Protein AF-0000000084599459 (afdb_homodimer)

Secondary structure (DSSP, 8-state):
-HHHHHHHHHHHHHHHHHHHHHHHHHHHHT-EE---TT---SS-EEB-HHHHHHHHHHHHHHHTGGGGGGGHHHHHHHHHHHHHHHHHHHHHHHH---HHHHHHHHHHHHHHHHTTT--------TTS-----THHHHHHHHHHHHHHHHHHHHHTTSTTHHHHHHHHHHHHHHHHHTT-HHHHHHHHHHHHHHHHHHHHHHHHHSSSPS-B-HHHHHHHHHHHHHHHHHHHHSSS--HHHHHHHHHHTHHHHHHHHHHHHHHHHTT--TTS----SHHHHHHHTT--HHHHHHHHHHHHHHHHHHHHHHHHS-HHHHHHHHHHHHHHHHHHHHHHTSS-TT--HHHHHHHHHHHHH-TT------/-HHHHHHHHHHHHHHHHHHHHHHHHHHHHT-EE---TT---SS-EEB-HHHHHHHHHHHHHHHTGGGGGGGHHHHHHHHHHHHHHHHHHHHHHHH---HHHHHHHHHHHHHHHHTTT--------TTS-----THHHHHHHHHHHHHHHHHHHHHTTSTTHHHHHHHHHHHHHHHHHTT-HHHHHHHHHHHHHHHHHHHHHHHHHSSSPS-B-HHHHHHHHHHHHHHHHHHHHSSS--HHHHHHHHHHTHHHHHHHHHHHHHHHHTT--TTS----SHHHHHHHTT--HHHHHHHHHHHHHHHHHHHHHHHHS-HHHHHHHHHHHHHHHHHHHHHHTSS-TT--HHHHHHHHHHHHH-TT------

Nearest PDB structures (foldseek):
  6bw6-assembly1_A  TM=8.227E-01  e=5.734E-09  Homo sapiens
  6bw5-assembly2_D  TM=8.074E-01  e=9.606E-09  Homo sapiens
  6fm9-assembly1_A-2  TM=7.963E-01  e=2.473E-08  Homo sapiens
  6fwz-assembly1_A-2  TM=8.100E-01  e=3.802E-08  Homo sapiens
  6bw5-assembly1_B  TM=8.144E-01  e=8.243E-08  Homo sapiens

Foldseek 3Di:
DVLLQVLLQQLQVQLLVCVVVQQVVQVVVALWDDDDPVRPDPDTFHQASQVSSVVSLVRSLVSVVVLCPVPVLLVVLLVVLCVLQLVVQSCCSHPNDDVVSNLVSLLSSLVSNVVSVLWQQADPPVVDDSPRVPVVRSVVLSVLLSLLLVLLLVQQPAFLQSLLLLLQLLVLLQVQQVVPPQLNRVSSSNSSSSSSNSNSSSVQRHVVHRHGNTSSRSSSSSNSSSSSLSSRQRPNDDVLSVCLSCLLCVQSNLQLVLLQLLCVVVVHDSRDDDCLGLLNLVVVVPDDRNRSSVVSSVSSNVSSVLSVDLSVDDPVVNVVSVVVNVVVSLQSCQVSQSNHVVDNVVVVVVVVVVCVVPVPPPPPPD/DVLLQVLLQQLQVQLLVCVVVQQVVQVVVALWQDDDPVRPDPDTFHQASQVSSVVSLVRSLVSVVVLCPVPVLLVVLLVVLCVLQLVVQSCCSHPNDDVVSNLVSLLSSLVSNVVSVLWQQADPPVVDDSPRVPVVRSVVLSVLLSLLLVLLVVQQPAFLQSLLLLLQLLVLLQVQQVVPPQLNRVSSSNSSSSSSSSNSSSVQRHVVHRHGNTSSRSSSSSNSSSSSLSSRQRPNDDVLSVCLSCLLCVQSNLQLVLLQLLCVVVVHDSRDDDCLGLLNLVVVVPDDRNRSSVVSSVSSNVSSVLSVDLSVDDPVVNVVSVVVVVVVSLQSCQVSQSNHVVDNVVVVVVCVVVCVVPVPPPPPPD

Sequence (732 aa):
MDSFIIASLISFFFTILVTPFMIRFAHRFGFVDKPNERKVHRTAMPRIGGVAFIIGTLAGMLFLTDLFEADVRTTFFILFGSVPLLIVGLLDDRFILKARYKLVAQLLTALIVVSSGLTIDFISIPFGKELDFGILSTGFTVFWLVAIMNSINLIDGLDGLAAGVSIIALATMLVLATGNPAAYGLVFAFGMPLIGSVSGFLFYNFHPAKLFMGDTGSLFLGYMIAVLSIVGLFKSVTMISLIIPLLILGVPIMDTFFAIIRRKLNKQNIGSPDKGHLHHCLLKKGYGHRQVVLTIYGVSILFACAALLMSMSNLWLSLLLLLIVTVLIQLFAEVIGLIGAQRQPLLNLIKRRFKRKNPKIVLRSKMDSFIIASLISFFFTILVTPFMIRFAHRFGFVDKPNERKVHRTAMPRIGGVAFIIGTLAGMLFLTDLFEADVRTTFFILFGSVPLLIVGLLDDRFILKARYKLVAQLLTALIVVSSGLTIDFISIPFGKELDFGILSTGFTVFWLVAIMNSINLIDGLDGLAAGVSIIALATMLVLATGNPAAYGLVFAFGMPLIGSVSGFLFYNFHPAKLFMGDTGSLFLGYMIAVLSIVGLFKSVTMISLIIPLLILGVPIMDTFFAIIRRKLNKQNIGSPDKGHLHHCLLKKGYGHRQVVLTIYGVSILFACAALLMSMSNLWLSLLLLLIVTVLIQLFAEVIGLIGAQRQPLLNLIKRRFKRKNPKIVLRSK

Organism: NCBI:txid1246626

Structure (mmCIF, N/CA/C/O backbone):
data_AF-0000000084599459-model_v1
#
loop_
_entity.id
_entity.type
_entity.pdbx_description
1 polymer 'Undecaprenyl-phosphate N-acetylglucosaminyl 1-phosphate transferase'
#
loop_
_atom_site.group_PDB
_atom_site.id
_atom_site.type_symbol
_atom_site.label_atom_id
_atom_site.label_alt_id
_atom_site.label_comp_id
_atom_site.label_asym_id
_atom_site.label_entity_id
_atom_site.label_seq_id
_atom_site.pdbx_PDB_ins_code
_atom_site.Cartn_x
_atom_site.Cartn_y
_atom_site.Cartn_z
_atom_site.occupancy
_atom_site.B_iso_or_equiv
_atom_site.auth_seq_id
_atom_site.auth_comp_id
_atom_site.auth_asym_id
_atom_site.auth_atom_id
_atom_site.pdbx_PDB_model_num
ATOM 1 N N . MET A 1 1 ? -19.375 3.133 18.547 1 89.38 1 MET A N 1
ATOM 2 C CA . MET A 1 1 ? -18.281 3.828 19.219 1 89.38 1 MET A CA 1
ATOM 3 C C . MET A 1 1 ? -17.281 2.834 19.812 1 89.38 1 MET A C 1
ATOM 5 O O . MET A 1 1 ? -16.062 3.004 19.672 1 89.38 1 MET A O 1
ATOM 9 N N . ASP A 1 2 ? -17.656 1.671 20.25 1 92.25 2 ASP A N 1
ATOM 10 C CA . ASP A 1 2 ? -16.781 0.689 20.859 1 92.25 2 ASP A CA 1
ATOM 11 C C . ASP A 1 2 ? -15.82 0.091 19.844 1 92.25 2 ASP A C 1
ATOM 13 O O . ASP A 1 2 ? -14.625 -0.074 20.125 1 92.25 2 ASP A O 1
ATOM 17 N N . SER A 1 3 ? -16.359 -0.129 18.703 1 95.69 3 SER A N 1
ATOM 18 C CA . SER A 1 3 ? -15.508 -0.705 17.672 1 95.69 3 SER A CA 1
ATOM 19 C C . SER A 1 3 ? -14.398 0.257 17.266 1 95.69 3 SER A C 1
ATOM 21 O O . SER A 1 3 ? -13.273 -0.166 17 1 95.69 3 SER A O 1
ATOM 23 N N . PHE A 1 4 ? -14.703 1.549 17.25 1 97.06 4 PHE A N 1
ATOM 24 C CA . PHE A 1 4 ? -13.711 2.549 16.875 1 97.06 4 PHE A CA 1
ATOM 25 C C . PHE A 1 4 ? -12.625 2.658 17.938 1 97.06 4 PHE A C 1
ATOM 27 O O . PHE A 1 4 ? -11.445 2.799 17.625 1 97.06 4 PHE A O 1
ATOM 34 N N . ILE A 1 5 ? -13.062 2.58 19.172 1 97.69 5 ILE A N 1
ATOM 35 C CA . ILE A 1 5 ? -12.117 2.652 20.281 1 97.69 5 ILE A CA 1
ATOM 36 C C . ILE A 1 5 ? -11.195 1.437 20.266 1 97.69 5 ILE A C 1
ATOM 38 O O . ILE A 1 5 ? -9.984 1.568 20.438 1 97.69 5 ILE A O 1
ATOM 42 N N . ILE A 1 6 ? -11.742 0.269 20.031 1 98.06 6 ILE A N 1
ATOM 43 C CA . ILE A 1 6 ? -10.953 -0.956 19.953 1 98.06 6 ILE A CA 1
ATOM 44 C C . ILE A 1 6 ? -9.953 -0.859 18.812 1 98.06 6 ILE A C 1
ATOM 46 O O . ILE A 1 6 ? -8.789 -1.222 18.953 1 98.06 6 ILE A O 1
ATOM 50 N N . ALA A 1 7 ? -10.438 -0.38 17.672 1 98.25 7 ALA A N 1
ATOM 51 C CA . ALA A 1 7 ? -9.562 -0.207 16.516 1 98.25 7 ALA A CA 1
ATOM 52 C C . ALA A 1 7 ? -8.406 0.737 16.844 1 98.25 7 ALA A C 1
ATOM 54 O O . ALA A 1 7 ? -7.266 0.503 16.422 1 98.25 7 ALA A O 1
ATOM 55 N N . SER A 1 8 ? -8.695 1.805 17.531 1 98.62 8 SER A N 1
ATOM 56 C CA . SER A 1 8 ? -7.672 2.752 17.953 1 98.62 8 SER A CA 1
ATOM 57 C C . SER A 1 8 ? -6.645 2.086 18.859 1 98.62 8 SER A C 1
ATOM 59 O O . SER A 1 8 ? -5.441 2.316 18.719 1 98.62 8 SER A O 1
ATOM 61 N N . LEU A 1 9 ? -7.086 1.271 19.766 1 98.69 9 LEU A N 1
ATOM 62 C CA . LEU A 1 9 ? -6.199 0.561 20.688 1 98.69 9 LEU A CA 1
ATOM 63 C C . LEU A 1 9 ? -5.344 -0.454 19.938 1 98.69 9 LEU A C 1
ATOM 65 O O . LEU A 1 9 ? -4.152 -0.597 20.219 1 98.69 9 LEU A O 1
ATOM 69 N N . ILE A 1 10 ? -5.93 -1.139 19.016 1 98.38 10 ILE A N 1
ATOM 70 C CA . ILE A 1 10 ? -5.188 -2.08 18.188 1 98.38 10 ILE A CA 1
ATOM 71 C C . ILE A 1 10 ? -4.07 -1.346 17.438 1 98.38 10 ILE A C 1
ATOM 73 O O . ILE A 1 10 ? -2.918 -1.784 17.453 1 98.38 10 ILE A O 1
ATOM 77 N N . SER A 1 11 ? -4.438 -0.251 16.812 1 98.69 11 SER A N 1
ATOM 78 C CA . SER A 1 11 ? -3.449 0.543 16.094 1 98.69 11 SER A CA 1
ATOM 79 C C . SER A 1 11 ? -2.342 1.028 17.016 1 98.69 11 SER A C 1
ATOM 81 O O . SER A 1 11 ? -1.164 1.01 16.656 1 98.69 11 SER A O 1
ATOM 83 N N . PHE A 1 12 ? -2.764 1.458 18.219 1 98.75 12 PHE A N 1
ATOM 84 C CA . PHE A 1 12 ? -1.828 1.954 19.219 1 98.75 12 PHE A CA 1
ATOM 85 C C . PHE A 1 12 ? -0.825 0.873 19.594 1 98.75 12 PHE A C 1
ATOM 87 O O . PHE A 1 12 ? 0.385 1.065 19.469 1 98.75 12 PHE A O 1
ATOM 94 N N . PHE A 1 13 ? -1.265 -0.287 20 1 98.5 13 PHE A N 1
ATOM 95 C CA . PHE A 1 13 ? -0.407 -1.354 20.5 1 98.5 13 PHE A CA 1
ATOM 96 C C . PHE A 1 13 ? 0.393 -1.983 19.375 1 98.5 13 PHE A C 1
ATOM 98 O O . PHE A 1 13 ? 1.56 -2.342 19.547 1 98.5 13 PHE A O 1
ATOM 105 N N . PHE A 1 14 ? -0.23 -2.115 18.25 1 97.75 14 PHE A N 1
ATOM 106 C CA . PHE A 1 14 ? 0.485 -2.68 17.109 1 97.75 14 PHE A CA 1
ATOM 107 C C . PHE A 1 14 ? 1.647 -1.784 16.703 1 97.75 14 PHE A C 1
ATOM 109 O O . PHE A 1 14 ? 2.729 -2.273 16.359 1 97.75 14 PHE A O 1
ATOM 116 N N . THR A 1 15 ? 1.435 -0.481 16.672 1 98.25 15 THR A N 1
ATOM 117 C CA . THR A 1 15 ? 2.5 0.457 16.344 1 98.25 15 THR A CA 1
ATOM 118 C C . THR A 1 15 ? 3.648 0.35 17.344 1 98.25 15 THR A C 1
ATOM 120 O O . THR A 1 15 ? 4.816 0.31 16.953 1 98.25 15 THR A O 1
ATOM 123 N N . ILE A 1 16 ? 3.334 0.244 18.594 1 98.06 16 ILE A N 1
ATOM 124 C CA . ILE A 1 16 ? 4.352 0.115 19.641 1 98.06 16 ILE A CA 1
ATOM 125 C C . ILE A 1 16 ? 5.145 -1.173 19.422 1 98.06 16 ILE A C 1
ATOM 127 O O . ILE A 1 16 ? 6.367 -1.186 19.562 1 98.06 16 ILE A O 1
ATOM 131 N N . LEU A 1 17 ? 4.488 -2.193 19.016 1 96.75 17 LEU A N 1
ATOM 132 C CA . LEU A 1 17 ? 5.102 -3.51 18.859 1 96.75 17 LEU A CA 1
ATOM 133 C C . LEU A 1 17 ? 5.98 -3.564 17.625 1 96.75 17 LEU A C 1
ATOM 135 O O . LEU A 1 17 ? 7.047 -4.184 17.641 1 96.75 17 LEU A O 1
ATOM 139 N N . VAL A 1 18 ? 5.57 -2.965 16.594 1 95.75 18 VAL A N 1
ATOM 140 C CA . VAL A 1 18 ? 6.254 -3.074 15.312 1 95.75 18 VAL A CA 1
ATOM 141 C C . VAL A 1 18 ? 7.441 -2.115 15.273 1 95.75 18 VAL A C 1
ATOM 143 O O . VAL A 1 18 ? 8.406 -2.336 14.539 1 95.75 18 VAL A O 1
ATOM 146 N N . THR A 1 19 ? 7.461 -1.045 16.031 1 97.12 19 THR A N 1
ATOM 147 C CA . THR A 1 19 ? 8.414 0.057 15.961 1 97.12 19 THR A CA 1
ATOM 148 C C . THR A 1 19 ? 9.836 -0.441 16.203 1 97.12 19 THR A C 1
ATOM 150 O O . THR A 1 19 ? 10.758 -0.09 15.469 1 97.12 19 THR A O 1
ATOM 153 N N . PRO A 1 20 ? 10.102 -1.317 17.188 1 96.19 20 PRO A N 1
ATOM 154 C CA . PRO A 1 20 ? 11.477 -1.802 17.375 1 96.19 20 PRO A CA 1
ATOM 155 C C . PRO A 1 20 ? 12 -2.551 16.141 1 96.19 20 PRO A C 1
ATOM 157 O O . PRO A 1 20 ? 13.188 -2.461 15.82 1 96.19 20 PRO A O 1
ATOM 160 N N . PHE A 1 21 ? 11.148 -3.227 15.477 1 93 21 PHE A N 1
ATOM 161 C CA . PHE A 1 21 ? 11.555 -3.926 14.266 1 93 21 PHE A CA 1
ATOM 162 C C . PHE A 1 21 ? 11.867 -2.938 13.148 1 93 21 PHE A C 1
ATOM 164 O O . PHE A 1 21 ? 12.812 -3.135 12.383 1 93 21 PHE A O 1
ATOM 171 N N . MET A 1 22 ? 11.062 -1.927 13.125 1 93.75 22 MET A N 1
ATOM 172 C CA . MET A 1 22 ? 11.281 -0.903 12.102 1 93.75 22 MET A CA 1
ATOM 173 C C . MET A 1 22 ? 12.602 -0.176 12.336 1 93.75 22 MET A C 1
ATOM 175 O O . MET A 1 22 ? 13.289 0.198 11.383 1 93.75 22 MET A O 1
ATOM 179 N N . ILE A 1 23 ? 12.93 0.032 13.562 1 95.44 23 ILE A N 1
ATOM 180 C CA . ILE A 1 23 ? 14.195 0.683 13.906 1 95.44 23 ILE A CA 1
ATOM 181 C C . ILE A 1 23 ? 15.367 -0.17 13.422 1 95.44 23 ILE A C 1
ATOM 183 O O . ILE A 1 23 ? 16.297 0.343 12.797 1 95.44 23 ILE A O 1
ATOM 187 N N . ARG A 1 24 ? 15.344 -1.451 13.68 1 92.69 24 ARG A N 1
ATOM 188 C CA . ARG A 1 24 ? 16.375 -2.363 13.203 1 92.69 24 ARG A CA 1
ATOM 189 C C . ARG A 1 24 ? 16.453 -2.355 11.68 1 92.69 24 ARG A C 1
ATOM 191 O O . ARG A 1 24 ? 17.547 -2.352 11.109 1 92.69 24 ARG A O 1
ATOM 198 N N . PHE A 1 25 ? 15.281 -2.303 11.141 1 90.5 25 PHE A N 1
ATOM 199 C CA . PHE A 1 25 ? 15.18 -2.26 9.688 1 90.5 25 PHE A CA 1
ATOM 200 C C . PHE A 1 25 ? 15.82 -0.994 9.133 1 90.5 25 PHE A C 1
ATOM 202 O O . PHE A 1 25 ? 16.531 -1.042 8.133 1 90.5 25 PHE A O 1
ATOM 209 N N . ALA A 1 26 ? 15.555 0.052 9.75 1 93.12 26 ALA A N 1
ATOM 210 C CA . ALA A 1 26 ? 16.062 1.346 9.305 1 93.12 26 ALA A CA 1
ATOM 211 C C . ALA A 1 26 ? 17.594 1.368 9.336 1 93.12 26 ALA A C 1
ATOM 213 O O . ALA A 1 26 ? 18.234 1.856 8.398 1 93.12 26 ALA A O 1
ATOM 214 N N . HIS A 1 27 ? 18.156 0.833 10.391 1 92.25 27 HIS A N 1
ATOM 215 C CA . HIS A 1 27 ? 19.609 0.795 10.508 1 92.25 27 HIS A CA 1
ATOM 216 C C . HIS A 1 27 ? 20.219 -0.153 9.484 1 92.25 27 HIS A C 1
ATOM 218 O O . HIS A 1 27 ? 21.266 0.144 8.906 1 92.25 27 HIS A O 1
ATOM 224 N N . ARG A 1 28 ? 19.562 -1.121 9.234 1 89.12 28 ARG A N 1
ATOM 225 C CA . ARG A 1 28 ? 20.094 -2.145 8.336 1 89.12 28 ARG A CA 1
ATOM 226 C C . ARG A 1 28 ? 20.062 -1.67 6.887 1 89.12 28 ARG A C 1
ATOM 228 O O . ARG A 1 28 ? 20.969 -1.954 6.113 1 89.12 28 ARG A O 1
ATOM 235 N N . PHE A 1 29 ? 19.047 -0.912 6.582 1 89.44 29 PHE A N 1
ATOM 236 C CA . PHE A 1 29 ? 18.859 -0.625 5.168 1 89.44 29 PHE A CA 1
ATOM 237 C C . PHE A 1 29 ? 19.109 0.85 4.875 1 89.44 29 PHE A C 1
ATOM 239 O O . PHE A 1 29 ? 18.922 1.305 3.744 1 89.44 29 PHE A O 1
ATOM 246 N N . GLY A 1 30 ? 19.438 1.621 5.836 1 89.62 30 GLY A N 1
ATOM 247 C CA . GLY A 1 30 ? 19.938 2.969 5.625 1 89.62 30 GLY A CA 1
ATOM 248 C C . GLY A 1 30 ? 18.859 4.023 5.645 1 89.62 30 GLY A C 1
ATOM 249 O O . GLY A 1 30 ? 18.984 5.062 4.992 1 89.62 30 GLY A O 1
ATOM 250 N N . PHE A 1 31 ? 17.828 3.77 6.246 1 91.69 31 PHE A N 1
ATOM 251 C CA . PHE A 1 31 ? 16.797 4.777 6.469 1 91.69 31 PHE A CA 1
ATOM 252 C C . PHE A 1 31 ? 17.078 5.57 7.738 1 91.69 31 PHE A C 1
ATOM 254 O O . PHE A 1 31 ? 16.281 5.559 8.68 1 91.69 31 PHE A O 1
ATOM 261 N N . VAL A 1 32 ? 18.188 6.184 7.75 1 92.25 32 VAL A N 1
ATOM 262 C CA . VAL A 1 32 ? 18.672 6.891 8.93 1 92.25 32 VAL A CA 1
ATOM 263 C C . VAL A 1 32 ? 19.094 8.305 8.547 1 92.25 32 VAL A C 1
ATOM 265 O O . VAL A 1 32 ? 19.438 8.562 7.395 1 92.25 32 VAL A O 1
ATOM 268 N N . ASP A 1 33 ? 18.906 9.195 9.445 1 86.06 33 ASP A N 1
ATOM 269 C CA . ASP A 1 33 ? 19.453 10.539 9.336 1 86.06 33 ASP A CA 1
ATOM 270 C C . ASP A 1 33 ? 20.891 10.594 9.875 1 86.06 33 ASP A C 1
ATOM 272 O O . ASP A 1 33 ? 21.109 10.43 11.078 1 86.06 33 ASP A O 1
ATOM 276 N N . LYS A 1 34 ? 21.922 10.625 8.922 1 74 34 LYS A N 1
ATOM 277 C CA . LYS A 1 34 ? 23.328 10.609 9.336 1 74 34 LYS A CA 1
ATOM 278 C C . LYS A 1 34 ? 23.703 11.906 10.055 1 74 34 LYS A C 1
ATOM 280 O O . LYS A 1 34 ? 23.25 12.984 9.672 1 74 34 LYS A O 1
ATOM 285 N N . PRO A 1 35 ? 24.422 11.703 11.195 1 62.84 35 PRO A N 1
ATOM 286 C CA . PRO A 1 35 ? 24.859 12.891 11.93 1 62.84 35 PRO A CA 1
ATOM 287 C C . PRO A 1 35 ? 25.703 13.836 11.07 1 62.84 35 PRO A C 1
ATOM 289 O O . PRO A 1 35 ? 26.453 13.391 10.211 1 62.84 35 PRO A O 1
ATOM 292 N N . ASN A 1 36 ? 25.203 14.812 10.547 1 53.12 36 ASN A N 1
ATOM 293 C CA . ASN A 1 36 ? 26.078 15.812 9.938 1 53.12 36 ASN A CA 1
ATOM 294 C C . ASN A 1 36 ? 26.734 16.703 10.992 1 53.12 36 ASN A C 1
ATOM 296 O O . ASN A 1 36 ? 26.266 16.766 12.133 1 53.12 36 ASN A O 1
ATOM 300 N N . GLU A 1 37 ? 28.031 17.141 10.688 1 48.69 37 GLU A N 1
ATOM 301 C CA . GLU A 1 37 ? 28.766 18.062 11.547 1 48.69 37 GLU A CA 1
ATOM 302 C C . GLU A 1 37 ? 27.828 19.031 12.258 1 48.69 37 GLU A C 1
ATOM 304 O O . GLU A 1 37 ? 28.109 19.469 13.375 1 48.69 37 GLU A O 1
ATOM 309 N N . ARG A 1 38 ? 26.781 19.359 11.703 1 41.72 38 ARG A N 1
ATOM 310 C CA . ARG A 1 38 ? 25.938 20.406 12.266 1 41.72 38 ARG A CA 1
ATOM 311 C C . ARG A 1 38 ? 24.875 19.812 13.188 1 41.72 38 ARG A C 1
ATOM 313 O O . ARG A 1 38 ? 24.156 20.547 13.867 1 41.72 38 ARG A O 1
ATOM 320 N N . LYS A 1 39 ? 24.688 18.453 13.031 1 50.19 39 LYS A N 1
ATOM 321 C CA . LYS A 1 39 ? 23.578 17.891 13.797 1 50.19 39 LYS A CA 1
ATOM 322 C C . LYS A 1 39 ? 24.062 17.297 15.117 1 50.19 39 LYS A C 1
ATOM 324 O O . LYS A 1 39 ? 25.094 16.625 15.164 1 50.19 39 LYS A O 1
ATOM 329 N N . VAL A 1 40 ? 23.453 17.672 16.156 1 46.81 40 VAL A N 1
ATOM 330 C CA . VAL A 1 40 ? 23.719 17.422 17.578 1 46.81 40 VAL A CA 1
ATOM 331 C C . VAL A 1 40 ? 23.578 15.93 17.875 1 46.81 40 VAL A C 1
ATOM 333 O O . VAL A 1 40 ? 24 15.461 18.922 1 46.81 40 VAL A O 1
ATOM 336 N N . HIS A 1 41 ? 22.906 15.242 17.094 1 48.28 41 HIS A N 1
ATOM 337 C CA . HIS A 1 41 ? 22.734 13.852 17.5 1 48.28 41 HIS A CA 1
ATOM 338 C C . HIS A 1 41 ? 23.969 13.016 17.188 1 48.28 41 HIS A C 1
ATOM 340 O O . HIS A 1 41 ? 24.5 13.102 16.078 1 48.28 41 HIS A O 1
ATOM 346 N N . ARG A 1 42 ? 24.562 12.469 18.109 1 55.12 42 ARG A N 1
ATOM 347 C CA . ARG A 1 42 ? 25.766 11.641 18.031 1 55.12 42 ARG A CA 1
ATOM 348 C C . ARG A 1 42 ? 25.484 10.336 17.297 1 55.12 42 ARG A C 1
ATOM 350 O O . ARG A 1 42 ? 26.406 9.688 16.797 1 55.12 42 ARG A O 1
ATOM 357 N N . THR A 1 43 ? 24.172 9.852 17.266 1 65.88 43 THR A N 1
ATOM 358 C CA . THR A 1 43 ? 23.859 8.555 16.688 1 65.88 43 THR A CA 1
ATOM 359 C C . THR A 1 43 ? 22.891 8.703 15.516 1 65.88 43 THR A C 1
ATOM 361 O O . THR A 1 43 ? 22.094 9.648 15.484 1 65.88 43 THR A O 1
ATOM 364 N N . ALA A 1 44 ? 23 7.988 14.508 1 85.94 44 ALA A N 1
ATOM 365 C CA . ALA A 1 44 ? 22.125 7.973 13.336 1 85.94 44 ALA A CA 1
ATOM 366 C C . ALA A 1 44 ? 20.688 7.684 13.719 1 85.94 44 ALA A C 1
ATOM 368 O O . ALA A 1 44 ? 20.391 6.66 14.344 1 85.94 44 ALA A O 1
ATOM 369 N N . MET A 1 45 ? 19.781 8.664 13.562 1 92.94 45 MET A N 1
ATOM 370 C CA . MET A 1 45 ? 18.391 8.555 13.961 1 92.94 45 MET A CA 1
ATOM 371 C C . MET A 1 45 ? 17.562 7.875 12.875 1 92.94 45 MET A C 1
ATOM 373 O O . MET A 1 45 ? 17.578 8.305 11.719 1 92.94 45 MET A O 1
ATOM 377 N N . PRO A 1 46 ? 16.891 6.754 13.242 1 95.38 46 PRO A N 1
ATOM 378 C CA . PRO A 1 46 ? 16.031 6.098 12.25 1 95.38 46 PRO A CA 1
ATOM 379 C C . PRO A 1 46 ? 14.914 7.004 11.742 1 95.38 46 PRO A C 1
ATOM 381 O O . PRO A 1 46 ? 14.281 7.703 12.531 1 95.38 46 PRO A O 1
ATOM 384 N N . ARG A 1 47 ? 14.758 7.043 10.438 1 94.06 47 ARG A N 1
ATOM 385 C CA . ARG A 1 47 ? 13.719 7.82 9.766 1 94.06 47 ARG A CA 1
ATOM 386 C C . ARG A 1 47 ? 12.68 6.906 9.133 1 94.06 47 ARG A C 1
ATOM 388 O O . ARG A 1 47 ? 12.539 6.871 7.906 1 94.06 47 ARG A O 1
ATOM 395 N N . ILE A 1 48 ? 11.945 6.172 9.922 1 93.38 48 ILE A N 1
ATOM 396 C CA . ILE A 1 48 ? 11.047 5.168 9.367 1 93.38 48 ILE A CA 1
ATOM 397 C C . ILE A 1 48 ? 9.789 5.07 10.227 1 93.38 48 ILE A C 1
ATOM 399 O O . ILE A 1 48 ? 9.008 4.129 10.086 1 93.38 48 ILE A O 1
ATOM 403 N N . GLY A 1 49 ? 9.578 5.988 11.102 1 96.31 49 GLY A N 1
ATOM 404 C CA . GLY A 1 49 ? 8.438 5.961 12 1 96.31 49 GLY A CA 1
ATOM 405 C C . GLY A 1 49 ? 7.102 6.016 11.281 1 96.31 49 GLY A C 1
ATOM 406 O O . GLY A 1 49 ? 6.117 5.441 11.75 1 96.31 49 GLY A O 1
ATOM 407 N N . GLY A 1 50 ? 7.051 6.715 10.172 1 97.56 50 GLY A N 1
ATOM 408 C CA . GLY A 1 50 ? 5.84 6.785 9.367 1 97.56 50 GLY A CA 1
ATOM 409 C C . GLY A 1 50 ? 5.34 5.422 8.93 1 97.56 50 GLY A C 1
ATOM 410 O O . GLY A 1 50 ? 4.145 5.129 9.039 1 97.56 50 GLY A O 1
ATOM 411 N N . VAL A 1 51 ? 6.234 4.586 8.531 1 95.81 51 VAL A N 1
ATOM 412 C CA . VAL A 1 51 ? 5.871 3.24 8.109 1 95.81 51 VAL A CA 1
ATOM 413 C C . VAL A 1 51 ? 5.281 2.467 9.281 1 95.81 51 VAL A C 1
ATOM 415 O O . VAL A 1 51 ? 4.301 1.735 9.125 1 95.81 51 VAL A O 1
ATOM 418 N N . ALA A 1 52 ? 5.848 2.637 10.438 1 96.88 52 ALA A N 1
ATOM 419 C CA . ALA A 1 52 ? 5.391 1.936 11.633 1 96.88 52 ALA A CA 1
ATOM 420 C C . ALA A 1 52 ? 3.941 2.287 11.953 1 96.88 52 ALA A C 1
ATOM 422 O O . ALA A 1 52 ? 3.109 1.397 12.156 1 96.88 52 ALA A O 1
ATOM 423 N N . PHE A 1 53 ? 3.641 3.559 11.938 1 98.19 53 PHE A N 1
ATOM 424 C CA . PHE A 1 53 ? 2.285 3.883 12.359 1 98.19 53 PHE A CA 1
ATOM 425 C C . PHE A 1 53 ? 1.299 3.699 11.211 1 98.19 53 PHE A C 1
ATOM 427 O O . PHE A 1 53 ? 0.093 3.58 11.438 1 98.19 53 PHE A O 1
ATOM 434 N N . ILE A 1 54 ? 1.734 3.691 9.961 1 97.81 54 ILE A N 1
ATOM 435 C CA . ILE A 1 54 ? 0.854 3.348 8.844 1 97.81 54 ILE A CA 1
ATOM 436 C C . ILE A 1 54 ? 0.445 1.881 8.945 1 97.81 54 ILE A C 1
ATOM 438 O O . ILE A 1 54 ? -0.729 1.544 8.773 1 97.81 54 ILE A O 1
ATOM 442 N N . ILE A 1 55 ? 1.4 1.006 9.266 1 95.94 55 ILE A N 1
ATOM 443 C CA . ILE A 1 55 ? 1.113 -0.409 9.469 1 95.94 55 ILE A CA 1
ATOM 444 C C . ILE A 1 55 ? 0.14 -0.574 10.633 1 95.94 55 ILE A C 1
ATOM 446 O O . ILE A 1 55 ? -0.821 -1.341 10.547 1 95.94 55 ILE A O 1
ATOM 450 N N . GLY A 1 56 ? 0.388 0.161 11.703 1 97.62 56 GLY A N 1
ATOM 451 C CA . GLY A 1 56 ? -0.533 0.138 12.828 1 97.62 56 GLY A CA 1
ATOM 452 C C . GLY A 1 56 ? -1.934 0.591 12.461 1 97.62 56 GLY A C 1
ATOM 453 O O . GLY A 1 56 ? -2.92 0.008 12.922 1 97.62 56 GLY A O 1
ATOM 454 N N . THR A 1 57 ? -2.02 1.635 11.664 1 98.25 57 THR A N 1
ATOM 455 C CA . THR A 1 57 ? -3.312 2.145 11.227 1 98.25 57 THR A CA 1
ATOM 456 C C . THR A 1 57 ? -4.062 1.088 10.414 1 98.25 57 THR A C 1
ATOM 458 O O . THR A 1 57 ? -5.262 0.882 10.617 1 98.25 57 THR A O 1
ATOM 461 N N . LEU A 1 58 ? -3.377 0.429 9.492 1 96.62 58 LEU A N 1
ATOM 462 C CA . LEU A 1 58 ? -3.986 -0.607 8.664 1 96.62 58 LEU A CA 1
ATOM 463 C C . LEU A 1 58 ? -4.512 -1.751 9.523 1 96.62 58 LEU A C 1
ATOM 465 O O . LEU A 1 58 ? -5.57 -2.312 9.234 1 96.62 58 LEU A O 1
ATOM 469 N N . ALA A 1 59 ? -3.775 -2.1 10.57 1 96.31 59 ALA A N 1
ATOM 470 C CA . ALA A 1 59 ? -4.211 -3.158 11.477 1 96.31 59 ALA A CA 1
ATOM 471 C C . ALA A 1 59 ? -5.539 -2.801 12.141 1 96.31 59 ALA A C 1
ATOM 473 O O . ALA A 1 59 ? -6.434 -3.641 12.25 1 96.31 59 ALA A O 1
ATOM 474 N N . GLY A 1 60 ? -5.609 -1.551 12.617 1 97.38 60 GLY A N 1
ATOM 475 C CA . GLY A 1 60 ? -6.867 -1.106 13.195 1 97.38 60 GLY A CA 1
ATOM 476 C C . GLY A 1 60 ? -8 -1.062 12.188 1 97.38 60 GLY A C 1
ATOM 477 O O . GLY A 1 60 ? -9.141 -1.404 12.516 1 97.38 60 GLY A O 1
ATOM 478 N N . MET A 1 61 ? -7.719 -0.645 10.977 1 95.94 61 MET A N 1
ATOM 479 C CA . MET A 1 61 ? -8.719 -0.568 9.922 1 95.94 61 MET A CA 1
ATOM 480 C C . MET A 1 61 ? -9.242 -1.956 9.562 1 95.94 61 MET A C 1
ATOM 482 O O . MET A 1 61 ? -10.406 -2.113 9.203 1 95.94 61 MET A O 1
ATOM 486 N N . LEU A 1 62 ? -8.367 -2.984 9.609 1 94.62 62 LEU A N 1
ATOM 487 C CA . LEU A 1 62 ? -8.773 -4.355 9.328 1 94.62 62 LEU A CA 1
ATOM 488 C C . LEU A 1 62 ? -9.852 -4.812 10.305 1 94.62 62 LEU A C 1
ATOM 490 O O . LEU A 1 62 ? -10.727 -5.602 9.945 1 94.62 62 LEU A O 1
ATOM 494 N N . PHE A 1 63 ? -9.789 -4.281 11.531 1 94.44 63 PHE A N 1
ATOM 495 C CA . PHE A 1 63 ? -10.789 -4.613 12.547 1 94.44 63 PHE A CA 1
ATOM 496 C C . PHE A 1 63 ? -12.125 -3.967 12.219 1 94.44 63 PHE A C 1
ATOM 498 O O . PHE A 1 63 ? -13.18 -4.473 12.617 1 94.44 63 PHE A O 1
ATOM 505 N N . LEU A 1 64 ? -12.086 -2.887 11.422 1 94.12 64 LEU A N 1
ATOM 506 C CA . LEU A 1 64 ? -13.289 -2.117 11.125 1 94.12 64 LEU A CA 1
ATOM 507 C C . LEU A 1 64 ? -13.797 -2.42 9.719 1 94.12 64 LEU A C 1
ATOM 509 O O . LEU A 1 64 ? -14.578 -1.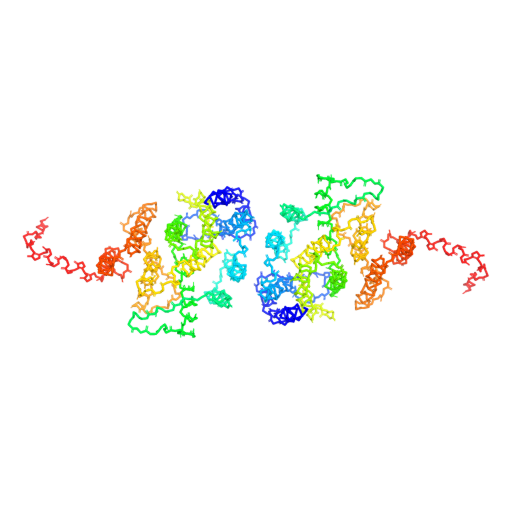65 9.156 1 94.12 64 LEU A O 1
ATOM 513 N N . THR A 1 65 ? -13.398 -3.48 9.094 1 89.06 65 THR A N 1
ATOM 514 C CA . THR A 1 65 ? -13.617 -3.734 7.68 1 89.06 65 THR A CA 1
ATOM 515 C C . THR A 1 65 ? -15.102 -3.662 7.34 1 89.06 65 THR A C 1
ATOM 517 O O . THR A 1 65 ? -15.484 -3.145 6.289 1 89.06 65 THR A O 1
ATOM 520 N N . ASP A 1 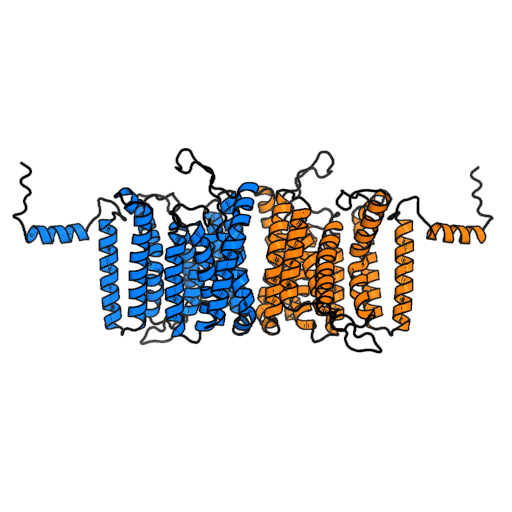66 ? -15.969 -4.086 8.203 1 84.25 66 ASP A N 1
ATOM 521 C CA . ASP A 1 66 ? -17.406 -4.137 7.938 1 84.25 66 ASP A CA 1
ATOM 522 C C . ASP A 1 66 ? -17.984 -2.732 7.812 1 84.25 66 ASP A C 1
ATOM 524 O O . ASP A 1 66 ? -19.016 -2.537 7.148 1 84.25 66 ASP A O 1
ATOM 528 N N . LEU A 1 67 ? -17.312 -1.801 8.422 1 83.81 67 LEU A N 1
ATOM 529 C CA . LEU A 1 67 ? -17.812 -0.437 8.438 1 83.81 67 LEU A CA 1
ATOM 530 C C . LEU A 1 67 ? -17.531 0.274 7.125 1 83.81 67 LEU A C 1
ATOM 532 O O . LEU A 1 67 ? -18.125 1.309 6.824 1 83.81 67 LEU A O 1
ATOM 536 N N . PHE A 1 68 ? -16.594 -0.277 6.312 1 86.06 68 PHE A N 1
ATOM 537 C CA . PHE A 1 68 ? -16.203 0.364 5.062 1 86.06 68 PHE A CA 1
ATOM 538 C C . PHE A 1 68 ? -17.172 -0.013 3.941 1 86.06 68 PHE A C 1
ATOM 540 O O . PHE A 1 68 ? -17.078 0.522 2.836 1 86.06 68 PHE A O 1
ATOM 547 N N . GLU A 1 69 ? -18.156 -0.826 4.254 1 80.81 69 GLU A N 1
ATOM 548 C CA . GLU A 1 69 ? -19.141 -1.257 3.256 1 80.81 69 GLU A CA 1
ATOM 549 C C . GLU A 1 69 ? -20 -0.087 2.783 1 80.81 69 GLU A C 1
ATOM 551 O O . GLU A 1 69 ? -20.453 -0.069 1.639 1 80.81 69 GLU A O 1
ATOM 556 N N . ALA A 1 70 ? -20.188 0.913 3.65 1 78.81 70 ALA A N 1
ATOM 557 C CA . ALA A 1 70 ? -21.094 2.021 3.365 1 78.81 70 ALA A CA 1
ATOM 558 C C . ALA A 1 70 ? -20.531 2.91 2.254 1 78.81 70 ALA A C 1
ATOM 560 O O . ALA A 1 70 ? -21.297 3.527 1.508 1 78.81 70 ALA A O 1
ATOM 561 N N . ASP A 1 71 ? -19.219 2.969 2.084 1 87 71 ASP A N 1
ATOM 562 C CA . ASP A 1 71 ? -18.594 3.789 1.048 1 87 71 ASP A CA 1
ATOM 563 C C . ASP A 1 71 ? -17.266 3.188 0.597 1 87 71 ASP A C 1
ATOM 565 O O . ASP A 1 71 ? -16.203 3.797 0.778 1 87 71 ASP A O 1
ATOM 569 N N . VAL A 1 72 ? -17.375 2.143 -0.117 1 88.94 72 VAL A N 1
ATOM 570 C CA . VAL A 1 72 ? -16.219 1.352 -0.537 1 88.94 72 VAL A CA 1
ATOM 571 C C . VAL A 1 72 ? -15.414 2.125 -1.576 1 88.94 72 VAL A C 1
ATOM 573 O O . VAL A 1 72 ? -14.18 2.127 -1.539 1 88.94 72 VAL A O 1
ATOM 576 N N . ARG A 1 73 ? -16.109 2.816 -2.424 1 90.5 73 ARG A N 1
ATOM 577 C CA . ARG A 1 73 ? -15.445 3.551 -3.494 1 90.5 73 ARG A CA 1
ATOM 578 C C . ARG A 1 73 ? -14.516 4.625 -2.93 1 90.5 73 ARG A C 1
ATOM 580 O O . ARG A 1 73 ? -13.328 4.648 -3.24 1 90.5 73 ARG A O 1
ATOM 587 N N . THR A 1 74 ? -15.062 5.484 -2.098 1 92.31 74 THR A N 1
ATOM 588 C CA . THR A 1 74 ? -14.266 6.559 -1.513 1 92.31 74 THR A CA 1
ATOM 589 C C . THR A 1 74 ? -13.102 5.988 -0.707 1 92.31 74 THR A C 1
ATOM 591 O O . THR A 1 74 ? -11.984 6.508 -0.767 1 92.31 74 THR A O 1
ATOM 594 N N . THR A 1 75 ? -13.406 4.91 0.015 1 93.94 75 THR A N 1
ATOM 595 C CA . THR A 1 75 ? -12.383 4.266 0.826 1 93.94 75 THR A CA 1
ATOM 596 C C . THR A 1 75 ? -11.219 3.795 -0.046 1 93.94 75 THR A C 1
ATOM 598 O O . THR A 1 75 ? -10.055 4.066 0.263 1 93.94 75 THR A O 1
ATOM 601 N N . PHE A 1 76 ? -11.461 3.191 -1.186 1 94 76 PHE A N 1
ATOM 602 C CA . PHE A 1 76 ? -10.43 2.672 -2.072 1 94 76 PHE A CA 1
ATOM 603 C C . PHE A 1 76 ? -9.617 3.811 -2.682 1 94 76 PHE A C 1
ATOM 605 O O . PHE A 1 76 ? -8.391 3.721 -2.783 1 94 76 PHE A O 1
ATOM 612 N N . PHE A 1 77 ? -10.266 4.816 -3.062 1 95.5 77 PHE A N 1
ATOM 613 C CA . PHE A 1 77 ? -9.57 5.941 -3.672 1 95.5 77 PHE A CA 1
ATOM 614 C C . PHE A 1 77 ? -8.656 6.621 -2.66 1 95.5 77 PHE A C 1
ATOM 616 O O . PHE A 1 77 ? -7.574 7.098 -3.014 1 95.5 77 PHE A O 1
ATOM 623 N N . ILE A 1 78 ? -9.125 6.688 -1.411 1 96.31 78 ILE A N 1
ATOM 624 C CA . ILE A 1 78 ? -8.297 7.254 -0.357 1 96.31 78 ILE A CA 1
ATOM 625 C C . ILE A 1 78 ? -7.066 6.371 -0.141 1 96.31 78 ILE A C 1
ATOM 627 O O . ILE A 1 78 ? -5.938 6.867 -0.092 1 96.31 78 ILE A O 1
ATOM 631 N N . LEU A 1 79 ? -7.281 5.066 -0.066 1 95.94 79 LEU A N 1
ATOM 632 C CA . LEU A 1 79 ? -6.191 4.133 0.204 1 95.94 79 LEU A CA 1
ATOM 633 C C . LEU A 1 79 ? -5.227 4.07 -0.973 1 95.94 79 LEU A C 1
ATOM 635 O O . LEU A 1 79 ? -4.012 4.219 -0.794 1 95.94 79 LEU A O 1
ATOM 639 N N . PHE A 1 80 ? -5.715 3.939 -2.17 1 94.69 80 PHE A N 1
ATOM 640 C CA . PHE A 1 80 ? -4.859 3.834 -3.346 1 94.69 80 PHE A CA 1
ATOM 641 C C . PHE A 1 80 ? -4.207 5.172 -3.666 1 94.69 80 PHE A C 1
ATOM 643 O O . PHE A 1 80 ? -3.096 5.219 -4.191 1 94.69 80 PHE A O 1
ATOM 650 N N . GLY A 1 81 ? -4.918 6.246 -3.332 1 95.88 81 GLY A N 1
ATOM 651 C CA . GLY A 1 81 ? -4.355 7.578 -3.514 1 95.88 81 GLY A CA 1
ATOM 652 C C . GLY A 1 81 ? -3.107 7.816 -2.686 1 95.88 81 GLY A C 1
ATOM 653 O O . GLY A 1 81 ? -2.26 8.633 -3.053 1 95.88 81 GLY A O 1
ATOM 654 N N . SER A 1 82 ? -2.967 7.062 -1.623 1 96.75 82 SER A N 1
ATOM 655 C CA . SER A 1 82 ? -1.825 7.273 -0.737 1 96.75 82 SER A CA 1
ATOM 656 C C . SER A 1 82 ? -0.57 6.598 -1.284 1 96.75 82 SER A C 1
ATOM 658 O O . SER A 1 82 ? 0.539 6.871 -0.821 1 96.75 82 SER A O 1
ATOM 660 N N . VAL A 1 83 ? -0.691 5.773 -2.273 1 93.56 83 VAL A N 1
ATOM 661 C CA . VAL A 1 83 ? 0.396 4.914 -2.73 1 93.56 83 VAL A CA 1
ATOM 662 C C . VAL A 1 83 ? 1.516 5.77 -3.322 1 93.56 83 VAL A C 1
ATOM 664 O O . VAL A 1 83 ? 2.68 5.625 -2.943 1 93.56 83 VAL A O 1
ATOM 667 N N . PRO A 1 84 ? 1.238 6.738 -4.234 1 93.81 84 PRO A N 1
ATOM 668 C CA . PRO A 1 84 ? 2.334 7.562 -4.746 1 93.81 84 PRO A CA 1
ATOM 669 C C . PRO A 1 84 ? 3.092 8.289 -3.641 1 93.81 84 PRO A C 1
ATOM 671 O O . PRO A 1 84 ? 4.32 8.391 -3.691 1 93.81 84 PRO A O 1
ATOM 674 N N . LEU A 1 85 ? 2.357 8.688 -2.678 1 95.56 85 LEU A N 1
ATOM 675 C CA . LEU A 1 85 ? 2.951 9.438 -1.574 1 95.56 85 LEU A CA 1
ATOM 676 C C . LEU A 1 85 ? 3.844 8.539 -0.727 1 95.56 85 LEU A C 1
ATOM 678 O O . LEU A 1 85 ? 4.895 8.969 -0.249 1 95.56 85 LEU A O 1
ATOM 682 N N . LEU A 1 86 ? 3.414 7.363 -0.495 1 94 86 LEU A N 1
ATOM 683 C CA . LEU A 1 86 ? 4.188 6.422 0.306 1 94 86 LEU A CA 1
ATOM 684 C C . LEU A 1 86 ? 5.477 6.027 -0.411 1 94 86 LEU A C 1
ATOM 686 O O . LEU A 1 86 ? 6.531 5.91 0.218 1 94 86 LEU A O 1
ATOM 690 N N . ILE A 1 87 ? 5.406 5.918 -1.698 1 89.25 87 ILE A N 1
ATOM 691 C CA . ILE A 1 87 ? 6.578 5.57 -2.494 1 89.25 87 ILE A CA 1
ATOM 692 C C . ILE A 1 87 ? 7.598 6.707 -2.441 1 89.25 87 ILE A C 1
ATOM 694 O O . ILE A 1 87 ? 8.758 6.488 -2.1 1 89.25 87 ILE A O 1
ATOM 698 N N . VAL A 1 88 ? 7.148 7.902 -2.707 1 92.56 88 VAL A N 1
ATOM 699 C CA . VAL A 1 88 ? 8.062 9.039 -2.756 1 92.56 88 VAL A CA 1
ATOM 700 C C . VAL A 1 88 ? 8.602 9.328 -1.357 1 92.56 88 VAL A C 1
ATOM 702 O O . VAL A 1 88 ? 9.766 9.719 -1.198 1 92.56 88 VAL A O 1
ATOM 705 N N . GLY A 1 89 ? 7.73 9.18 -0.348 1 94.31 89 GLY A N 1
ATOM 706 C CA . GLY A 1 89 ? 8.172 9.367 1.023 1 94.31 89 GLY A CA 1
ATOM 707 C C . GLY A 1 89 ? 9.281 8.414 1.43 1 94.31 89 GLY A C 1
ATOM 708 O O . GLY A 1 89 ? 10.297 8.836 1.994 1 94.31 89 GLY A O 1
ATOM 709 N N . LEU A 1 90 ? 9.125 7.188 1.11 1 91.81 90 LEU A N 1
ATOM 710 C CA . LEU A 1 90 ? 10.117 6.176 1.437 1 91.81 90 LEU A CA 1
ATOM 711 C C . LEU A 1 90 ? 11.43 6.449 0.71 1 91.81 90 LEU A C 1
ATOM 713 O O . LEU A 1 90 ? 12.508 6.309 1.293 1 91.81 90 LEU A O 1
ATOM 717 N N . LEU A 1 91 ? 11.336 6.824 -0.507 1 90.25 91 LEU A N 1
ATOM 718 C CA . LEU A 1 91 ? 12.531 7.148 -1.283 1 90.25 91 LEU A CA 1
ATOM 719 C C . LEU A 1 91 ? 13.234 8.375 -0.71 1 90.25 91 LEU A C 1
ATOM 721 O O . LEU A 1 91 ? 14.461 8.406 -0.625 1 90.25 91 LEU A O 1
ATOM 725 N N . ASP A 1 92 ? 12.438 9.305 -0.357 1 93.25 92 ASP A N 1
ATOM 726 C CA . ASP A 1 92 ? 13 10.523 0.21 1 93.25 92 ASP A CA 1
ATOM 727 C C . ASP A 1 92 ? 13.672 10.25 1.551 1 93.25 92 ASP A C 1
ATOM 729 O O . ASP A 1 92 ? 14.688 10.867 1.881 1 93.25 92 ASP A O 1
ATOM 733 N N . ASP A 1 93 ? 13.117 9.383 2.314 1 93.56 93 ASP A N 1
ATOM 734 C CA . ASP A 1 93 ? 13.664 9.031 3.623 1 93.56 93 ASP A CA 1
ATOM 735 C C . ASP A 1 93 ? 15.023 8.344 3.49 1 93.56 93 ASP A C 1
ATOM 737 O O . ASP A 1 93 ? 15.844 8.391 4.41 1 93.56 93 ASP A O 1
ATOM 741 N N . ARG A 1 94 ? 15.281 7.785 2.352 1 90.06 94 ARG A N 1
ATOM 742 C CA . ARG A 1 94 ? 16.531 7.055 2.158 1 90.06 94 ARG A CA 1
ATOM 743 C C . ARG A 1 94 ? 17.516 7.863 1.318 1 90.06 94 ARG A C 1
ATOM 745 O O . ARG A 1 94 ? 18.719 7.848 1.577 1 90.06 94 ARG A O 1
ATOM 752 N N . PHE A 1 95 ? 17.062 8.578 0.264 1 89.12 95 PHE A N 1
ATOM 753 C CA . PHE A 1 95 ? 17.969 9.125 -0.735 1 89.12 95 PHE A CA 1
ATOM 754 C C . PHE A 1 95 ? 17.875 10.648 -0.769 1 89.12 95 PHE A C 1
ATOM 756 O O . PHE A 1 95 ? 18.625 11.305 -1.483 1 89.12 95 PHE A O 1
ATOM 763 N N . ILE A 1 96 ? 17.094 11.227 -0.021 1 87.56 96 ILE A N 1
ATOM 764 C CA . ILE A 1 96 ? 16.859 12.664 -0.061 1 87.56 96 ILE A CA 1
ATOM 765 C C . ILE A 1 96 ? 16.516 13.094 -1.489 1 87.56 96 ILE A C 1
ATOM 767 O O . ILE A 1 96 ? 17.406 13.195 -2.336 1 87.56 96 ILE A O 1
ATOM 771 N N . LEU A 1 97 ? 15.391 13.352 -1.807 1 90.69 97 LEU A N 1
ATOM 772 C CA . LEU A 1 97 ? 14.922 13.688 -3.145 1 90.69 97 LEU A CA 1
ATOM 773 C C . LEU A 1 97 ? 14.734 15.195 -3.293 1 90.69 97 LEU A C 1
ATOM 775 O O . LEU A 1 97 ? 14.578 15.906 -2.299 1 90.69 97 LEU A O 1
ATOM 779 N N . LYS A 1 98 ? 14.781 15.617 -4.547 1 90.5 98 LYS A N 1
ATOM 780 C CA . LYS A 1 98 ? 14.43 17 -4.84 1 90.5 98 LYS A CA 1
ATOM 781 C C . LYS A 1 98 ? 12.945 17.25 -4.586 1 90.5 98 LYS A C 1
ATOM 783 O O . LYS A 1 98 ? 12.125 16.344 -4.719 1 90.5 98 LYS A O 1
ATOM 788 N N . ALA A 1 99 ? 12.578 18.469 -4.305 1 90 99 ALA A N 1
ATOM 789 C CA . ALA A 1 99 ? 11.219 18.875 -3.941 1 90 99 ALA A CA 1
ATOM 790 C C . ALA A 1 99 ? 10.242 18.594 -5.082 1 90 99 ALA A C 1
ATOM 792 O O . ALA A 1 99 ? 9.078 18.281 -4.844 1 90 99 ALA A O 1
ATOM 793 N N . ARG A 1 100 ? 10.734 18.625 -6.254 1 92.19 100 ARG A N 1
ATOM 794 C CA . ARG A 1 100 ? 9.867 18.469 -7.414 1 92.19 100 ARG A CA 1
ATOM 795 C C . ARG A 1 100 ? 9.266 17.062 -7.461 1 92.19 100 ARG A C 1
ATOM 797 O O . ARG A 1 100 ? 8.117 16.875 -7.883 1 92.19 100 ARG A O 1
ATOM 804 N N . TYR A 1 101 ? 9.977 16.062 -7.066 1 91.19 101 TYR A N 1
ATOM 805 C CA . TYR A 1 101 ? 9.477 14.695 -7.066 1 91.19 101 TYR A CA 1
ATOM 806 C C . TYR A 1 101 ? 8.367 14.523 -6.035 1 91.19 101 TYR A C 1
ATOM 808 O O . TYR A 1 101 ? 7.383 13.82 -6.285 1 91.19 101 TYR A O 1
ATOM 816 N N . LYS A 1 102 ? 8.523 15.18 -4.918 1 95.06 102 LYS A N 1
ATOM 817 C CA . LYS A 1 102 ? 7.496 15.133 -3.883 1 95.06 102 LYS A CA 1
ATOM 818 C C . LYS A 1 102 ? 6.223 15.844 -4.34 1 95.06 102 LYS A C 1
ATOM 820 O O . LYS A 1 102 ? 5.117 15.344 -4.125 1 95.06 102 LYS A O 1
ATOM 825 N N . LEU A 1 103 ? 6.43 16.922 -4.992 1 96 103 LEU A N 1
ATOM 826 C CA . LEU A 1 103 ? 5.285 17.672 -5.492 1 96 103 LEU A CA 1
ATOM 827 C 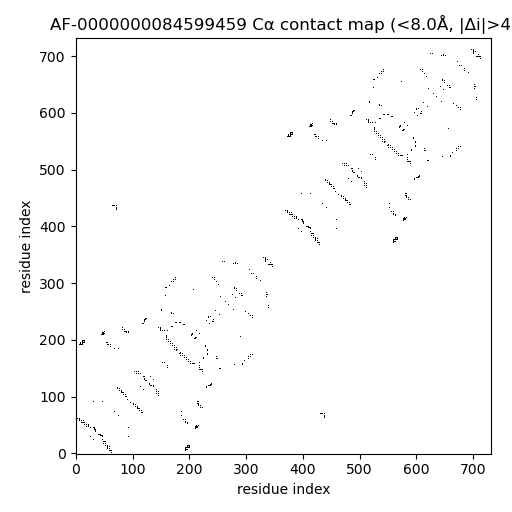C . LEU A 1 103 ? 4.508 16.875 -6.523 1 96 103 LEU A C 1
ATOM 829 O O . LEU A 1 103 ? 3.275 16.844 -6.504 1 96 103 LEU A O 1
ATOM 833 N N . VAL A 1 104 ? 5.168 16.203 -7.422 1 95.56 104 VAL A N 1
ATOM 834 C CA . VAL A 1 104 ? 4.523 15.383 -8.445 1 95.56 104 VAL A CA 1
ATOM 835 C C . VAL A 1 104 ? 3.711 14.266 -7.789 1 95.56 104 VAL A C 1
ATOM 837 O O . VAL A 1 104 ? 2.568 14.016 -8.18 1 95.56 104 VAL A O 1
ATOM 840 N N . ALA A 1 105 ? 4.297 13.641 -6.824 1 96 105 ALA A N 1
ATOM 841 C CA . ALA A 1 105 ? 3.6 12.57 -6.117 1 96 105 ALA A CA 1
ATOM 842 C C . ALA A 1 105 ? 2.367 13.109 -5.391 1 96 105 ALA A C 1
ATOM 844 O O . ALA A 1 105 ? 1.318 12.461 -5.379 1 96 105 ALA A O 1
ATOM 845 N N . GLN A 1 106 ? 2.479 14.273 -4.812 1 98.06 106 GLN A N 1
ATOM 846 C CA . GLN A 1 106 ? 1.357 14.898 -4.125 1 98.06 106 GLN A CA 1
ATOM 847 C C . GLN A 1 106 ? 0.229 15.227 -5.098 1 98.06 106 GLN A C 1
ATOM 849 O O . GLN A 1 106 ? -0.945 15.008 -4.793 1 98.06 106 GLN A O 1
ATOM 854 N N . LEU A 1 107 ? 0.62 15.695 -6.215 1 97.69 107 LEU A N 1
ATOM 855 C CA . LEU A 1 107 ? -0.373 16.031 -7.23 1 97.69 107 LEU A CA 1
ATOM 856 C C . LEU A 1 107 ? -1.08 14.766 -7.73 1 97.69 107 LEU A C 1
ATOM 858 O O . LEU A 1 107 ? -2.305 14.758 -7.879 1 97.69 107 LEU A O 1
ATOM 862 N N . LEU A 1 108 ? -0.336 13.766 -7.977 1 96.31 108 LEU A N 1
ATOM 863 C CA . LEU A 1 108 ? -0.924 12.5 -8.406 1 96.31 108 LEU A CA 1
ATOM 864 C C . LEU A 1 108 ? -1.883 11.961 -7.348 1 96.31 108 LEU A C 1
ATOM 866 O O . LEU A 1 108 ? -2.982 11.508 -7.676 1 96.31 108 LEU A O 1
ATOM 870 N N . THR A 1 109 ? -1.42 12.008 -6.145 1 97.94 109 THR A N 1
ATOM 871 C CA . THR A 1 109 ? -2.244 11.586 -5.016 1 97.94 109 THR A CA 1
ATOM 872 C C . THR A 1 109 ? -3.553 12.375 -4.98 1 97.94 109 THR A C 1
ATOM 874 O O . THR A 1 109 ? -4.633 11.789 -4.863 1 97.94 109 THR A O 1
ATOM 877 N N . ALA A 1 110 ? -3.438 13.633 -5.125 1 98 110 ALA A N 1
ATOM 878 C CA . ALA A 1 110 ? -4.605 14.508 -5.086 1 98 110 ALA A CA 1
ATOM 879 C C . ALA A 1 110 ? -5.559 14.195 -6.238 1 98 110 ALA A C 1
ATOM 881 O O . ALA A 1 110 ? -6.777 14.148 -6.047 1 98 110 ALA A O 1
ATOM 882 N N . LEU A 1 111 ? -5.035 13.945 -7.359 1 96.38 111 LEU A N 1
ATOM 883 C CA . LEU A 1 111 ? -5.852 13.672 -8.539 1 96.38 111 LEU A CA 1
ATOM 884 C C . LEU A 1 111 ? -6.586 12.344 -8.398 1 96.38 111 LEU A C 1
ATOM 886 O O . LEU A 1 111 ? -7.738 12.227 -8.828 1 96.38 111 LEU A O 1
ATOM 890 N N . ILE A 1 112 ? -5.949 11.391 -7.836 1 96.06 112 ILE A N 1
ATOM 891 C CA . ILE A 1 112 ? -6.598 10.102 -7.613 1 96.06 112 ILE A CA 1
ATOM 892 C C . ILE A 1 112 ? -7.785 10.273 -6.672 1 96.06 112 ILE A C 1
ATOM 894 O O . ILE A 1 112 ? -8.891 9.805 -6.957 1 96.06 112 ILE A O 1
ATOM 898 N N . VAL A 1 113 ? -7.621 10.969 -5.641 1 96.25 113 VAL A N 1
ATOM 899 C CA . VAL A 1 113 ? -8.664 11.125 -4.625 1 96.25 113 VAL A CA 1
ATOM 900 C C . VAL A 1 113 ? -9.828 11.922 -5.203 1 96.25 113 VAL A C 1
ATOM 902 O O . VAL A 1 113 ? -10.992 11.555 -5.008 1 96.25 113 VAL A O 1
ATOM 905 N N . VAL A 1 114 ? -9.555 12.961 -5.945 1 94.25 114 VAL A N 1
ATOM 906 C CA . VAL A 1 114 ? -10.617 13.812 -6.473 1 94.25 114 VAL A CA 1
ATOM 907 C C . VAL A 1 114 ? -11.414 13.055 -7.527 1 94.25 114 VAL A C 1
ATOM 909 O O . VAL A 1 114 ? -12.602 13.336 -7.742 1 94.25 114 VAL A O 1
ATOM 912 N N . SER A 1 115 ? -10.828 12.07 -8.164 1 92.38 115 SER A N 1
ATOM 913 C CA . SER A 1 115 ? -11.508 11.266 -9.18 1 92.38 115 SER A CA 1
ATOM 914 C C . SER A 1 115 ? -12.602 10.406 -8.562 1 92.38 115 SER A C 1
ATOM 916 O O . SER A 1 115 ? -13.461 9.875 -9.273 1 92.38 115 SER A O 1
ATOM 918 N N . SER A 1 116 ? -12.586 10.242 -7.254 1 91.31 116 SER A N 1
ATOM 919 C CA . SER A 1 116 ? -13.656 9.531 -6.566 1 91.31 116 SER A CA 1
ATOM 920 C C . SER A 1 116 ? -14.914 10.391 -6.461 1 91.31 116 SER A C 1
ATOM 922 O O . SER A 1 116 ? -16 9.875 -6.176 1 91.31 116 SER A O 1
ATOM 924 N N . GLY A 1 117 ? -14.758 11.672 -6.656 1 88.31 117 GLY A N 1
ATOM 925 C CA . GLY A 1 117 ? -15.852 12.617 -6.438 1 88.31 117 GLY A CA 1
ATOM 926 C C . GLY A 1 117 ? -15.727 13.383 -5.133 1 88.31 117 GLY A C 1
ATOM 927 O O . GLY A 1 117 ? -16.547 14.258 -4.84 1 88.31 117 GLY A O 1
ATOM 928 N N . LEU A 1 118 ? -14.695 13.031 -4.402 1 89.56 118 LEU A N 1
ATOM 929 C CA . LEU A 1 118 ? -14.445 13.742 -3.152 1 89.56 118 LEU A CA 1
ATOM 930 C C . LEU A 1 118 ? -13.867 15.125 -3.424 1 89.56 118 LEU A C 1
ATOM 932 O O . LEU A 1 118 ? -12.672 15.266 -3.684 1 89.56 118 LEU A O 1
ATOM 936 N N . THR A 1 119 ? -14.727 16.125 -3.436 1 88.19 119 THR A N 1
ATOM 937 C CA . THR A 1 119 ? -14.328 17.5 -3.693 1 88.19 119 THR A CA 1
ATOM 938 C C . THR A 1 119 ? -14.953 18.453 -2.676 1 88.19 119 THR A C 1
ATOM 940 O O . THR A 1 119 ? -15.938 18.094 -2.016 1 88.19 119 THR A O 1
ATOM 943 N N . ILE A 1 120 ? -14.266 19.547 -2.434 1 82.38 120 ILE A N 1
ATOM 944 C CA . ILE A 1 120 ? -14.805 20.625 -1.61 1 82.38 120 ILE A CA 1
ATOM 945 C C . ILE A 1 120 ? -15.945 21.312 -2.35 1 82.38 120 ILE A C 1
ATOM 947 O O . ILE A 1 120 ? -15.773 21.797 -3.471 1 82.38 120 ILE A O 1
ATOM 951 N N . ASP A 1 121 ? -17.172 20.984 -1.866 1 69.06 121 ASP A N 1
ATOM 952 C CA . ASP A 1 121 ? -18.344 21.594 -2.504 1 69.06 121 ASP A CA 1
ATOM 953 C C . ASP A 1 121 ? -18.438 23.078 -2.172 1 69.06 121 ASP A C 1
ATOM 955 O O . ASP A 1 121 ? -18.203 23.484 -1.032 1 69.06 121 ASP A O 1
ATOM 959 N N . PHE A 1 122 ? -18.125 23.938 -3.092 1 55.22 122 PHE A N 1
ATOM 960 C CA . PHE A 1 122 ? -18.219 25.375 -2.85 1 55.22 122 PHE A CA 1
ATOM 961 C C . PHE A 1 122 ? -19.656 25.766 -2.512 1 55.22 122 PHE A C 1
ATOM 963 O O . PHE A 1 122 ? -20.609 25.125 -2.969 1 55.22 122 PHE A O 1
ATOM 970 N N . ILE A 1 123 ? -19.766 26.438 -1.374 1 49.56 123 ILE A N 1
ATOM 971 C CA . ILE A 1 123 ? -20.828 27.062 -0.593 1 49.56 123 ILE A CA 1
ATOM 972 C C . ILE A 1 123 ? -21.875 27.672 -1.53 1 49.56 123 ILE A C 1
ATOM 974 O O . ILE A 1 123 ? -21.516 28.281 -2.545 1 49.56 123 ILE A O 1
ATOM 978 N N . SER A 1 124 ? -23.031 27.078 -1.372 1 46.38 124 SER A N 1
ATOM 979 C CA . SER A 1 124 ? -24.219 27.875 -1.635 1 46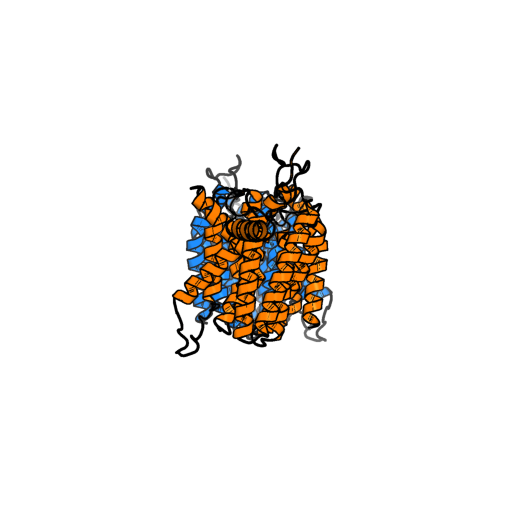.38 124 SER A CA 1
ATOM 980 C C . SER A 1 124 ? -24.047 29.312 -1.124 1 46.38 124 SER A C 1
ATOM 982 O O . SER A 1 124 ? -23.688 29.516 0.037 1 46.38 124 SER A O 1
ATOM 984 N N . ILE A 1 125 ? -23.594 30.203 -1.896 1 44.72 125 ILE A N 1
ATOM 985 C CA . ILE A 1 125 ? -23.766 31.578 -1.443 1 44.72 125 ILE A CA 1
ATOM 986 C C . ILE A 1 125 ? -25.125 31.734 -0.786 1 44.72 125 ILE A C 1
ATOM 988 O O . ILE A 1 125 ? -26.141 31.266 -1.309 1 44.72 125 ILE A O 1
ATOM 992 N N . PRO A 1 126 ? -25.188 32.062 0.527 1 44.66 126 PRO A N 1
ATOM 993 C CA . PRO A 1 126 ? -26.5 32.188 1.163 1 44.66 126 PRO A CA 1
ATOM 994 C C . PRO A 1 126 ? -27.609 32.5 0.159 1 44.66 126 PRO A C 1
ATOM 996 O O . PRO A 1 126 ? -28.719 31.953 0.282 1 44.66 126 PRO A O 1
ATOM 999 N N . PHE A 1 127 ? -27.641 33.688 -0.363 1 45.91 127 PHE A N 1
ATOM 1000 C CA . PHE A 1 127 ? -28.781 34.312 -1.056 1 45.91 127 PHE A CA 1
ATOM 1001 C C . PHE A 1 127 ? -28.891 33.75 -2.471 1 45.91 127 PHE A C 1
ATOM 1003 O O . PHE A 1 127 ? -29.781 34.156 -3.227 1 45.91 127 PHE A O 1
ATOM 1010 N N . GLY A 1 128 ? -27.969 32.938 -2.99 1 43.16 128 GLY A N 1
ATOM 1011 C CA . GLY A 1 128 ? -28.203 32.469 -4.348 1 43.16 128 GLY A CA 1
ATOM 1012 C C . GLY A 1 128 ? -27.953 30.984 -4.52 1 43.16 128 GLY A C 1
ATOM 1013 O O . GLY A 1 128 ? -27.75 30.266 -3.539 1 43.16 128 GLY A O 1
ATOM 1014 N N . LYS A 1 129 ? -27.906 30.375 -5.781 1 47.59 129 LYS A N 1
ATOM 1015 C CA . LYS A 1 129 ? -27.891 29.031 -6.355 1 47.59 129 LYS A CA 1
ATOM 1016 C C . LYS A 1 129 ? -26.578 28.328 -6.031 1 47.59 129 LYS A C 1
ATOM 1018 O O . LYS A 1 129 ? -25.531 28.969 -5.898 1 47.59 129 LYS A O 1
ATOM 1023 N N . GLU A 1 130 ? -26.641 27.203 -5.414 1 51.78 130 GLU A N 1
ATOM 1024 C CA . GLU A 1 130 ? -25.531 26.281 -5.234 1 51.78 130 GLU A CA 1
ATOM 1025 C C . GLU A 1 130 ? -24.531 26.391 -6.383 1 51.78 130 GLU A C 1
ATOM 1027 O O . GLU A 1 130 ? -24.891 26.234 -7.551 1 51.78 130 GLU A O 1
ATOM 1032 N N . LEU A 1 131 ? -23.625 27.359 -6.418 1 50.03 131 LEU A N 1
ATOM 1033 C CA . LEU A 1 131 ? -22.688 27.438 -7.531 1 50.03 131 LEU A CA 1
ATOM 1034 C C . LEU A 1 131 ? -21.797 26.188 -7.57 1 50.03 131 LEU A C 1
ATOM 1036 O O . LEU A 1 131 ? -21.094 25.906 -6.602 1 50.03 131 LEU A O 1
ATOM 1040 N N . ASP A 1 132 ? -22.266 25.094 -8.188 1 56.25 132 ASP A N 1
ATOM 1041 C CA . ASP A 1 132 ? -21.375 23.984 -8.516 1 56.25 132 ASP A CA 1
ATOM 1042 C C . ASP A 1 132 ? -20.156 24.469 -9.297 1 56.25 132 ASP A C 1
ATOM 1044 O O . ASP A 1 132 ? -20.281 24.891 -10.445 1 56.25 132 ASP A O 1
ATOM 1048 N N . PHE A 1 133 ? -19.109 24.875 -8.672 1 62.06 133 PHE A N 1
ATOM 1049 C CA . PHE A 1 133 ? -17.969 25.484 -9.328 1 62.06 133 PHE A CA 1
ATOM 1050 C C . PHE A 1 133 ? -17.219 24.469 -10.164 1 62.06 133 PHE A C 1
ATOM 1052 O O . PHE A 1 133 ? -16.172 24.781 -10.758 1 62.06 133 PHE A O 1
ATOM 1059 N N . GLY A 1 134 ? -17.906 23.281 -10.453 1 69.5 134 GLY A N 1
ATOM 1060 C CA . GLY A 1 134 ? -17.359 22.328 -11.391 1 69.5 134 GLY A CA 1
ATOM 1061 C C . GLY A 1 134 ? -15.852 22.156 -11.258 1 69.5 134 GLY A C 1
ATOM 1062 O O . GLY A 1 134 ? -15.367 21.641 -10.25 1 69.5 134 GLY A O 1
ATOM 1063 N N . ILE A 1 135 ? -15.078 22.734 -12.141 1 76.94 135 ILE A N 1
ATOM 1064 C CA . ILE A 1 135 ? -13.633 22.609 -12.297 1 76.94 135 ILE A CA 1
ATOM 1065 C C . ILE A 1 135 ? -12.922 23.406 -11.203 1 76.94 135 ILE A C 1
ATOM 1067 O O . ILE A 1 135 ? -11.852 23 -10.734 1 76.94 135 ILE A O 1
ATOM 1071 N N . LEU A 1 136 ? -13.508 24.422 -10.688 1 81.25 136 LEU A N 1
ATOM 1072 C CA . LEU A 1 136 ? -12.914 25.219 -9.625 1 81.25 136 LEU A CA 1
ATOM 1073 C C . LEU A 1 136 ? -12.891 24.453 -8.312 1 81.25 136 LEU A C 1
ATOM 1075 O O . LEU A 1 136 ? -11.938 24.562 -7.539 1 81.25 136 LEU A O 1
ATOM 1079 N N . SER A 1 137 ? -13.922 23.609 -8.109 1 85.31 137 SER A N 1
ATOM 1080 C CA . SER A 1 137 ? -13.969 22.766 -6.914 1 85.31 137 SER A CA 1
ATOM 1081 C C . SER A 1 137 ? -12.828 21.75 -6.906 1 85.31 137 SER A C 1
ATOM 1083 O O . SER A 1 137 ? -12.18 21.547 -5.879 1 85.31 137 SER A O 1
ATOM 1085 N N . THR A 1 138 ? -12.625 21.234 -8.07 1 89.5 138 THR A N 1
ATOM 1086 C CA . THR A 1 138 ? -11.547 20.266 -8.211 1 89.5 138 THR A CA 1
ATOM 1087 C C . THR A 1 138 ? -10.188 20.922 -7.977 1 89.5 138 THR A C 1
ATOM 1089 O O . THR A 1 138 ? -9.352 20.391 -7.25 1 89.5 138 THR A O 1
ATOM 1092 N N . GLY A 1 139 ? -9.977 22.078 -8.57 1 91.81 139 GLY A N 1
ATOM 1093 C CA . GLY A 1 139 ? -8.727 22.797 -8.406 1 91.81 139 GLY A CA 1
ATOM 1094 C C . GLY A 1 139 ? -8.445 23.172 -6.961 1 91.81 139 GLY A C 1
ATOM 1095 O O . GLY A 1 139 ? -7.332 22.984 -6.469 1 91.81 139 GLY A O 1
ATOM 1096 N N . PHE A 1 140 ? -9.461 23.641 -6.324 1 90.25 140 PHE A N 1
ATOM 1097 C CA . PHE A 1 140 ? -9.32 24.031 -4.93 1 90.25 140 PHE A CA 1
ATOM 1098 C C . PHE A 1 140 ? -9.039 22.828 -4.043 1 90.25 140 PHE A C 1
ATOM 1100 O O . PHE A 1 140 ? -8.273 22.922 -3.086 1 90.25 140 PHE A O 1
ATOM 1107 N N . THR A 1 141 ? -9.734 21.75 -4.355 1 93.88 141 THR A N 1
ATOM 1108 C CA . THR A 1 141 ? -9.523 20.531 -3.578 1 93.88 141 THR A CA 1
ATOM 1109 C C . THR A 1 141 ? -8.094 20.031 -3.725 1 93.88 141 THR A C 1
ATOM 1111 O O . THR A 1 141 ? -7.449 19.672 -2.732 1 93.88 141 THR A O 1
ATOM 1114 N N . VAL A 1 142 ? -7.625 20.031 -4.934 1 96.38 142 VAL A N 1
ATOM 1115 C CA . VAL A 1 142 ? -6.254 19.609 -5.195 1 96.38 142 VAL A CA 1
ATOM 1116 C C . VAL A 1 142 ? -5.281 20.516 -4.457 1 96.38 142 VAL A C 1
ATOM 1118 O O . VAL A 1 142 ? -4.344 20.047 -3.812 1 96.38 142 VAL A O 1
ATOM 1121 N N . PHE A 1 143 ? -5.512 21.766 -4.531 1 95.19 143 PHE A N 1
ATOM 1122 C CA . PHE A 1 143 ? -4.668 22.734 -3.844 1 95.19 143 PHE A CA 1
ATOM 1123 C C . PHE A 1 143 ? -4.672 22.484 -2.34 1 95.19 143 PHE A C 1
ATOM 1125 O O . PHE A 1 143 ? -3.615 22.5 -1.703 1 95.19 143 PHE A O 1
ATOM 1132 N N . TRP A 1 144 ? -5.812 22.281 -1.785 1 94.19 144 TRP A N 1
ATOM 1133 C CA . TRP A 1 144 ? -5.965 22.031 -0.355 1 94.19 144 TRP A CA 1
ATOM 1134 C C . TRP A 1 144 ? -5.168 20.797 0.071 1 94.19 144 TRP A C 1
ATOM 1136 O O . TRP A 1 144 ? -4.418 20.844 1.048 1 94.19 144 TRP A O 1
ATOM 1146 N N . LEU A 1 145 ? -5.328 19.734 -0.716 1 97.69 145 LEU A N 1
ATOM 1147 C CA . LEU A 1 145 ? -4.621 18.484 -0.411 1 97.69 145 LEU A CA 1
ATOM 1148 C C . LEU A 1 145 ? -3.111 18.719 -0.423 1 97.69 145 LEU A C 1
ATOM 1150 O O . LEU A 1 145 ? -2.42 18.359 0.533 1 97.69 145 LEU A O 1
ATOM 1154 N N . VAL A 1 146 ? -2.645 19.359 -1.409 1 97.56 146 VAL A N 1
ATOM 1155 C CA . VAL A 1 146 ? -1.212 19.594 -1.568 1 97.56 146 VAL A CA 1
ATOM 1156 C C . VAL A 1 146 ? -0.713 20.531 -0.481 1 97.56 146 VAL A C 1
ATOM 1158 O O . VAL A 1 146 ? 0.34 20.312 0.117 1 97.56 146 VAL A O 1
ATOM 1161 N N . ALA A 1 147 ? -1.456 21.562 -0.216 1 96.06 147 ALA A N 1
ATOM 1162 C CA . ALA A 1 147 ? -1.067 22.562 0.772 1 96.06 147 ALA A CA 1
ATOM 1163 C C . ALA A 1 147 ? -0.931 21.953 2.158 1 96.06 147 ALA A C 1
ATOM 1165 O O . ALA A 1 147 ? 0.054 22.188 2.861 1 96.06 147 ALA A O 1
ATOM 1166 N N . ILE A 1 148 ? -1.882 21.109 2.535 1 96.81 148 ILE A N 1
ATOM 1167 C CA . ILE A 1 148 ? -1.877 20.547 3.879 1 96.81 148 ILE A CA 1
ATOM 1168 C C . ILE A 1 148 ? -0.77 19.5 3.994 1 96.81 148 ILE A C 1
ATOM 1170 O O . ILE A 1 148 ? -0.092 19.422 5.02 1 96.81 148 ILE A O 1
ATOM 1174 N N . MET A 1 149 ? -0.584 18.688 2.955 1 97.81 149 MET A N 1
ATOM 1175 C CA . MET A 1 149 ? 0.523 17.734 2.963 1 97.81 149 MET A CA 1
ATOM 1176 C C . MET A 1 149 ? 1.85 18.453 3.209 1 97.81 149 MET A C 1
ATOM 1178 O O . MET A 1 149 ? 2.641 18.016 4.051 1 97.81 149 MET A O 1
ATOM 1182 N N . ASN A 1 150 ? 2.035 19.531 2.559 1 95.12 150 ASN A N 1
ATOM 1183 C CA . ASN A 1 150 ? 3.281 20.281 2.701 1 95.12 150 ASN A CA 1
ATOM 1184 C C . ASN A 1 150 ? 3.367 20.984 4.059 1 95.12 150 ASN A C 1
ATOM 1186 O O . ASN A 1 150 ? 4.445 21.078 4.645 1 95.12 150 ASN A O 1
ATOM 1190 N N . SER A 1 151 ? 2.295 21.469 4.523 1 95.44 151 SER A N 1
ATOM 1191 C CA . SER A 1 151 ? 2.275 22.172 5.801 1 95.44 151 SER A CA 1
ATOM 1192 C C . SER A 1 151 ? 2.682 21.25 6.949 1 95.44 151 SER A C 1
ATOM 1194 O O . SER A 1 151 ? 3.479 21.641 7.805 1 95.44 151 SER A O 1
ATOM 1196 N N . ILE A 1 152 ? 2.141 20.062 6.949 1 96.81 152 ILE A N 1
ATOM 1197 C CA . ILE A 1 152 ? 2.475 19.125 8.008 1 96.81 152 ILE A CA 1
ATOM 1198 C C . ILE A 1 152 ? 3.928 18.672 7.863 1 96.81 152 ILE A C 1
ATOM 1200 O O . ILE A 1 152 ? 4.641 18.531 8.859 1 96.81 152 ILE A O 1
ATOM 1204 N N . ASN A 1 153 ? 4.34 18.5 6.648 1 95.19 153 ASN A N 1
ATOM 1205 C CA . ASN A 1 153 ? 5.723 18.109 6.395 1 95.19 153 ASN A CA 1
ATOM 1206 C C . ASN A 1 153 ? 6.703 19.172 6.898 1 95.19 153 ASN A C 1
ATOM 1208 O O . ASN A 1 153 ? 7.75 18.844 7.453 1 95.19 153 ASN A O 1
ATOM 1212 N N . LEU A 1 154 ? 6.348 20.422 6.77 1 91.06 154 LEU A N 1
ATOM 1213 C CA . LEU A 1 154 ? 7.227 21.531 7.145 1 91.06 154 LEU A CA 1
ATOM 1214 C C . LEU A 1 154 ? 7.301 21.672 8.656 1 91.06 154 LEU A C 1
ATOM 1216 O O . LEU A 1 154 ? 8.32 22.109 9.195 1 91.06 154 LEU A O 1
ATOM 1220 N N . ILE A 1 155 ? 6.285 21.297 9.359 1 92.69 155 ILE A N 1
ATOM 1221 C CA . ILE A 1 155 ? 6.301 21.516 10.797 1 92.69 155 ILE A CA 1
ATOM 1222 C C . ILE A 1 155 ? 6.992 20.359 11.492 1 92.69 155 ILE A C 1
ATOM 1224 O O . ILE A 1 155 ? 7.301 20.422 12.688 1 92.69 155 ILE A O 1
ATOM 1228 N N . ASP A 1 156 ? 7.262 19.266 10.766 1 93.88 156 ASP A N 1
ATOM 1229 C CA . ASP A 1 156 ? 7.949 18.109 11.328 1 93.88 156 ASP A CA 1
ATOM 1230 C C . ASP A 1 156 ? 9.43 18.406 11.555 1 93.88 156 ASP A C 1
ATOM 1232 O O . ASP A 1 156 ? 10.297 17.766 10.945 1 93.88 156 ASP A O 1
ATOM 1236 N N . GLY A 1 157 ? 9.766 19.25 12.547 1 91.06 157 GLY A N 1
ATOM 1237 C CA . GLY A 1 157 ? 11.141 19.688 12.789 1 91.06 157 GLY A CA 1
ATOM 1238 C C . GLY A 1 157 ? 11.617 19.375 14.195 1 91.06 157 GLY A C 1
ATOM 1239 O O . GLY A 1 157 ? 12.82 19.391 14.461 1 91.06 157 GLY A O 1
ATOM 1240 N N . LEU A 1 158 ? 10.719 19.156 15.07 1 93.62 158 LEU A N 1
ATOM 1241 C CA . LEU A 1 158 ? 11.062 18.828 16.453 1 93.62 158 LEU A CA 1
ATOM 1242 C C . LEU A 1 158 ? 10.414 17.5 16.859 1 93.62 158 LEU A C 1
ATOM 1244 O O . LEU A 1 158 ? 9.383 17.109 16.312 1 93.62 158 LEU A O 1
ATOM 1248 N N . ASP A 1 159 ? 10.977 16.922 17.875 1 96.31 159 ASP A N 1
ATOM 1249 C CA . ASP A 1 159 ? 10.453 15.664 18.422 1 96.31 159 ASP A CA 1
ATOM 1250 C C . ASP A 1 159 ? 9.031 15.844 18.953 1 96.31 159 ASP A C 1
ATOM 1252 O O . ASP A 1 159 ? 8.789 16.688 19.812 1 96.31 159 ASP A O 1
ATOM 1256 N N . GLY A 1 160 ? 8.133 15.094 18.359 1 97.38 160 GLY A N 1
ATOM 1257 C CA . GLY A 1 160 ? 6.781 15.047 18.906 1 97.38 160 GLY A CA 1
ATOM 1258 C C . GLY A 1 160 ? 5.898 16.172 18.391 1 97.38 160 GLY A C 1
ATOM 1259 O O . GLY A 1 160 ? 4.703 16.203 18.688 1 97.38 160 GLY A O 1
ATOM 1260 N N . LEU A 1 161 ? 6.418 17.078 17.625 1 96.81 161 LEU A N 1
ATOM 1261 C CA . LEU A 1 161 ? 5.672 18.266 17.234 1 96.81 161 LEU A CA 1
ATOM 1262 C C . LEU A 1 161 ? 4.594 17.938 16.219 1 96.81 161 LEU A C 1
ATOM 1264 O O . LEU A 1 161 ? 3.404 18.141 16.469 1 96.81 161 LEU A O 1
ATOM 1268 N N . ALA A 1 162 ? 5 17.375 15.086 1 97.5 162 ALA A N 1
ATOM 1269 C CA . ALA A 1 162 ? 4.055 17.078 14.016 1 97.5 162 ALA A CA 1
ATOM 1270 C C . ALA A 1 162 ? 3.02 16.047 14.461 1 97.5 162 ALA A C 1
ATOM 1272 O O . ALA A 1 162 ? 1.831 16.188 14.156 1 97.5 162 ALA A O 1
ATOM 1273 N N . ALA A 1 163 ? 3.447 15.047 15.211 1 98.38 163 ALA A N 1
ATOM 1274 C CA . ALA A 1 163 ? 2.553 14 15.703 1 98.38 163 ALA A CA 1
ATOM 1275 C C . ALA A 1 163 ? 1.499 14.578 16.641 1 98.38 163 ALA A C 1
ATOM 1277 O O . ALA A 1 163 ? 0.304 14.32 16.484 1 98.38 163 ALA A O 1
ATOM 1278 N N . GLY A 1 164 ? 1.955 15.359 17.578 1 98.19 164 GLY A N 1
ATOM 1279 C CA . GLY A 1 164 ? 1.04 15.938 18.562 1 98.19 164 GLY A CA 1
ATOM 1280 C C . GLY A 1 164 ? 0.032 16.891 17.938 1 98.19 164 GLY A C 1
ATOM 1281 O O . GLY A 1 164 ? -1.164 16.797 18.219 1 98.19 164 GLY A O 1
ATOM 1282 N N . VAL A 1 165 ? 0.5 17.766 17.125 1 97.38 165 VAL A N 1
ATOM 1283 C CA . VAL A 1 165 ? -0.374 18.719 16.453 1 97.38 165 VAL A CA 1
ATOM 1284 C C . VAL A 1 165 ? -1.392 17.969 15.594 1 97.38 165 VAL A C 1
ATOM 1286 O O . VAL A 1 165 ? -2.566 18.344 15.547 1 97.38 165 VAL A O 1
ATOM 1289 N N . SER A 1 166 ? -0.967 16.906 14.93 1 98.5 166 SER A N 1
ATOM 1290 C CA . SER A 1 166 ? -1.847 16.109 14.086 1 98.5 166 SER A CA 1
ATOM 1291 C C . SER A 1 166 ? -2.914 15.391 14.914 1 98.5 166 SER A C 1
ATOM 1293 O O . SER A 1 166 ? -4.07 15.305 14.5 1 98.5 166 SER A O 1
ATOM 1295 N N . ILE A 1 167 ? -2.529 14.875 16.078 1 98.62 167 ILE A N 1
ATOM 1296 C CA . ILE A 1 167 ? -3.484 14.203 16.953 1 98.62 167 ILE A CA 1
ATOM 1297 C C . ILE A 1 167 ? -4.559 15.195 17.391 1 98.62 167 ILE A C 1
ATOM 1299 O O . ILE A 1 167 ? -5.746 14.867 17.406 1 98.62 167 ILE A O 1
ATOM 1303 N N . ILE A 1 168 ? -4.164 16.406 17.719 1 98.25 168 ILE A N 1
ATOM 1304 C CA . ILE A 1 168 ? -5.102 17.438 18.141 1 98.25 168 ILE A CA 1
ATOM 1305 C C . ILE A 1 168 ? -6.066 17.766 17 1 98.25 168 ILE A C 1
ATOM 1307 O O . ILE A 1 168 ? -7.277 17.828 17.203 1 98.25 168 ILE A O 1
ATOM 1311 N N . ALA A 1 169 ? -5.504 17.922 15.82 1 97.88 169 ALA A N 1
ATOM 1312 C CA . ALA A 1 169 ? -6.324 18.219 14.648 1 97.88 169 ALA A CA 1
ATOM 1313 C C . ALA A 1 169 ? -7.312 17.094 14.367 1 97.88 169 ALA A C 1
ATOM 1315 O O . ALA A 1 169 ? -8.508 17.344 14.172 1 97.88 169 ALA A O 1
ATOM 1316 N N . LEU A 1 170 ? -6.855 15.891 14.367 1 98.44 170 LEU A N 1
ATOM 1317 C CA . LEU A 1 170 ? -7.688 14.727 14.078 1 98.44 170 LEU A CA 1
ATOM 1318 C C . LEU A 1 170 ? -8.773 14.562 15.141 1 98.44 170 LEU A C 1
ATOM 1320 O O . LEU A 1 170 ? -9.922 14.266 14.812 1 98.44 170 LEU A O 1
ATOM 1324 N N . ALA A 1 171 ? -8.398 14.703 16.406 1 98.06 171 ALA A N 1
ATOM 1325 C CA . ALA A 1 171 ? -9.375 14.586 17.5 1 98.06 171 ALA A CA 1
ATOM 1326 C C . ALA A 1 171 ? -10.484 15.625 17.344 1 98.06 171 ALA A C 1
ATOM 1328 O O . ALA A 1 171 ? -11.656 15.32 17.578 1 98.06 171 ALA A O 1
ATOM 1329 N N . THR A 1 172 ? -10.078 16.797 17.016 1 96.88 172 THR A N 1
ATOM 1330 C CA . THR A 1 172 ? -11.062 17.859 16.812 1 96.88 172 THR A CA 1
ATOM 1331 C C . THR A 1 172 ? -12.023 17.5 15.68 1 96.88 172 THR A C 1
ATOM 1333 O O . THR A 1 172 ? -13.227 17.719 15.789 1 96.88 172 THR A O 1
ATOM 1336 N N . MET A 1 173 ? -11.508 16.938 14.617 1 95.38 173 MET A N 1
ATOM 1337 C CA . MET A 1 173 ? -12.336 16.531 13.484 1 95.38 173 MET A CA 1
ATOM 1338 C C . MET A 1 173 ? -13.305 15.422 13.883 1 95.38 173 MET A C 1
ATOM 1340 O O . MET A 1 173 ? -14.438 15.383 13.398 1 95.38 173 MET A O 1
ATOM 1344 N N . LEU A 1 174 ? -12.844 14.508 14.734 1 96.5 174 LEU A N 1
ATOM 1345 C CA . LEU A 1 174 ? -13.727 13.453 15.219 1 96.5 174 LEU A CA 1
ATOM 1346 C C . LEU A 1 174 ? -14.906 14.039 15.992 1 96.5 174 LEU A C 1
ATOM 1348 O O . LEU A 1 174 ? -16.047 13.633 15.797 1 96.5 174 LEU A O 1
ATOM 1352 N N . VAL A 1 175 ? -14.625 15 16.859 1 95 175 VAL A N 1
ATOM 1353 C CA . VAL A 1 175 ? -15.672 15.633 17.641 1 95 175 VAL A CA 1
ATOM 1354 C C . VAL A 1 175 ? -16.688 16.297 16.719 1 95 175 VAL A C 1
ATOM 1356 O O . VAL A 1 175 ? -17.891 16.141 16.891 1 95 175 VAL A O 1
ATOM 1359 N N . LEU A 1 176 ? -16.25 17.016 15.758 1 91.88 176 LEU A N 1
ATOM 1360 C CA . LEU A 1 176 ? -17.125 17.719 14.836 1 91.88 176 LEU A CA 1
ATOM 1361 C C . LEU A 1 176 ? -17.922 16.734 13.984 1 91.88 176 LEU A C 1
ATOM 1363 O O . LEU A 1 176 ? -19.078 17.016 13.641 1 91.88 176 LEU A O 1
ATOM 1367 N N . ALA A 1 177 ? -17.344 15.602 13.664 1 91.81 177 ALA A N 1
ATOM 1368 C CA . ALA A 1 177 ? -17.984 14.609 12.82 1 91.81 177 ALA A CA 1
ATOM 1369 C C . ALA A 1 177 ? -19.156 13.953 13.539 1 91.81 177 ALA A C 1
ATOM 1371 O O . ALA A 1 177 ? -20.062 13.391 12.906 1 91.81 177 ALA A O 1
ATOM 1372 N N . THR A 1 178 ? -19.156 13.922 14.883 1 91.19 178 THR A N 1
ATOM 1373 C CA . THR A 1 178 ? -20.266 13.344 15.641 1 91.19 178 THR A CA 1
ATOM 1374 C C . THR A 1 178 ? -21.562 14.07 15.32 1 91.19 178 THR A C 1
ATOM 1376 O O . THR A 1 178 ? -22.656 13.492 15.43 1 91.19 178 THR A O 1
ATOM 1379 N N . GLY A 1 179 ? -21.484 15.312 14.922 1 86.25 179 GLY A N 1
ATOM 1380 C CA . GLY A 1 179 ? -22.672 16.094 14.594 1 86.25 179 GLY A CA 1
ATOM 1381 C C . GLY A 1 179 ? -23.094 15.953 13.141 1 86.25 179 GLY A C 1
ATOM 1382 O O . GLY A 1 179 ? -24.078 16.547 12.719 1 86.25 179 GLY A O 1
ATOM 1383 N N . ASN A 1 180 ? -22.344 15.219 12.391 1 85.25 180 ASN A N 1
ATOM 1384 C CA . ASN A 1 180 ? -22.594 15.008 10.969 1 85.25 180 ASN A CA 1
ATOM 1385 C C . ASN A 1 180 ? -22.703 13.523 10.633 1 85.25 180 ASN A C 1
ATOM 1387 O O . ASN A 1 180 ? -21.703 12.883 10.305 1 85.25 180 ASN A O 1
ATOM 1391 N N . PRO A 1 181 ? -23.891 13.023 10.547 1 83.31 181 PRO A N 1
ATOM 1392 C CA . PRO A 1 181 ? -24.094 11.586 10.352 1 83.31 181 PRO A CA 1
ATOM 1393 C C . PRO A 1 181 ? -23.5 11.07 9.047 1 83.31 181 PRO A C 1
ATOM 1395 O O . PRO A 1 181 ? -23.031 9.93 8.977 1 83.31 181 PRO A O 1
ATOM 1398 N N . ALA A 1 182 ? -23.562 11.938 8.023 1 80.94 182 ALA A N 1
ATOM 1399 C CA . ALA A 1 182 ? -23.078 11.508 6.715 1 80.94 182 ALA A CA 1
ATOM 1400 C C . ALA A 1 182 ? -21.562 11.297 6.734 1 80.94 182 ALA A C 1
ATOM 1402 O O . ALA A 1 182 ? -21.031 10.445 6.008 1 80.94 182 ALA A O 1
ATOM 1403 N N . ALA A 1 183 ? -20.875 12.031 7.59 1 85 183 ALA A N 1
ATOM 1404 C CA . ALA A 1 183 ? -19.406 11.992 7.594 1 85 183 ALA A CA 1
ATOM 1405 C C . ALA A 1 183 ? -18.891 11.133 8.742 1 85 183 ALA A C 1
ATOM 1407 O O . ALA A 1 183 ? -17.719 10.719 8.734 1 85 183 ALA A O 1
ATOM 1408 N N . TYR A 1 184 ? -19.688 10.828 9.688 1 88.38 184 TYR A N 1
ATOM 1409 C CA . TYR A 1 184 ? -19.312 10.156 10.93 1 88.38 184 TYR A CA 1
ATOM 1410 C C . TYR A 1 184 ? -18.578 8.852 10.656 1 88.38 184 TYR A C 1
ATOM 1412 O O . TYR A 1 184 ? -17.469 8.648 11.133 1 88.38 184 TYR A O 1
ATOM 1420 N N . GLY A 1 185 ? -19.141 8.031 9.766 1 90.31 185 GLY A N 1
ATOM 1421 C CA . GLY A 1 185 ? -18.609 6.695 9.531 1 90.31 185 GLY A CA 1
ATOM 1422 C C . GLY A 1 185 ? -17.188 6.699 9.016 1 90.31 185 GLY A C 1
ATOM 1423 O O . GLY A 1 185 ? -16.281 6.145 9.656 1 90.31 185 GLY A O 1
ATOM 1424 N N . LEU A 1 186 ? -16.922 7.41 7.984 1 92.62 186 LEU A N 1
ATOM 1425 C CA . LEU A 1 186 ? -15.625 7.395 7.316 1 92.62 186 LEU A CA 1
ATOM 1426 C C . LEU A 1 186 ? -14.578 8.141 8.141 1 92.62 186 LEU A C 1
ATOM 1428 O O . LEU A 1 186 ? -13.438 7.691 8.258 1 92.62 186 LEU A O 1
ATOM 1432 N N . VAL A 1 187 ? -14.945 9.312 8.727 1 95.06 187 VAL A N 1
ATOM 1433 C CA . VAL A 1 187 ? -14.016 10.117 9.516 1 95.06 187 VAL A CA 1
ATOM 1434 C C . VAL A 1 187 ? -13.539 9.312 10.719 1 95.06 187 VAL A C 1
ATOM 1436 O O . VAL A 1 187 ? -12.344 9.297 11.031 1 95.06 187 VAL A O 1
ATOM 1439 N N . PHE A 1 188 ? -14.477 8.578 11.344 1 96.69 188 PHE A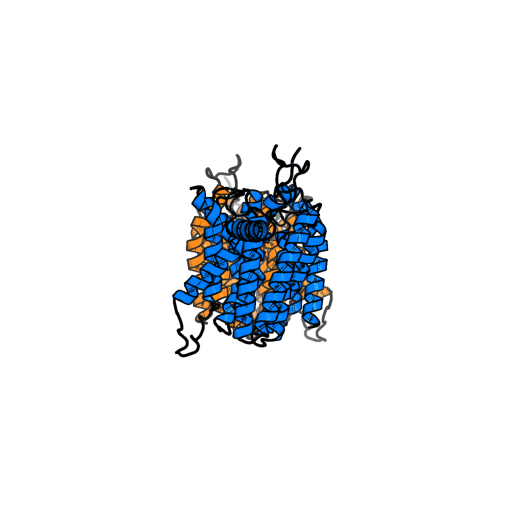 N 1
ATOM 1440 C CA . PHE A 1 188 ? -14.109 7.777 12.5 1 96.69 188 PHE A CA 1
ATOM 1441 C C . PHE A 1 188 ? -13.328 6.543 12.078 1 96.69 188 PHE A C 1
ATOM 1443 O O . PHE A 1 188 ? -12.375 6.145 12.758 1 96.69 188 PHE A O 1
ATOM 1450 N N . ALA A 1 189 ? -13.719 5.949 10.969 1 95.81 189 ALA A N 1
ATOM 1451 C CA . ALA A 1 189 ? -13.094 4.707 10.516 1 95.81 189 ALA A CA 1
ATOM 1452 C C . ALA A 1 189 ? -11.625 4.93 10.18 1 95.81 189 ALA A C 1
ATOM 1454 O O . ALA A 1 189 ? -10.789 4.039 10.383 1 95.81 189 ALA A O 1
ATOM 1455 N N . PHE A 1 190 ? -11.258 6.078 9.68 1 97.38 190 PHE A N 1
ATOM 1456 C CA . PHE A 1 190 ? -9.875 6.398 9.375 1 97.38 190 PHE A CA 1
ATOM 1457 C C . PHE A 1 190 ? -9.203 7.109 10.547 1 97.38 190 PHE A C 1
ATOM 1459 O O . PHE A 1 190 ? -8.055 6.812 10.883 1 97.38 190 PHE A O 1
ATOM 1466 N N . GLY A 1 191 ? -9.953 8.039 11.195 1 98.12 191 GLY A N 1
ATOM 1467 C CA . GLY A 1 191 ? -9.391 8.922 12.203 1 98.12 191 GLY A CA 1
ATOM 1468 C C . GLY A 1 191 ? -9 8.195 13.477 1 98.12 191 GLY A C 1
ATOM 1469 O O . GLY A 1 191 ? -7.93 8.445 14.031 1 98.12 191 GLY A O 1
ATOM 1470 N N . MET A 1 192 ? -9.844 7.309 13.961 1 98.5 192 MET A N 1
ATOM 1471 C CA . MET A 1 192 ? -9.609 6.637 15.234 1 98.5 192 MET A CA 1
ATOM 1472 C C . MET A 1 192 ? -8.383 5.73 15.164 1 98.5 192 MET A C 1
ATOM 1474 O O . MET A 1 192 ? -7.492 5.812 16 1 98.5 192 MET A O 1
ATOM 1478 N N . PRO A 1 193 ? -8.281 4.848 14.109 1 98.69 193 PRO A N 1
ATOM 1479 C CA . PRO A 1 193 ? -7.047 4.062 14.008 1 98.69 193 PRO A CA 1
ATOM 1480 C C . PRO A 1 193 ? -5.805 4.93 13.844 1 98.69 193 PRO A C 1
ATOM 1482 O O . PRO A 1 193 ? -4.75 4.617 14.406 1 98.69 193 PRO A O 1
ATOM 1485 N N . LEU A 1 194 ? -5.922 6.012 13.102 1 98.81 194 LEU A N 1
ATOM 1486 C CA . LEU A 1 194 ? -4.785 6.895 12.859 1 98.81 194 LEU A CA 1
ATOM 1487 C C . LEU A 1 194 ? -4.336 7.566 14.156 1 98.81 194 LEU A C 1
ATOM 1489 O O . LEU A 1 194 ? -3.141 7.625 14.445 1 98.81 194 LEU A O 1
ATOM 1493 N N . ILE A 1 195 ? -5.301 8.055 14.922 1 98.81 195 ILE A N 1
ATOM 1494 C CA . ILE A 1 195 ? -4.977 8.648 16.219 1 98.81 195 ILE A CA 1
ATOM 1495 C C . ILE A 1 195 ? -4.281 7.613 17.094 1 98.81 195 ILE A C 1
ATOM 1497 O O . ILE A 1 195 ? -3.277 7.914 17.75 1 98.81 195 ILE A O 1
ATOM 1501 N N . GLY A 1 196 ? -4.809 6.387 17.094 1 98.88 196 GLY A N 1
ATOM 1502 C CA . GLY A 1 196 ? -4.188 5.32 17.859 1 98.88 196 GLY A CA 1
ATOM 1503 C C . GLY A 1 196 ? -2.756 5.043 17.453 1 98.88 196 GLY A C 1
ATOM 1504 O O . GLY A 1 196 ? -1.863 4.98 18.297 1 98.88 196 GLY A O 1
ATOM 1505 N N . SER A 1 197 ? -2.545 4.914 16.188 1 98.88 197 SER A N 1
ATOM 1506 C CA . SER A 1 197 ? -1.223 4.539 15.703 1 98.88 197 SER A CA 1
ATOM 1507 C C . SER A 1 197 ? -0.22 5.672 15.898 1 98.88 197 SER A C 1
ATOM 1509 O O . SER A 1 197 ? 0.93 5.434 16.266 1 98.88 197 SER A O 1
ATOM 1511 N N . VAL A 1 198 ? -0.6 6.922 15.633 1 98.81 198 VAL A N 1
ATOM 1512 C CA . VAL A 1 198 ? 0.287 8.062 15.812 1 98.81 198 VAL A CA 1
ATOM 1513 C C . VAL A 1 198 ? 0.612 8.242 17.297 1 98.81 198 VAL A C 1
ATOM 1515 O O . VAL A 1 198 ? 1.727 8.633 17.656 1 98.81 198 VAL A O 1
ATOM 1518 N N . SER A 1 199 ? -0.354 7.961 18.188 1 98.75 199 SER A N 1
ATOM 1519 C CA . SER A 1 199 ? -0.091 7.988 19.625 1 98.75 199 SER A CA 1
ATOM 1520 C C . SER A 1 199 ? 0.94 6.934 20.016 1 98.75 199 SER A C 1
ATOM 1522 O O . SER A 1 199 ? 1.809 7.191 20.859 1 98.75 199 SER A O 1
ATOM 1524 N N . GLY A 1 200 ? 0.82 5.77 19.453 1 98.75 200 GLY A N 1
ATOM 1525 C CA . GLY A 1 200 ? 1.837 4.754 19.672 1 98.75 200 GLY A CA 1
ATOM 1526 C C . GLY A 1 200 ? 3.217 5.176 19.203 1 98.75 200 GLY A C 1
ATOM 1527 O O . GLY A 1 200 ? 4.211 4.93 19.891 1 98.75 200 GLY A O 1
ATOM 1528 N N . PHE A 1 201 ? 3.254 5.777 18.094 1 98.56 201 PHE A N 1
ATOM 1529 C CA . PHE A 1 201 ? 4.492 6.316 17.531 1 98.56 201 PHE A CA 1
ATOM 1530 C C . PHE A 1 201 ? 5.062 7.398 18.438 1 98.56 201 PHE A C 1
ATOM 1532 O O . PHE A 1 201 ? 6.277 7.477 18.641 1 98.56 201 PHE A O 1
ATOM 1539 N N . LEU A 1 202 ? 4.184 8.219 19 1 97.94 202 LEU A N 1
ATOM 1540 C CA . LEU A 1 202 ? 4.582 9.336 19.859 1 97.94 202 LEU A CA 1
ATOM 1541 C C . LEU A 1 202 ? 5.324 8.836 21.094 1 97.94 202 LEU A C 1
ATOM 1543 O O . LEU A 1 202 ? 6.195 9.531 21.625 1 97.94 202 LEU A O 1
ATOM 1547 N N . PHE A 1 203 ? 5.059 7.668 21.469 1 95.94 203 PHE A N 1
ATOM 1548 C CA . PHE A 1 203 ? 5.758 7.059 22.594 1 95.94 203 PHE A CA 1
ATOM 1549 C C . PHE A 1 203 ? 7.254 6.984 22.328 1 95.94 203 PHE A C 1
ATOM 1551 O O . PHE A 1 203 ? 8.062 7.094 23.25 1 95.94 203 PHE A O 1
ATOM 1558 N N . TYR A 1 204 ? 7.641 6.832 21.141 1 97.31 204 TYR A N 1
ATOM 1559 C CA . TYR A 1 204 ? 9.039 6.707 20.734 1 97.31 204 TYR A CA 1
ATOM 1560 C C . TYR A 1 204 ? 9.57 8.031 20.219 1 97.31 204 TYR A C 1
ATOM 1562 O O . TYR A 1 204 ? 10.789 8.234 20.141 1 97.31 204 TYR A O 1
ATOM 1570 N N . ASN A 1 205 ? 8.656 8.883 19.859 1 97.69 205 ASN A N 1
ATOM 1571 C CA . ASN A 1 205 ? 9.07 10.086 19.141 1 97.69 205 ASN A CA 1
ATOM 1572 C C . ASN A 1 205 ? 9.062 11.312 20.047 1 97.69 205 ASN A C 1
ATOM 1574 O O . ASN A 1 205 ? 9.648 12.344 19.703 1 97.69 205 ASN A O 1
ATOM 1578 N N . PHE A 1 206 ? 8.453 11.188 21.188 1 95.62 206 PHE A N 1
ATOM 1579 C CA . PHE A 1 206 ? 8.484 12.32 22.094 1 95.62 206 PHE A CA 1
ATOM 1580 C C . PHE A 1 206 ? 9.891 12.555 22.625 1 95.62 206 PHE A C 1
ATOM 1582 O O . PHE A 1 206 ? 10.648 11.602 22.828 1 95.62 206 PHE A O 1
ATOM 1589 N N . HIS A 1 207 ? 10.273 13.805 22.891 1 93.75 207 HIS A N 1
ATOM 1590 C CA . HIS A 1 207 ? 11.633 14.188 23.266 1 93.75 207 HIS A CA 1
ATOM 1591 C C . HIS A 1 207 ? 12.07 13.508 24.547 1 93.75 207 HIS A C 1
ATOM 1593 O O . HIS A 1 207 ? 11.398 13.633 25.578 1 93.75 207 HIS A O 1
ATOM 1599 N N . PRO A 1 208 ? 13.258 12.812 24.5 1 95.06 208 PRO A N 1
ATOM 1600 C CA . PRO A 1 208 ? 14.148 12.641 23.344 1 95.06 208 PRO A CA 1
ATOM 1601 C C . PRO A 1 208 ? 13.719 11.5 22.438 1 95.06 208 PRO A C 1
ATOM 1603 O O . PRO A 1 208 ? 13.5 10.375 22.891 1 95.06 208 PRO A O 1
ATOM 1606 N N . ALA A 1 209 ? 13.656 11.82 21.219 1 95.56 209 ALA A N 1
ATOM 1607 C CA . ALA A 1 209 ? 13.102 10.891 20.25 1 95.56 209 ALA A CA 1
ATOM 1608 C C . ALA A 1 209 ? 14.055 9.711 20.016 1 95.56 209 ALA A C 1
ATOM 1610 O O . ALA A 1 209 ? 15.273 9.883 20.016 1 95.56 209 ALA A O 1
ATOM 1611 N N . LYS A 1 210 ? 13.523 8.602 19.766 1 95.56 210 LYS A N 1
ATOM 1612 C CA . LYS A 1 210 ? 14.266 7.402 19.375 1 95.56 210 LYS A CA 1
ATOM 1613 C C . LYS A 1 210 ? 14.086 7.098 17.891 1 95.56 210 LYS A C 1
ATOM 1615 O O . LYS A 1 210 ? 14.82 6.289 17.328 1 95.56 210 LYS A O 1
ATOM 1620 N N . LEU A 1 211 ? 13.109 7.805 17.422 1 94.88 211 LEU A N 1
ATOM 1621 C CA . LEU A 1 211 ? 12.719 7.562 16.031 1 94.88 211 LEU A CA 1
ATOM 1622 C C . LEU A 1 211 ? 12.023 8.781 15.445 1 94.88 211 LEU A C 1
ATOM 1624 O O . LEU A 1 211 ? 11.281 9.477 16.141 1 94.88 211 LEU A O 1
ATOM 1628 N N . PHE A 1 212 ? 12.289 9.062 14.148 1 96.88 212 PHE A N 1
ATOM 1629 C CA . PHE A 1 212 ? 11.586 10.125 13.438 1 96.88 212 PHE A CA 1
ATOM 1630 C C . PHE A 1 212 ? 10.547 9.547 12.492 1 96.88 212 PHE A C 1
ATOM 1632 O O . PHE A 1 212 ? 10.656 8.398 12.062 1 96.88 212 PHE A O 1
ATOM 1639 N N . MET A 1 213 ? 9.531 10.273 12.188 1 96.44 213 MET A N 1
ATOM 1640 C CA . MET A 1 213 ? 8.469 9.734 11.344 1 96.44 213 MET A CA 1
ATOM 1641 C C . MET A 1 213 ? 8.883 9.742 9.875 1 96.44 213 MET A C 1
ATOM 1643 O O . MET A 1 213 ? 8.398 8.938 9.086 1 96.44 213 MET A O 1
ATOM 1647 N N . GLY A 1 214 ? 9.859 10.578 9.531 1 95.88 214 GLY A N 1
ATOM 1648 C CA . GLY A 1 214 ? 10.289 10.672 8.141 1 95.88 214 GLY A CA 1
ATOM 1649 C C . GLY A 1 214 ? 9.289 11.398 7.258 1 95.88 214 GLY A C 1
ATOM 1650 O O . GLY A 1 214 ? 8.203 11.766 7.707 1 95.88 214 GLY A O 1
ATOM 1651 N N . ASP A 1 215 ? 9.688 11.578 5.988 1 96.5 215 ASP A N 1
ATOM 1652 C CA . ASP A 1 215 ? 8.797 12.195 5.008 1 96.5 215 ASP A CA 1
ATOM 1653 C C . ASP A 1 215 ? 7.605 11.289 4.707 1 96.5 215 ASP A C 1
ATOM 1655 O O . ASP A 1 215 ? 6.512 11.773 4.414 1 96.5 215 ASP A O 1
ATOM 1659 N N . THR A 1 216 ? 7.805 10.023 4.836 1 96.88 216 THR A N 1
ATOM 1660 C CA . THR A 1 216 ? 6.703 9.086 4.668 1 96.88 216 THR A CA 1
ATOM 1661 C C . THR A 1 216 ? 5.57 9.398 5.645 1 96.88 216 THR A C 1
ATOM 1663 O O . THR A 1 216 ? 4.41 9.508 5.238 1 96.88 216 THR A O 1
ATOM 1666 N N . GLY A 1 217 ? 5.949 9.586 6.836 1 98 217 GLY A N 1
ATOM 1667 C CA . GLY A 1 217 ? 4.965 9.82 7.879 1 98 217 GLY A CA 1
ATOM 1668 C C . GLY A 1 217 ? 4.312 11.188 7.785 1 98 217 GLY A C 1
ATOM 1669 O O . GLY A 1 217 ? 3.086 11.305 7.844 1 98 217 GLY A O 1
ATOM 1670 N N . SER A 1 218 ? 5.125 12.203 7.645 1 98.06 218 SER A N 1
ATOM 1671 C CA . SER A 1 218 ? 4.598 13.562 7.664 1 98.06 218 SER A CA 1
ATOM 1672 C C . SER A 1 218 ? 3.705 13.828 6.457 1 98.06 218 SER A C 1
ATOM 1674 O O . SER A 1 218 ? 2.645 14.438 6.586 1 98.06 218 SER A O 1
ATOM 1676 N N . LEU A 1 219 ? 4.094 13.305 5.305 1 98 219 LEU A N 1
ATOM 1677 C CA . LEU A 1 219 ? 3.27 13.469 4.113 1 98 219 LEU A CA 1
ATOM 1678 C C . LEU A 1 219 ? 1.966 12.688 4.242 1 98 219 LEU A C 1
ATOM 1680 O O . LEU A 1 219 ? 0.9 13.18 3.865 1 98 219 LEU A O 1
ATOM 1684 N N . PHE A 1 220 ? 2.07 11.516 4.777 1 98.56 220 PHE A N 1
ATOM 1685 C CA . PHE A 1 220 ? 0.879 10.688 4.945 1 98.56 220 PHE A CA 1
ATOM 1686 C C . PHE A 1 220 ? -0.081 11.328 5.945 1 98.56 220 PHE A C 1
ATOM 1688 O O . PHE A 1 220 ? -1.294 11.336 5.727 1 98.56 220 PHE A O 1
ATOM 1695 N N . LEU A 1 221 ? 0.446 11.805 7.047 1 98.5 221 LEU A N 1
ATOM 1696 C CA . LEU A 1 221 ? -0.386 12.484 8.031 1 98.5 221 LEU A CA 1
ATOM 1697 C C . LEU A 1 221 ? -1.097 13.688 7.414 1 98.5 221 LEU A C 1
ATOM 1699 O O . LEU A 1 221 ? -2.305 13.859 7.598 1 98.5 221 LEU A O 1
ATOM 1703 N N . GLY A 1 222 ? -0.304 14.461 6.711 1 98.38 222 GLY A N 1
ATOM 1704 C CA . GLY A 1 222 ? -0.91 15.594 6.027 1 98.38 222 GLY A CA 1
ATOM 1705 C C . GLY A 1 222 ? -2.006 15.188 5.062 1 98.38 222 GLY A C 1
ATOM 1706 O O . GLY A 1 222 ? -3.059 15.828 5.008 1 98.38 222 GLY A O 1
ATOM 1707 N N . TYR A 1 223 ? -1.762 14.164 4.305 1 98.62 223 TYR A N 1
ATOM 1708 C CA . TYR A 1 223 ? -2.719 13.641 3.336 1 98.62 223 TYR A CA 1
ATOM 1709 C C . TYR A 1 223 ? -4.012 13.219 4.02 1 98.62 223 TYR A C 1
ATOM 1711 O O . TYR A 1 223 ? -5.102 13.617 3.605 1 98.62 223 TYR A O 1
ATOM 1719 N N . MET A 1 224 ? -3.908 12.453 5.082 1 98.56 224 MET A N 1
ATOM 1720 C CA . MET A 1 224 ? -5.078 11.93 5.785 1 98.56 224 MET A CA 1
ATOM 1721 C C . MET A 1 224 ? -5.871 13.062 6.43 1 98.56 224 MET A C 1
ATOM 1723 O O . MET A 1 224 ? -7.102 13.07 6.383 1 98.56 224 MET A O 1
ATOM 1727 N N . ILE A 1 225 ? -5.152 13.984 7.039 1 98.12 225 ILE A N 1
ATOM 1728 C CA . ILE A 1 225 ? -5.809 15.125 7.668 1 98.12 225 ILE A CA 1
ATOM 1729 C C . ILE A 1 225 ? -6.578 15.922 6.617 1 98.12 225 ILE A C 1
ATOM 1731 O O . ILE A 1 225 ? -7.73 16.297 6.84 1 98.12 225 ILE A O 1
ATOM 1735 N N . ALA A 1 226 ? -5.93 16.141 5.492 1 97.56 226 ALA A N 1
ATOM 1736 C CA . ALA A 1 226 ? -6.582 16.875 4.41 1 97.56 226 ALA A CA 1
ATOM 1737 C C . ALA A 1 226 ? -7.828 16.141 3.92 1 97.56 226 ALA A C 1
ATOM 1739 O O . ALA A 1 226 ? -8.898 16.734 3.785 1 97.56 226 ALA A O 1
ATOM 1740 N N . VAL A 1 227 ? -7.719 14.898 3.701 1 97.06 227 VAL A N 1
ATOM 1741 C CA . VAL A 1 227 ? -8.812 14.086 3.174 1 97.06 227 VAL A CA 1
ATOM 1742 C C . VAL A 1 227 ? -9.969 14.062 4.176 1 97.06 227 VAL A C 1
ATOM 1744 O O . VAL A 1 227 ? -11.125 14.266 3.805 1 97.06 227 VAL A O 1
ATOM 1747 N N . LEU A 1 228 ? -9.672 13.844 5.445 1 95.75 228 LEU A N 1
ATOM 1748 C CA . LEU A 1 228 ? -10.711 13.734 6.465 1 95.75 228 LEU A CA 1
ATOM 1749 C C . LEU A 1 228 ? -11.383 15.078 6.703 1 95.75 228 LEU A C 1
ATOM 1751 O O . LEU A 1 228 ? -12.57 15.133 7.031 1 95.75 228 LEU A O 1
ATOM 1755 N N . SER A 1 229 ? -10.602 16.125 6.512 1 93.81 229 SER A N 1
ATOM 1756 C CA . SER A 1 229 ? -11.219 17.438 6.609 1 93.81 229 SER A CA 1
ATOM 1757 C C . SER A 1 229 ? -12.242 17.672 5.496 1 93.81 229 SER A C 1
ATOM 1759 O O . SER A 1 229 ? -13.273 18.297 5.711 1 93.81 229 SER A O 1
ATOM 1761 N N . ILE A 1 230 ? -11.977 17.172 4.297 1 91.88 230 ILE A N 1
ATOM 1762 C CA . ILE A 1 230 ? -12.898 17.297 3.172 1 91.88 230 ILE A CA 1
ATOM 1763 C C . ILE A 1 230 ? -14.141 16.438 3.412 1 91.88 230 ILE A C 1
ATOM 1765 O O . ILE A 1 230 ? -15.266 16.891 3.191 1 91.88 230 ILE A O 1
ATOM 1769 N N . VAL A 1 231 ? -13.953 15.281 3.906 1 90.25 231 VAL A N 1
ATOM 1770 C CA . VAL A 1 231 ? -15.039 14.336 4.148 1 90.25 231 VAL A CA 1
ATOM 1771 C C . VAL A 1 231 ? -15.93 14.859 5.273 1 90.25 231 VAL A C 1
ATOM 1773 O O . VAL A 1 231 ? -17.156 14.766 5.195 1 90.25 231 VAL A O 1
ATOM 1776 N N . GLY A 1 232 ? -15.375 15.43 6.262 1 85.81 232 GLY A N 1
ATOM 1777 C CA . GLY A 1 232 ? -16.094 15.703 7.496 1 85.81 232 GLY A CA 1
ATOM 1778 C C . GLY A 1 232 ? -16.594 17.125 7.59 1 85.81 232 GLY A C 1
ATOM 1779 O O . GLY A 1 232 ? -17.562 17.406 8.289 1 85.81 232 GLY A O 1
ATOM 1780 N N . LEU A 1 233 ? -15.945 18.016 6.926 1 78.44 233 LEU A N 1
ATOM 1781 C CA . LEU A 1 233 ? -16.188 19.406 7.293 1 78.44 233 LEU A CA 1
ATOM 1782 C C . LEU A 1 233 ? -16.656 20.219 6.086 1 78.44 233 LEU A C 1
ATOM 1784 O O . LEU A 1 233 ? -17.328 21.234 6.242 1 78.44 233 LEU A O 1
ATOM 1788 N N . PHE A 1 234 ? -16.359 19.875 4.887 1 66.19 234 PHE A N 1
ATOM 1789 C CA . PHE A 1 234 ? -16.609 20.734 3.734 1 66.19 234 PHE A CA 1
ATOM 1790 C C . PHE A 1 234 ? -17.906 20.359 3.041 1 66.19 234 PHE A C 1
ATOM 1792 O O . PHE A 1 234 ? -18.281 20.984 2.041 1 66.19 234 PHE A O 1
ATOM 1799 N N . LYS A 1 235 ? -18.578 19.469 3.414 1 61.38 235 LYS A N 1
ATOM 1800 C CA . LYS A 1 235 ? -19.766 19.078 2.65 1 61.38 235 LYS A CA 1
ATOM 1801 C C . LYS A 1 235 ? -20.938 20.016 2.928 1 61.38 235 LYS A C 1
ATOM 1803 O O . LYS A 1 235 ? -21.844 20.125 2.109 1 61.38 235 LYS A O 1
ATOM 1808 N N . SER A 1 236 ? -21.047 20.641 4.156 1 55.59 236 SER A N 1
ATOM 1809 C CA . SER A 1 236 ? -22.156 21.578 4.348 1 55.59 236 SER A CA 1
ATOM 1810 C C . SER A 1 236 ? -21.672 23.016 4.293 1 55.59 236 SER A C 1
ATOM 1812 O O . SER A 1 236 ? -20.797 23.422 5.059 1 55.59 236 SER A O 1
ATOM 1814 N N . VAL A 1 237 ? -21.438 23.422 3.029 1 52.84 237 VAL A N 1
ATOM 1815 C CA . VAL A 1 237 ? -20.578 24.578 2.729 1 52.84 237 VAL A CA 1
ATOM 1816 C C . VAL A 1 237 ? -21.297 25.859 3.148 1 52.84 237 VAL A C 1
ATOM 1818 O O . VAL A 1 237 ? -22.328 26.219 2.576 1 52.84 237 VAL A O 1
ATOM 1821 N N . THR A 1 238 ? -21.547 26.156 4.457 1 60.19 238 THR A N 1
ATOM 1822 C CA . THR A 1 238 ? -21.609 27.594 4.715 1 60.19 238 THR A CA 1
ATOM 1823 C C . THR A 1 238 ? -20.219 28.203 4.73 1 60.19 238 THR A C 1
ATOM 1825 O O . THR A 1 238 ? -19.219 27.484 4.82 1 60.19 238 THR A O 1
ATOM 1828 N N . MET A 1 239 ? -20.078 29.375 4.18 1 60.94 239 MET A N 1
ATOM 1829 C CA . MET A 1 239 ? -18.797 30.094 4.211 1 60.94 239 MET A CA 1
ATOM 1830 C C . MET A 1 239 ? -18.078 29.859 5.531 1 60.94 239 MET A C 1
ATOM 1832 O O . MET A 1 239 ? -16.859 29.734 5.555 1 60.94 239 MET A O 1
ATOM 1836 N N . ILE A 1 240 ? -18.844 29.703 6.559 1 64.31 240 ILE A N 1
ATOM 1837 C CA . ILE A 1 240 ? -18.281 29.547 7.895 1 64.31 240 ILE A CA 1
ATOM 1838 C C . ILE A 1 240 ? -17.641 28.156 8.016 1 64.31 240 ILE A C 1
ATOM 1840 O O . ILE A 1 240 ? -16.609 28 8.672 1 64.31 240 ILE A O 1
ATOM 1844 N N . SER A 1 241 ? -18.141 27.234 7.277 1 73.38 241 SER A N 1
ATOM 1845 C CA . SER A 1 241 ? -17.641 25.875 7.383 1 73.38 241 SER A CA 1
ATOM 1846 C C . SER A 1 241 ? -16.25 25.75 6.754 1 73.38 241 SER A C 1
ATOM 1848 O O . SER A 1 241 ? -15.477 24.875 7.133 1 73.38 241 SER A O 1
ATOM 1850 N N . LEU A 1 242 ? -15.938 26.719 5.926 1 76.19 242 LEU A N 1
ATOM 1851 C CA . LEU A 1 242 ? -14.648 26.688 5.254 1 76.19 242 LEU A CA 1
ATOM 1852 C C . LEU A 1 242 ? -13.539 27.141 6.199 1 76.19 242 LEU A C 1
ATOM 1854 O O . LEU A 1 242 ? -12.375 26.797 6.012 1 76.19 242 LEU A O 1
ATOM 1858 N N . ILE A 1 243 ? -13.898 27.875 7.211 1 85.19 243 ILE A N 1
ATOM 1859 C CA . ILE A 1 243 ? -12.93 28.453 8.133 1 85.19 243 ILE A CA 1
ATOM 1860 C C . ILE A 1 243 ? -12.539 27.422 9.188 1 85.19 243 ILE A C 1
ATOM 1862 O O . ILE A 1 243 ? -11.422 27.453 9.719 1 85.19 243 ILE A O 1
ATOM 1866 N N . ILE A 1 244 ? -13.406 26.469 9.406 1 87.69 244 ILE A N 1
ATOM 1867 C CA . ILE A 1 244 ? -13.234 25.516 10.492 1 87.69 244 ILE A CA 1
ATOM 1868 C C . ILE A 1 244 ? -11.977 24.672 10.25 1 87.69 244 ILE A C 1
ATOM 1870 O O . ILE A 1 244 ? -11.117 24.562 11.125 1 87.69 244 ILE A O 1
ATOM 1874 N N . PRO A 1 245 ? -11.773 24.188 9.078 1 89.62 245 PRO A N 1
ATOM 1875 C CA . PRO A 1 245 ? -10.547 23.438 8.852 1 89.62 245 PRO A CA 1
ATOM 1876 C C . PRO A 1 245 ? -9.289 24.312 8.922 1 89.62 245 PRO A C 1
ATOM 1878 O O . PRO A 1 245 ? -8.234 23.828 9.336 1 89.62 245 PRO A O 1
ATOM 1881 N N . LEU A 1 246 ? -9.453 25.516 8.555 1 89.75 246 LEU A N 1
ATOM 1882 C CA . LEU A 1 246 ? -8.328 26.438 8.625 1 89.75 246 LEU A CA 1
ATOM 1883 C C . LEU A 1 246 ? -7.922 26.688 10.078 1 89.75 246 LEU A C 1
ATOM 1885 O O . LEU A 1 246 ? -6.734 26.781 10.383 1 89.75 246 LEU A O 1
ATOM 1889 N N . LEU A 1 247 ? -8.938 26.75 10.906 1 91.44 247 LEU A N 1
ATOM 1890 C CA . LEU A 1 247 ? -8.672 26.953 12.328 1 91.44 247 LEU A CA 1
ATOM 1891 C C . LEU A 1 247 ? -8.062 25.719 12.953 1 91.44 247 LEU A C 1
ATOM 1893 O O . LEU A 1 247 ? -7.074 25.797 13.688 1 91.44 247 LEU A O 1
ATOM 1897 N N . ILE A 1 248 ? -8.594 24.578 12.594 1 93.44 248 ILE A N 1
ATOM 1898 C CA . ILE A 1 248 ? -8.117 23.312 13.141 1 93.44 248 ILE A CA 1
ATOM 1899 C C . ILE A 1 248 ? -6.637 23.125 12.812 1 93.44 248 ILE A C 1
ATOM 1901 O O . ILE A 1 248 ? -5.852 22.688 13.648 1 93.44 248 ILE A O 1
ATOM 1905 N N . LEU A 1 249 ? -6.32 23.547 11.625 1 94.38 249 LEU A N 1
ATOM 1906 C CA . LEU A 1 249 ? -4.949 23.391 11.141 1 94.38 249 LEU A CA 1
ATOM 1907 C C . LEU A 1 249 ? -4.211 24.734 11.203 1 94.38 249 LEU A C 1
ATOM 1909 O O . LEU A 1 249 ? -3.281 24.969 10.43 1 94.38 249 LEU A O 1
ATOM 1913 N N . GLY A 1 250 ? -4.578 25.547 12.133 1 92 250 GLY A N 1
ATOM 1914 C CA . GLY A 1 250 ? -4.086 26.922 12.227 1 92 250 GLY A CA 1
ATOM 1915 C C . GLY A 1 250 ? -2.574 27 12.336 1 92 250 GLY A C 1
ATOM 1916 O O . GLY A 1 250 ? -1.936 27.766 11.609 1 92 250 GLY A O 1
ATOM 1917 N N . VAL A 1 251 ? -1.984 26.172 13.133 1 90.56 251 VAL A N 1
ATOM 1918 C CA . VAL A 1 251 ? -0.553 26.25 13.406 1 90.56 251 VAL A CA 1
ATOM 1919 C C . VAL A 1 251 ? 0.232 25.859 12.156 1 90.56 251 VAL A C 1
ATOM 1921 O O . VAL A 1 251 ? 1.068 26.625 11.672 1 90.56 251 VAL A O 1
ATOM 1924 N N . PRO A 1 252 ? -0.028 24.703 11.594 1 92.56 252 PRO A N 1
ATOM 1925 C CA . PRO A 1 252 ? 0.741 24.328 10.398 1 92.56 252 PRO A CA 1
ATOM 1926 C C . PRO A 1 252 ? 0.508 25.281 9.234 1 92.56 252 PRO A C 1
ATOM 1928 O O . PRO A 1 252 ? 1.445 25.609 8.5 1 92.56 252 PRO A O 1
ATOM 1931 N N . ILE A 1 253 ? -0.674 25.688 9.031 1 91.31 253 ILE A N 1
ATOM 1932 C CA . ILE A 1 253 ? -1.005 26.547 7.906 1 91.31 253 ILE A CA 1
ATOM 1933 C C . ILE A 1 253 ? -0.345 27.922 8.094 1 91.31 253 ILE A C 1
ATOM 1935 O O . ILE A 1 253 ? 0.265 28.453 7.16 1 91.31 253 ILE A O 1
ATOM 1939 N N . MET A 1 254 ? -0.403 28.469 9.25 1 87.44 254 MET A N 1
ATOM 1940 C CA . MET A 1 254 ? 0.196 29.766 9.523 1 87.44 254 MET A CA 1
ATOM 1941 C C . MET A 1 254 ? 1.713 29.719 9.383 1 87.44 254 MET A C 1
ATOM 1943 O O . MET A 1 254 ? 2.328 30.641 8.859 1 87.44 254 MET A O 1
ATOM 1947 N N . ASP A 1 255 ? 2.252 28.672 9.906 1 88.69 255 ASP A N 1
ATOM 1948 C CA . ASP A 1 255 ? 3.697 28.5 9.789 1 88.69 255 ASP A CA 1
ATOM 1949 C C . ASP A 1 255 ? 4.133 28.5 8.328 1 88.69 255 ASP A C 1
ATOM 1951 O O . ASP A 1 255 ? 5.125 29.125 7.965 1 88.69 255 ASP A O 1
ATOM 1955 N N . THR A 1 256 ? 3.439 27.766 7.504 1 86.75 256 THR A N 1
ATOM 1956 C CA . THR A 1 256 ? 3.738 27.688 6.078 1 86.75 256 THR A CA 1
ATOM 1957 C C . THR A 1 256 ? 3.521 29.031 5.402 1 86.75 256 THR A C 1
ATOM 1959 O O . THR A 1 256 ? 4.332 29.469 4.574 1 86.75 256 THR A O 1
ATOM 1962 N N . PHE A 1 257 ? 2.465 29.672 5.762 1 85.81 257 PHE A N 1
ATOM 1963 C CA . PHE A 1 257 ? 2.121 30.953 5.18 1 85.81 257 PHE A CA 1
ATOM 1964 C C . PHE A 1 257 ? 3.188 32 5.5 1 85.81 257 PHE A C 1
ATOM 1966 O O . PHE A 1 257 ? 3.654 32.719 4.609 1 85.81 257 PHE A O 1
ATOM 1973 N N . PHE A 1 258 ? 3.619 32.125 6.699 1 82.62 258 PHE A N 1
ATOM 1974 C CA . PHE A 1 258 ? 4.633 33.094 7.109 1 82.62 258 PHE A CA 1
ATOM 1975 C C . PHE A 1 258 ? 5.988 32.75 6.5 1 82.62 258 PHE A C 1
ATOM 1977 O O . PHE A 1 258 ? 6.777 33.625 6.18 1 82.62 258 PHE A O 1
ATOM 1984 N N . ALA A 1 259 ? 6.23 31.438 6.352 1 81.62 259 ALA A N 1
ATOM 1985 C CA . ALA A 1 259 ? 7.457 31.016 5.684 1 81.62 259 ALA A CA 1
ATOM 1986 C C . ALA A 1 259 ? 7.488 31.5 4.234 1 81.62 259 ALA A C 1
ATOM 1988 O O . ALA A 1 259 ? 8.531 31.938 3.748 1 81.62 259 ALA A O 1
ATOM 1989 N N . ILE A 1 260 ? 6.438 31.422 3.615 1 82.62 260 ILE A N 1
ATOM 1990 C CA . ILE A 1 260 ? 6.34 31.859 2.229 1 82.62 260 ILE A CA 1
ATOM 1991 C C . ILE A 1 260 ? 6.535 33.375 2.15 1 82.62 260 ILE A C 1
ATOM 1993 O O . ILE A 1 260 ? 7.289 33.875 1.309 1 82.62 260 ILE A O 1
ATOM 1997 N N . ILE A 1 261 ? 5.91 34.094 3.025 1 82.88 261 ILE A N 1
ATOM 1998 C CA . ILE A 1 261 ? 6.004 35.562 3.051 1 82.88 261 ILE A CA 1
ATOM 1999 C C . ILE A 1 261 ? 7.445 35.969 3.328 1 82.88 261 ILE A C 1
ATOM 2001 O O . ILE A 1 261 ? 7.973 36.875 2.67 1 82.88 261 ILE A O 1
ATOM 2005 N N . ARG A 1 262 ? 8.055 35.375 4.23 1 81.06 262 ARG A N 1
ATOM 2006 C CA . ARG A 1 262 ? 9.438 35.656 4.586 1 81.06 262 ARG A CA 1
ATOM 2007 C C . ARG A 1 262 ? 10.367 35.438 3.404 1 81.06 262 ARG A C 1
ATOM 2009 O O . ARG A 1 262 ? 11.258 36.25 3.135 1 81.06 262 ARG A O 1
ATOM 2016 N N . ARG A 1 263 ? 10.18 34.406 2.748 1 80.94 263 ARG A N 1
ATOM 2017 C CA . ARG A 1 263 ? 11.023 34.062 1.602 1 80.94 263 ARG A CA 1
ATOM 2018 C C . ARG A 1 263 ? 10.812 35.062 0.467 1 80.94 263 ARG A C 1
ATOM 2020 O O . ARG A 1 263 ? 11.766 35.438 -0.225 1 80.94 263 ARG A O 1
ATOM 2027 N N . LYS A 1 264 ? 9.617 35.438 0.302 1 81.94 264 LYS A N 1
ATOM 2028 C CA . LYS A 1 264 ? 9.32 36.438 -0.726 1 81.94 264 LYS A CA 1
ATOM 2029 C C . LYS A 1 264 ? 9.938 37.781 -0.377 1 81.94 264 LYS A C 1
ATOM 2031 O O . LYS A 1 264 ? 10.492 38.469 -1.245 1 81.94 264 LYS A O 1
ATOM 2036 N N . LEU A 1 265 ? 9.82 38.125 0.838 1 81.38 265 LEU A N 1
ATOM 2037 C CA . LEU A 1 265 ? 10.352 39.406 1.301 1 81.38 265 LEU A CA 1
ATOM 2038 C C . LEU A 1 265 ? 11.875 39.406 1.23 1 81.38 265 LEU A C 1
ATOM 2040 O O . LEU A 1 265 ? 12.484 40.438 0.98 1 81.38 265 LEU A O 1
ATOM 2044 N N . ASN A 1 266 ? 12.461 38.281 1.434 1 80.31 266 ASN A N 1
ATOM 2045 C CA . ASN A 1 266 ? 13.914 38.156 1.395 1 80.31 266 ASN A CA 1
ATOM 2046 C C . ASN A 1 266 ? 14.406 37.781 0 1 80.31 266 ASN A C 1
ATOM 2048 O O . ASN A 1 266 ? 15.594 37.531 -0.192 1 80.31 266 ASN A O 1
ATOM 2052 N N . LYS A 1 267 ? 13.508 37.719 -1.056 1 82.44 267 LYS A N 1
ATOM 2053 C CA . LYS A 1 267 ? 13.812 37.406 -2.453 1 82.44 267 LYS A CA 1
ATOM 2054 C C . LYS A 1 267 ? 14.453 36.031 -2.604 1 82.44 267 LYS A C 1
ATOM 2056 O O . LYS A 1 267 ? 15.43 35.875 -3.342 1 82.44 267 LYS A O 1
ATOM 2061 N N . GLN A 1 268 ? 14.062 35.219 -1.765 1 76.5 268 GLN A N 1
ATOM 2062 C CA . GLN A 1 268 ? 14.555 33.844 -1.826 1 76.5 268 GLN A CA 1
ATOM 2063 C C . GLN A 1 268 ? 13.57 32.938 -2.559 1 76.5 268 GLN A C 1
ATOM 2065 O O . GLN A 1 268 ? 12.383 33.281 -2.662 1 76.5 268 GLN A O 1
ATOM 2070 N N . ASN A 1 269 ? 14.172 31.891 -3.08 1 73.62 269 ASN A N 1
ATOM 2071 C CA . ASN A 1 269 ? 13.312 30.906 -3.721 1 73.62 269 ASN A CA 1
ATOM 2072 C C . ASN A 1 269 ? 12.422 30.203 -2.705 1 73.62 269 ASN A C 1
ATOM 2074 O O . ASN A 1 269 ? 12.852 29.906 -1.592 1 73.62 269 ASN A O 1
ATOM 2078 N N . ILE A 1 270 ? 11.242 30 -3.062 1 68.56 270 ILE A N 1
ATOM 2079 C CA . ILE A 1 270 ? 10.219 29.422 -2.193 1 68.56 270 ILE A CA 1
ATOM 2080 C C . ILE A 1 270 ? 10.664 28.031 -1.728 1 68.56 270 ILE A C 1
ATOM 2082 O O . ILE A 1 270 ? 10.336 27.609 -0.614 1 68.56 270 ILE A O 1
ATOM 2086 N N . GLY A 1 271 ? 11.484 27.375 -2.416 1 66 271 GLY A N 1
ATOM 2087 C CA . GLY A 1 271 ? 11.906 26.031 -2.084 1 66 271 GLY A CA 1
ATOM 2088 C C . GLY A 1 271 ? 13.188 25.984 -1.269 1 66 271 GLY A C 1
ATOM 2089 O O . GLY A 1 271 ? 13.633 24.906 -0.864 1 66 271 GLY A O 1
ATOM 2090 N N . SER A 1 272 ? 13.711 27.109 -0.878 1 68 272 SER A N 1
ATOM 2091 C CA . SER A 1 272 ? 14.977 27.172 -0.156 1 68 272 SER A CA 1
ATOM 2092 C C . SER A 1 272 ? 14.789 26.844 1.322 1 68 272 SER A C 1
ATOM 2094 O O . SER A 1 272 ? 13.703 27.047 1.875 1 68 272 SER A O 1
ATOM 2096 N N . PRO A 1 273 ? 15.742 26.172 1.953 1 67.75 273 PRO A N 1
ATOM 2097 C CA . PRO A 1 273 ? 15.648 25.891 3.387 1 67.75 273 PRO A CA 1
ATOM 2098 C C . PRO A 1 273 ? 15.406 27.141 4.227 1 67.75 273 PRO A C 1
ATOM 2100 O O . PRO A 1 273 ? 15.906 28.219 3.9 1 67.75 273 PRO A O 1
ATOM 2103 N N . ASP A 1 274 ? 14.375 27.062 5.094 1 68.5 274 ASP A N 1
ATOM 2104 C CA . ASP A 1 274 ? 13.961 28.188 5.934 1 68.5 274 ASP A CA 1
ATOM 2105 C C . ASP A 1 274 ? 14.141 27.859 7.414 1 68.5 274 ASP A C 1
ATOM 2107 O O . ASP A 1 274 ? 13.68 26.812 7.887 1 68.5 274 ASP A O 1
ATOM 2111 N N . LYS A 1 275 ? 14.938 28.656 8.102 1 69.38 275 LYS A N 1
ATOM 2112 C CA . LYS A 1 275 ? 15.109 28.484 9.539 1 69.38 275 LYS A CA 1
ATOM 2113 C C . LYS A 1 275 ? 14.18 29.406 10.32 1 69.38 275 LYS A C 1
ATOM 2115 O O . LYS A 1 275 ? 14.414 29.688 11.492 1 69.38 275 LYS A O 1
ATOM 2120 N N . GLY A 1 276 ? 13.211 29.797 9.695 1 78.69 276 GLY A N 1
ATOM 2121 C CA . GLY A 1 276 ? 12.352 30.781 10.312 1 78.69 276 GLY A CA 1
ATOM 2122 C C . GLY A 1 276 ? 11.008 30.219 10.742 1 78.69 276 GLY A C 1
ATOM 2123 O O . GLY A 1 276 ? 10.055 30.969 10.953 1 78.69 276 GLY A O 1
ATOM 2124 N N . HIS A 1 277 ? 10.961 28.953 10.914 1 84.81 277 HIS A N 1
ATOM 2125 C CA . HIS A 1 277 ? 9.711 28.344 11.344 1 84.81 277 HIS A CA 1
ATOM 2126 C C . HIS A 1 277 ? 9.438 28.625 12.82 1 84.81 277 HIS A C 1
ATOM 2128 O O . HIS A 1 277 ? 10.359 28.969 13.57 1 84.81 277 HIS A O 1
ATOM 2134 N N . LEU A 1 278 ? 8.219 28.562 13.211 1 83.56 278 LEU A N 1
ATOM 2135 C CA . LEU A 1 278 ? 7.734 28.891 14.547 1 83.56 278 LEU A CA 1
ATOM 2136 C C . LEU A 1 278 ? 8.586 28.203 15.609 1 83.56 278 LEU A C 1
ATOM 2138 O O . LEU A 1 278 ? 9 28.828 16.578 1 83.56 278 LEU A O 1
ATOM 2142 N N . HIS A 1 279 ? 8.844 26.891 15.43 1 88.12 279 HIS A N 1
ATOM 2143 C CA . HIS A 1 279 ? 9.586 26.172 16.453 1 88.12 279 HIS A CA 1
ATOM 2144 C C . HIS A 1 279 ? 11.023 26.656 16.547 1 88.12 279 HIS A C 1
ATOM 2146 O O . HIS A 1 279 ? 11.594 26.719 17.625 1 88.12 279 HIS A O 1
ATOM 2152 N N . HIS A 1 280 ? 11.586 27.078 15.469 1 85.94 280 HIS A N 1
ATOM 2153 C CA . HIS A 1 280 ? 12.938 27.609 15.477 1 85.94 280 HIS A CA 1
ATOM 2154 C C . HIS A 1 280 ? 12.977 28.969 16.172 1 85.94 280 HIS A C 1
ATOM 2156 O O . HIS A 1 280 ? 13.922 29.266 16.906 1 85.94 280 HIS A O 1
ATOM 2162 N N . CYS A 1 281 ? 12.023 29.734 15.914 1 85.31 281 CYS A N 1
ATOM 2163 C CA . CYS A 1 281 ? 11.953 31.062 16.531 1 85.31 281 CYS A CA 1
ATOM 2164 C C . CYS A 1 281 ? 11.828 30.938 18.047 1 85.31 281 CYS A C 1
ATOM 2166 O O . CYS A 1 281 ? 12.469 31.703 18.781 1 85.31 281 CYS A O 1
ATOM 2168 N N . LEU A 1 282 ? 11.055 30.062 18.5 1 87.81 282 LEU A N 1
ATOM 2169 C CA . LEU A 1 282 ? 10.867 29.859 19.938 1 87.81 282 LEU A CA 1
ATOM 2170 C C . LEU A 1 282 ? 12.141 29.312 20.578 1 87.81 282 LEU A C 1
ATOM 2172 O O . LEU A 1 282 ? 12.492 29.703 21.688 1 87.81 282 LEU A O 1
ATOM 2176 N N . LEU A 1 283 ? 12.82 28.469 19.859 1 88.75 283 LEU A N 1
ATOM 2177 C CA . LEU A 1 283 ? 14.102 27.953 20.344 1 88.75 283 LEU A CA 1
ATOM 2178 C C . LEU A 1 283 ? 15.125 29.078 20.453 1 88.75 283 LEU A C 1
ATOM 2180 O O . LEU A 1 283 ? 15.867 29.156 21.438 1 88.75 283 LEU A O 1
ATOM 2184 N N . LYS A 1 284 ? 15.133 29.922 19.484 1 87.62 284 LYS A N 1
ATOM 2185 C CA . LYS A 1 284 ? 16.062 31.047 19.453 1 87.62 284 LYS A CA 1
ATOM 2186 C C . LYS A 1 284 ? 15.797 32.031 20.609 1 87.62 284 LYS A C 1
ATOM 2188 O O . LYS A 1 284 ? 16.703 32.688 21.094 1 87.62 284 LYS A O 1
ATOM 2193 N N . LYS A 1 285 ? 14.617 32.094 21.047 1 88.75 285 LYS A N 1
ATOM 2194 C CA . LYS A 1 285 ? 14.234 32.938 22.156 1 88.75 285 LYS A CA 1
ATOM 2195 C C . LYS A 1 285 ? 14.641 32.344 23.5 1 88.75 285 LYS A C 1
ATOM 2197 O O . LYS A 1 285 ? 14.492 32.969 24.547 1 88.75 285 LYS A O 1
ATOM 2202 N N . GLY A 1 286 ? 15.039 31.047 23.484 1 90.25 286 GLY A N 1
ATOM 2203 C CA . GLY A 1 286 ? 15.617 30.453 24.688 1 90.25 286 GLY A CA 1
ATOM 2204 C C . GLY A 1 286 ? 14.766 29.359 25.281 1 90.25 286 GLY A C 1
ATOM 2205 O O . GLY A 1 286 ? 15.125 28.781 26.312 1 90.25 286 GLY A O 1
ATOM 2206 N N . TYR A 1 287 ? 13.672 29.062 24.703 1 92.44 287 TYR A N 1
ATOM 2207 C CA . TYR A 1 287 ? 12.836 27.984 25.219 1 92.44 287 TYR A CA 1
ATOM 2208 C C . TYR A 1 287 ? 13.469 26.625 24.969 1 92.44 287 TYR A C 1
ATOM 2210 O O . TYR A 1 287 ? 14.156 26.438 23.953 1 92.44 287 TYR A O 1
ATOM 2218 N N . GLY A 1 288 ? 13.234 25.734 25.891 1 93.81 288 GLY A N 1
ATOM 2219 C CA . GLY A 1 288 ? 13.711 24.375 25.703 1 93.81 288 GLY A CA 1
ATOM 2220 C C . GLY A 1 288 ? 12.891 23.578 24.703 1 93.81 288 GLY A C 1
ATOM 2221 O O . GLY A 1 288 ? 11.781 23.984 24.344 1 93.81 288 GLY A O 1
ATOM 2222 N N . HIS A 1 289 ? 13.453 22.516 24.25 1 94.19 289 HIS A N 1
ATOM 2223 C CA . HIS A 1 289 ? 12.828 21.672 23.234 1 94.19 289 HIS A CA 1
ATOM 2224 C C . HIS A 1 289 ? 11.414 21.266 23.641 1 94.19 289 HIS A C 1
ATOM 2226 O O . HIS A 1 289 ? 10.453 21.516 22.906 1 94.19 289 HIS A O 1
ATOM 2232 N N . ARG A 1 290 ? 11.211 20.719 24.766 1 95.62 290 ARG A N 1
ATOM 2233 C CA . ARG A 1 290 ? 9.914 20.266 25.266 1 95.62 290 ARG A CA 1
ATOM 2234 C C . ARG A 1 290 ? 8.961 21.453 25.469 1 95.62 290 ARG A C 1
ATOM 2236 O O . ARG A 1 290 ? 7.766 21.344 25.188 1 95.62 290 ARG A O 1
ATOM 2243 N N . GLN A 1 291 ? 9.492 22.484 25.922 1 95.31 291 GLN A N 1
ATOM 2244 C CA . GLN A 1 291 ? 8.68 23.672 26.156 1 95.31 291 GLN A CA 1
ATOM 2245 C C . GLN A 1 291 ? 8.094 24.203 24.859 1 95.31 291 GLN A C 1
ATOM 2247 O O . GLN A 1 291 ? 6.922 24.594 24.812 1 95.31 291 GLN A O 1
ATOM 2252 N N . VAL A 1 292 ? 8.891 24.203 23.875 1 94.69 292 VAL A N 1
ATOM 2253 C CA . VAL A 1 292 ? 8.453 24.688 22.578 1 94.69 292 VAL A CA 1
ATOM 2254 C C . VAL A 1 292 ? 7.312 23.812 22.047 1 94.69 292 VAL A C 1
ATOM 2256 O O . VAL A 1 292 ? 6.27 24.328 21.641 1 94.69 292 VAL A O 1
ATOM 2259 N N . VAL A 1 293 ? 7.473 22.547 22.141 1 96.38 293 VAL A N 1
ATOM 2260 C CA . VAL A 1 293 ? 6.5 21.594 21.625 1 96.38 293 VAL A CA 1
ATOM 2261 C C . VAL A 1 293 ? 5.191 21.719 22.391 1 96.38 293 VAL A C 1
ATOM 2263 O O . VAL A 1 293 ? 4.113 21.781 21.797 1 96.38 293 VAL A O 1
ATOM 2266 N N . LEU A 1 294 ? 5.273 21.844 23.688 1 96 294 LEU A N 1
ATOM 2267 C CA . LEU A 1 294 ? 4.086 21.953 24.516 1 96 294 LEU A CA 1
ATOM 2268 C C . LEU A 1 294 ? 3.375 23.281 24.281 1 96 294 LEU A C 1
ATOM 2270 O O . LEU A 1 294 ? 2.145 23.359 24.344 1 96 294 LEU A O 1
ATOM 2274 N N . THR A 1 295 ? 4.184 24.312 24.078 1 93.19 295 THR A N 1
ATOM 2275 C CA . THR A 1 295 ? 3.6 25.609 23.766 1 93.19 295 THR A CA 1
ATOM 2276 C C . THR A 1 295 ? 2.807 25.547 22.469 1 93.19 295 THR A C 1
ATOM 2278 O O . THR A 1 295 ? 1.68 26.047 22.391 1 93.19 295 THR A O 1
ATOM 2281 N N . ILE A 1 296 ? 3.33 24.891 21.484 1 94.06 296 ILE A N 1
ATOM 2282 C CA . ILE A 1 296 ? 2.672 24.781 20.188 1 94.06 296 ILE A CA 1
ATOM 2283 C C . ILE A 1 296 ? 1.438 23.891 20.297 1 94.06 296 ILE A C 1
ATOM 2285 O O . ILE A 1 296 ? 0.411 24.156 19.672 1 94.06 296 ILE A O 1
ATOM 2289 N N . TYR A 1 297 ? 1.533 22.828 21.141 1 96.56 297 TYR A N 1
ATOM 2290 C CA . TYR A 1 297 ? 0.348 22.031 21.453 1 96.56 297 TYR A CA 1
ATOM 2291 C C . TYR A 1 297 ? -0.763 22.906 22.016 1 96.56 297 TYR A C 1
ATOM 2293 O O . TYR A 1 297 ? -1.923 22.781 21.625 1 96.56 297 TYR A O 1
ATOM 2301 N N . GLY A 1 298 ? -0.316 23.75 22.953 1 94.88 298 GLY A N 1
ATOM 2302 C CA . GLY A 1 298 ? -1.276 24.656 23.578 1 94.88 298 GLY A CA 1
ATOM 2303 C C . GLY A 1 298 ? -1.959 25.578 22.578 1 94.88 298 GLY A C 1
ATOM 2304 O O . GLY A 1 298 ? -3.182 25.734 22.609 1 94.88 298 GLY A O 1
ATOM 2305 N N . VAL A 1 299 ? -1.195 26.172 21.719 1 92.06 299 VAL A N 1
ATOM 2306 C CA . VAL A 1 299 ? -1.74 27.047 20.688 1 92.06 299 VAL A CA 1
ATOM 2307 C C . VAL A 1 299 ? -2.67 26.266 19.766 1 92.06 299 VAL A C 1
ATOM 2309 O O . VAL A 1 299 ? -3.734 26.75 19.375 1 92.06 299 VAL A O 1
ATOM 2312 N N . SER A 1 300 ? -2.295 25.031 19.375 1 95.5 300 SER A N 1
ATOM 2313 C CA . SER A 1 300 ? -3.125 24.172 18.531 1 95.5 300 SER A CA 1
ATOM 2314 C C . SER A 1 300 ? -4.457 23.859 19.203 1 95.5 300 SER A C 1
ATOM 2316 O O . SER A 1 300 ? -5.5 23.844 18.547 1 95.5 300 SER A O 1
ATOM 2318 N N . ILE A 1 301 ? -4.406 23.625 20.516 1 96.19 301 ILE A N 1
ATOM 2319 C CA . ILE A 1 301 ? -5.617 23.344 21.266 1 96.19 301 ILE A CA 1
ATOM 2320 C C . ILE A 1 301 ? -6.523 24.562 21.281 1 96.19 301 ILE A C 1
ATOM 2322 O O . ILE A 1 301 ? -7.746 24.453 21.188 1 96.19 301 ILE A O 1
ATOM 2326 N N . LEU A 1 302 ? -5.926 25.719 21.422 1 92.5 302 LEU A N 1
ATOM 2327 C CA . LEU A 1 302 ? -6.699 26.953 21.391 1 92.5 302 LEU A CA 1
ATOM 2328 C C . LEU A 1 302 ? -7.41 27.109 20.047 1 92.5 302 LEU A C 1
ATOM 2330 O O . LEU A 1 302 ? -8.586 27.484 20 1 92.5 302 LEU A O 1
ATOM 2334 N N . PHE A 1 303 ? -6.723 26.875 19 1 94 303 PHE A N 1
ATOM 2335 C CA . PHE A 1 303 ? -7.324 26.922 17.672 1 94 303 PHE A CA 1
ATOM 2336 C C . PHE A 1 303 ? -8.438 25.891 17.547 1 94 303 PHE A C 1
ATOM 2338 O O . PHE A 1 303 ? -9.492 26.172 16.969 1 94 303 PHE A O 1
ATOM 2345 N N . ALA A 1 304 ? -8.172 24.719 18.062 1 95.56 304 ALA A N 1
ATOM 2346 C CA . ALA A 1 304 ? -9.164 23.656 18.031 1 95.56 304 ALA A CA 1
ATOM 2347 C C . ALA A 1 304 ? -10.43 24.062 18.781 1 95.56 304 ALA A C 1
ATOM 2349 O O . ALA A 1 304 ? -11.539 23.828 18.312 1 95.56 304 ALA A O 1
ATOM 2350 N N . CYS A 1 305 ? -10.273 24.688 19.922 1 94.25 305 CYS A N 1
ATOM 2351 C CA . CYS A 1 305 ? -11.398 25.172 20.719 1 94.25 305 CYS A CA 1
ATOM 2352 C C . CYS A 1 305 ? -12.172 26.234 19.953 1 94.25 305 CYS A C 1
ATOM 2354 O O . CYS A 1 305 ? -13.406 26.25 19.969 1 94.25 305 CYS A O 1
ATOM 2356 N N . ALA A 1 306 ? -11.43 27.125 19.359 1 92.06 306 ALA A N 1
ATOM 2357 C CA . ALA A 1 306 ? -12.078 28.156 18.547 1 92.06 306 ALA A CA 1
ATOM 2358 C C . ALA A 1 306 ? -12.898 27.547 17.422 1 92.06 306 ALA A C 1
ATOM 2360 O O . ALA A 1 306 ? -14.008 28 17.141 1 92.06 306 ALA A O 1
ATOM 2361 N N . ALA A 1 307 ? -12.336 26.516 16.781 1 92.69 307 ALA A N 1
ATOM 2362 C CA . ALA A 1 307 ? -13.047 25.828 15.703 1 92.69 307 ALA A CA 1
ATOM 2363 C C . ALA A 1 307 ? -14.328 25.172 16.219 1 92.69 307 ALA A C 1
ATOM 2365 O O . ALA A 1 307 ? -15.375 25.266 15.57 1 92.69 307 ALA A O 1
ATOM 2366 N N . LEU A 1 308 ? -14.266 24.547 17.344 1 92.19 308 LEU A N 1
ATOM 2367 C CA . LEU A 1 308 ? -15.43 23.891 17.953 1 92.19 308 LEU A CA 1
ATOM 2368 C C . LEU A 1 308 ? -16.5 24.922 18.328 1 92.19 308 LEU A C 1
ATOM 2370 O O . LEU A 1 308 ? -17.688 24.703 18.062 1 92.19 308 LEU A O 1
ATOM 2374 N N . LEU A 1 309 ? -16.047 26.031 18.875 1 90.44 309 LEU A N 1
ATOM 2375 C CA . LEU A 1 309 ? -16.969 27.094 19.25 1 90.44 309 LEU A CA 1
ATOM 2376 C C . LEU A 1 309 ? -17.641 27.688 18.016 1 90.44 309 LEU A C 1
ATOM 2378 O O . LEU A 1 309 ? -18.844 27.984 18.031 1 90.44 309 LEU A O 1
ATOM 2382 N N . MET A 1 310 ? -16.906 27.844 17.062 1 87.81 310 MET A N 1
ATOM 2383 C CA . MET A 1 310 ? -17.422 28.406 15.828 1 87.81 310 MET A CA 1
ATOM 2384 C C . MET A 1 310 ? -18.469 27.484 15.219 1 87.81 310 MET A C 1
ATOM 2386 O O . MET A 1 310 ? -19.453 27.953 14.625 1 87.81 310 MET A O 1
ATOM 2390 N N . SER A 1 311 ? -18.281 26.172 15.305 1 84.81 311 SER A N 1
ATOM 2391 C CA . SER A 1 311 ? -19.188 25.188 14.719 1 84.81 311 SER A CA 1
ATOM 2392 C C . SER A 1 311 ? -20.547 25.219 15.422 1 84.81 311 SER A C 1
ATOM 2394 O O . SER A 1 311 ? -21.562 24.797 14.844 1 84.81 311 SER A O 1
ATOM 2396 N N . MET A 1 312 ? -20.609 25.75 16.656 1 84.5 312 MET A N 1
ATOM 2397 C CA . MET A 1 312 ? -21.844 25.766 17.453 1 84.5 312 MET A CA 1
ATOM 2398 C C . MET A 1 312 ? -22.438 27.172 17.5 1 84.5 312 MET A C 1
ATOM 2400 O O . MET A 1 312 ? -23.484 27.391 18.109 1 84.5 312 MET A O 1
ATOM 2404 N N . SER A 1 313 ? -21.781 28.078 16.922 1 80.19 313 SER A N 1
ATOM 2405 C CA . SER A 1 313 ? -22.156 29.469 17.109 1 80.19 313 SER A CA 1
ATOM 2406 C C . SER A 1 313 ? -22.922 30 15.898 1 80.19 313 SER A C 1
ATOM 2408 O O . SER A 1 313 ? -22.906 29.375 14.836 1 80.19 313 SER A O 1
ATOM 2410 N N . ASN A 1 314 ? -23.656 31.094 16.219 1 80.5 314 ASN A N 1
ATOM 2411 C CA . ASN A 1 314 ? -24.312 31.797 15.117 1 80.5 314 ASN A CA 1
ATOM 2412 C C . ASN A 1 314 ? -23.312 32.625 14.312 1 80.5 314 ASN A C 1
ATOM 2414 O O . ASN A 1 314 ? -22.125 32.688 14.648 1 80.5 314 ASN A O 1
ATOM 2418 N N . LEU A 1 315 ? -23.75 33.188 13.281 1 77.94 315 LEU A N 1
ATOM 2419 C CA . LEU A 1 315 ? -22.891 33.906 12.336 1 77.94 315 LEU A CA 1
ATOM 2420 C C . LEU A 1 315 ? -22.141 35.031 13.023 1 77.94 315 LEU A C 1
ATOM 2422 O O . LEU A 1 315 ? -20.938 35.188 12.836 1 77.94 315 LEU A O 1
ATOM 2426 N N . TRP A 1 316 ? -22.812 35.812 13.836 1 78.31 316 TRP A N 1
ATOM 2427 C CA . TRP A 1 316 ? -22.203 36.969 14.461 1 78.31 316 TRP A CA 1
ATOM 2428 C C . TRP A 1 316 ? -21.125 36.562 15.453 1 78.31 316 TRP A C 1
ATOM 2430 O O . TRP A 1 316 ? -20.047 37.156 15.484 1 78.31 316 TRP A O 1
ATOM 2440 N N . LEU A 1 317 ? -21.422 35.625 16.188 1 81.38 317 LEU A N 1
ATOM 2441 C CA . LEU A 1 317 ? -20.438 35.125 17.141 1 81.38 317 LEU A CA 1
ATOM 2442 C C . LEU A 1 317 ? -19.25 34.5 16.422 1 81.38 317 LEU A C 1
ATOM 2444 O O . LEU A 1 317 ? -18.109 34.625 16.891 1 81.38 317 LEU A O 1
ATOM 2448 N N . SER A 1 318 ? -19.5 33.906 15.336 1 83.69 318 SER A N 1
ATOM 2449 C CA . SER A 1 318 ? -18.438 33.344 14.547 1 83.69 318 SER A CA 1
ATOM 2450 C C . SER A 1 318 ? -17.5 34.406 13.977 1 83.69 318 SER A C 1
ATOM 2452 O O . SER A 1 318 ? -16.281 34.219 13.969 1 83.69 318 SER A O 1
ATOM 2454 N N . LEU A 1 319 ? -18.078 35.438 13.562 1 83.5 319 LEU A N 1
ATOM 2455 C CA . LEU A 1 319 ? -17.281 36.531 13.023 1 83.5 319 LEU A CA 1
ATOM 2456 C C . LEU A 1 319 ? -16.438 37.188 14.117 1 83.5 319 LEU A C 1
ATOM 2458 O O . LEU A 1 319 ? -15.273 37.531 13.875 1 83.5 319 LEU A O 1
ATOM 2462 N N . LEU A 1 320 ? -17.031 37.312 15.234 1 86 320 LEU A N 1
ATOM 2463 C CA . LEU A 1 320 ? -16.297 37.875 16.359 1 86 320 LEU A CA 1
ATOM 2464 C C . LEU A 1 320 ? -15.117 36.969 16.719 1 86 320 LEU A C 1
ATOM 2466 O O . LEU A 1 320 ? -14.008 37.438 16.969 1 86 320 LEU A O 1
ATOM 2470 N N . LEU A 1 321 ? -15.406 35.688 16.734 1 86.31 321 LEU A N 1
ATOM 2471 C CA . LEU A 1 321 ? -14.359 34.719 17.047 1 86.31 321 LEU A CA 1
ATOM 2472 C C . LEU A 1 321 ? -13.242 34.781 16.016 1 86.31 321 LEU A C 1
ATOM 2474 O O . LEU A 1 321 ? -12.062 34.688 16.359 1 86.31 321 LEU A O 1
ATOM 2478 N N . LEU A 1 322 ? -13.625 34.906 14.867 1 85.88 322 LEU A N 1
ATOM 2479 C CA . LEU A 1 322 ? -12.641 35 13.789 1 85.88 322 LEU A CA 1
ATOM 2480 C C . LEU A 1 322 ? -11.75 36.219 13.977 1 85.88 322 LEU A C 1
ATOM 2482 O O . LEU A 1 322 ? -10.539 36.156 13.758 1 85.88 322 LEU A O 1
ATOM 2486 N N . LEU A 1 323 ? -12.336 37.281 14.336 1 86.5 323 LEU A N 1
ATOM 2487 C CA . LEU A 1 323 ? -11.586 38.5 14.57 1 86.5 323 LEU A CA 1
ATOM 2488 C C . LEU A 1 323 ? -10.602 38.344 15.719 1 86.5 323 LEU A C 1
ATOM 2490 O O . LEU A 1 323 ? -9.438 38.719 15.609 1 86.5 323 LEU A O 1
ATOM 2494 N N . ILE A 1 324 ? -11.039 37.781 16.734 1 86.25 324 ILE A N 1
ATOM 2495 C CA . ILE A 1 324 ? -10.203 37.562 17.922 1 86.25 324 ILE A CA 1
ATOM 2496 C C . ILE A 1 324 ? -9.016 36.656 17.547 1 86.25 324 ILE A C 1
ATOM 2498 O O . ILE A 1 324 ? -7.875 36.969 17.891 1 86.25 324 ILE A O 1
ATOM 2502 N N . VAL A 1 325 ? -9.305 35.594 16.844 1 86.81 325 VAL A N 1
ATOM 2503 C CA . VAL A 1 325 ? -8.266 34.625 16.469 1 86.81 325 VAL A CA 1
ATOM 2504 C C . VAL A 1 325 ? -7.25 35.312 15.555 1 86.81 325 VAL A C 1
ATOM 2506 O O . VAL A 1 325 ? -6.043 35.125 15.695 1 86.81 325 VAL A O 1
ATOM 2509 N N . THR A 1 326 ? -7.727 36.125 14.664 1 84.75 326 THR A N 1
ATOM 2510 C CA . THR A 1 326 ? -6.84 36.812 13.75 1 84.75 326 THR A CA 1
ATOM 2511 C C . THR A 1 326 ? -5.918 37.781 14.508 1 84.75 326 THR A C 1
ATOM 2513 O O . THR A 1 326 ? -4.723 37.844 14.219 1 84.75 326 THR A O 1
ATOM 2516 N N . VAL A 1 327 ? -6.418 38.438 15.445 1 81.75 327 VAL A N 1
ATOM 2517 C CA . VAL A 1 327 ? -5.645 39.375 16.25 1 81.75 327 VAL A CA 1
ATOM 2518 C C . VAL A 1 327 ? -4.609 38.625 17.078 1 81.75 327 VAL A C 1
ATOM 2520 O O . VAL A 1 327 ? -3.453 39.031 17.172 1 81.75 327 VAL A O 1
ATOM 2523 N N . LEU A 1 328 ? -5.016 37.562 17.594 1 80.69 328 LEU A N 1
ATOM 2524 C CA . LEU A 1 328 ? -4.117 36.75 18.406 1 80.69 328 LEU A CA 1
ATOM 2525 C C . LEU A 1 328 ? -2.984 36.188 17.547 1 80.69 328 LEU A C 1
ATOM 2527 O O . LEU A 1 328 ? -1.836 36.125 18 1 80.69 328 LEU A O 1
ATOM 2531 N N . ILE A 1 329 ? -3.314 35.75 16.391 1 81.69 329 ILE A N 1
ATOM 2532 C CA . ILE A 1 329 ? -2.309 35.219 15.477 1 81.69 329 ILE A CA 1
ATOM 2533 C C . ILE A 1 329 ? -1.288 36.312 15.156 1 81.69 329 ILE A C 1
ATOM 2535 O O . ILE A 1 329 ? -0.08 36.062 15.172 1 81.69 329 ILE A O 1
ATOM 2539 N N . GLN A 1 330 ? -1.783 37.5 14.898 1 77.62 330 GLN A N 1
ATOM 2540 C CA . GLN A 1 330 ? -0.916 38.625 14.57 1 77.62 330 GLN A CA 1
ATOM 2541 C C . GLN A 1 330 ? -0.011 39 15.75 1 77.62 330 GLN A C 1
ATOM 2543 O O . GLN A 1 330 ? 1.186 39.219 15.562 1 77.62 330 GLN A O 1
ATOM 2548 N N . LEU A 1 331 ? -0.565 39 16.844 1 75.56 331 LEU A N 1
ATOM 2549 C CA . LEU A 1 331 ? 0.204 39.312 18.047 1 75.56 331 LEU A CA 1
ATOM 2550 C C . LEU A 1 331 ? 1.272 38.25 18.297 1 75.56 331 LEU A C 1
ATOM 2552 O O . LEU A 1 331 ? 2.426 38.594 18.578 1 75.56 331 LEU A O 1
ATOM 2556 N N . PHE A 1 332 ? 0.837 37.094 18.156 1 77.44 332 PHE A N 1
ATOM 2557 C CA . PHE A 1 332 ? 1.755 36 18.359 1 77.44 332 PHE A CA 1
ATOM 2558 C C . PHE A 1 332 ? 2.883 36 17.328 1 77.44 332 PHE A C 1
ATOM 2560 O O . PHE A 1 332 ? 4.047 35.812 17.672 1 77.44 332 PHE A O 1
ATOM 2567 N N . ALA A 1 333 ? 2.568 36.281 16.141 1 77.31 333 ALA A N 1
ATOM 2568 C CA . ALA A 1 333 ? 3.553 36.344 15.062 1 77.31 333 ALA A CA 1
ATOM 2569 C C . ALA A 1 333 ? 4.582 37.438 15.328 1 77.31 333 ALA A C 1
ATOM 2571 O O . ALA A 1 333 ? 5.773 37.25 15.086 1 77.31 333 ALA A O 1
ATOM 2572 N N . GLU A 1 334 ? 4.184 38.5 15.836 1 75.81 334 GLU A N 1
ATOM 2573 C CA . GLU A 1 334 ? 5.066 39.656 16.109 1 75.81 334 GLU A CA 1
ATOM 2574 C C . GLU A 1 334 ? 5.961 39.375 17.312 1 75.81 334 GLU A C 1
ATOM 2576 O O . GLU A 1 334 ? 7.145 39.719 17.312 1 75.81 334 GLU A O 1
ATOM 2581 N N . VAL A 1 335 ? 5.375 38.781 18.266 1 73.19 335 VAL A N 1
ATOM 2582 C CA . VAL A 1 335 ? 6.121 38.5 19.484 1 73.19 335 VAL A CA 1
ATOM 2583 C C . VAL A 1 335 ? 7.223 37.469 19.188 1 73.19 335 VAL A C 1
ATOM 2585 O O . VAL A 1 335 ? 8.344 37.594 19.703 1 73.19 335 VAL A O 1
ATOM 2588 N N . ILE A 1 336 ? 6.93 36.531 18.391 1 74.94 336 ILE A N 1
ATOM 2589 C CA . ILE A 1 336 ? 7.863 35.438 18.125 1 74.94 336 ILE A CA 1
ATOM 2590 C C . ILE A 1 336 ? 8.812 35.844 16.984 1 74.94 336 ILE A C 1
ATOM 2592 O O . ILE A 1 336 ? 9.883 35.25 16.828 1 74.94 336 ILE A O 1
ATOM 2596 N N . GLY A 1 337 ? 8.523 36.906 16.312 1 68.94 337 GLY A N 1
ATOM 2597 C CA . GLY A 1 337 ? 9.375 37.344 15.219 1 68.94 337 GLY A CA 1
ATOM 2598 C C . GLY A 1 337 ? 9.289 36.469 13.992 1 68.94 337 GLY A C 1
ATOM 2599 O O . GLY A 1 337 ? 10.305 36.188 13.344 1 68.94 337 GLY A O 1
ATOM 2600 N N . LEU A 1 338 ? 8.117 36.031 13.75 1 69.81 338 LEU A N 1
ATOM 2601 C CA . LEU A 1 338 ? 7.93 35.094 12.664 1 69.81 338 LEU A CA 1
ATOM 2602 C C . LEU A 1 338 ? 8.148 35.781 11.312 1 69.81 338 LEU A C 1
ATOM 2604 O O . LEU A 1 338 ? 8.578 35.125 10.352 1 69.81 338 LEU A O 1
ATOM 2608 N N . ILE A 1 339 ? 7.809 37.031 11.156 1 67.81 339 ILE A N 1
ATOM 2609 C CA . ILE A 1 339 ? 7.965 37.75 9.898 1 67.81 339 ILE A CA 1
ATOM 2610 C C . ILE A 1 339 ? 9.289 38.5 9.906 1 67.81 339 ILE A C 1
ATOM 2612 O O . ILE A 1 339 ? 9.773 38.906 8.852 1 67.81 339 ILE A O 1
ATOM 2616 N N . GLY A 1 340 ? 10.039 38.5 10.891 1 64.06 340 GLY A N 1
ATOM 2617 C CA . GLY A 1 340 ? 11.266 39.25 11.062 1 64.06 340 GLY A CA 1
ATOM 2618 C C . GLY A 1 340 ? 11.273 40.094 12.32 1 64.06 340 GLY A C 1
ATOM 2619 O O . GLY A 1 340 ? 10.234 40.625 12.734 1 64.06 340 GLY A O 1
ATOM 2620 N N . ALA A 1 341 ? 12.352 40.062 13.008 1 59.72 341 ALA A N 1
ATOM 2621 C CA . ALA A 1 341 ? 12.516 40.781 14.273 1 59.72 341 ALA A CA 1
ATOM 2622 C C . ALA A 1 341 ? 12.195 42.25 14.109 1 59.72 341 ALA A C 1
ATOM 2624 O O . ALA A 1 341 ? 11.742 42.906 15.055 1 59.72 341 ALA A O 1
ATOM 2625 N N . GLN A 1 342 ? 12.273 42.688 12.945 1 55.91 342 GLN A N 1
ATOM 2626 C CA . GLN A 1 342 ? 12.195 44.125 12.797 1 55.91 342 GLN A CA 1
ATOM 2627 C C . GLN A 1 342 ? 10.797 44.562 12.352 1 55.91 342 GLN A C 1
ATOM 2629 O O . GLN A 1 342 ? 10.461 45.75 12.406 1 55.91 342 GLN A O 1
ATOM 2634 N N . ARG A 1 343 ? 9.938 43.719 12.102 1 59.84 343 ARG A N 1
ATOM 2635 C CA . ARG A 1 343 ? 8.633 44.094 11.578 1 59.84 343 ARG A CA 1
ATOM 2636 C C . ARG A 1 343 ? 7.527 43.781 12.57 1 59.84 343 ARG A C 1
ATOM 2638 O O . ARG A 1 343 ? 6.973 42.656 12.562 1 59.84 343 ARG A O 1
ATOM 2645 N N . GLN A 1 344 ? 7.316 44.688 13.508 1 63.25 344 GLN A N 1
ATOM 2646 C CA . GLN A 1 344 ? 6.352 44.5 14.586 1 63.25 344 GLN A CA 1
ATOM 2647 C C . GLN A 1 344 ? 5.285 45.594 14.578 1 63.25 344 GLN A C 1
ATOM 2649 O O . GLN A 1 344 ? 5.191 46.406 15.516 1 63.25 344 GLN A O 1
ATOM 2654 N N . PRO A 1 345 ? 4.484 45.656 13.516 1 58.47 345 PRO A N 1
ATOM 2655 C CA . PRO A 1 345 ? 3.547 46.781 13.406 1 58.47 345 PRO A CA 1
ATOM 2656 C C . PRO A 1 345 ? 2.564 46.844 14.578 1 58.47 345 PRO A C 1
ATOM 2658 O O . PRO A 1 345 ? 2.336 47.906 15.141 1 58.47 345 PRO A O 1
ATOM 2661 N N . LEU A 1 346 ? 2.057 45.75 14.93 1 61.16 346 LEU A N 1
ATOM 2662 C CA . LEU A 1 346 ? 1.05 45.781 15.992 1 61.16 346 LEU A CA 1
ATOM 2663 C C . LEU A 1 346 ? 1.693 46.031 17.344 1 61.16 346 LEU A C 1
ATOM 2665 O O . LEU A 1 346 ? 1.162 46.781 18.156 1 61.16 346 LEU A O 1
ATOM 2669 N N . LEU A 1 347 ? 2.766 45.406 17.562 1 62 347 LEU A N 1
ATOM 2670 C CA . LEU A 1 347 ? 3.461 45.625 18.828 1 62 347 LEU A CA 1
ATOM 2671 C C . LEU A 1 347 ? 3.871 47.094 18.969 1 62 347 LEU A C 1
ATOM 2673 O O . LEU A 1 347 ? 3.795 47.688 20.047 1 62 347 LEU A O 1
ATOM 2677 N N . ASN A 1 348 ? 4.242 47.562 17.828 1 60.34 348 ASN A N 1
ATOM 2678 C CA . ASN A 1 348 ? 4.621 48.969 17.828 1 60.34 348 ASN A CA 1
ATOM 2679 C C . ASN A 1 348 ? 3.42 49.875 18.109 1 60.34 348 ASN A C 1
ATOM 2681 O O . ASN A 1 348 ? 3.543 50.875 18.812 1 60.34 348 ASN A O 1
ATOM 2685 N N . LEU A 1 349 ? 2.346 49.406 17.609 1 59.41 349 LEU A N 1
ATOM 2686 C CA . LEU A 1 349 ? 1.123 50.156 17.844 1 59.41 349 LEU A CA 1
ATOM 2687 C C . LEU A 1 349 ? 0.721 50.094 19.312 1 59.41 349 LEU A C 1
ATOM 2689 O O . LEU A 1 349 ? 0.314 51.094 19.906 1 59.41 349 LEU A O 1
ATOM 2693 N N . ILE A 1 350 ? 0.854 48.938 19.859 1 60.69 350 ILE A N 1
ATOM 2694 C CA . ILE A 1 350 ? 0.503 48.719 21.25 1 60.69 350 ILE A CA 1
ATOM 2695 C C . ILE A 1 350 ? 1.486 49.469 22.156 1 60.69 350 ILE A C 1
ATOM 2697 O O . ILE A 1 350 ? 1.083 50.125 23.109 1 60.69 350 ILE A O 1
ATOM 2701 N N . LYS A 1 351 ? 2.764 49.312 21.859 1 60.22 351 LYS A N 1
ATOM 2702 C CA . LYS A 1 351 ? 3.787 50.031 22.609 1 60.22 351 LYS A CA 1
ATOM 2703 C C . LYS A 1 351 ? 3.57 51.562 22.547 1 60.22 351 LYS A C 1
ATOM 2705 O O . LYS A 1 351 ? 3.738 52.25 23.531 1 60.22 351 LYS A O 1
ATOM 2710 N N . ARG A 1 352 ? 3.176 51.938 21.422 1 57.5 352 ARG A N 1
ATOM 2711 C CA . ARG A 1 352 ? 2.916 53.375 21.25 1 57.5 352 ARG A CA 1
ATOM 2712 C C . ARG A 1 352 ? 1.715 53.812 22.078 1 57.5 352 ARG A C 1
ATOM 2714 O O . ARG A 1 352 ? 1.729 54.875 22.672 1 57.5 352 ARG A O 1
ATOM 2721 N N . ARG A 1 353 ? 0.9 52.875 22.078 1 57.62 353 ARG A N 1
ATOM 2722 C CA . ARG A 1 353 ? -0.3 53.219 22.828 1 57.62 353 ARG A CA 1
ATOM 2723 C C . ARG A 1 353 ? -0.033 53.156 24.328 1 57.62 353 ARG A C 1
ATOM 2725 O O . ARG A 1 353 ? -0.541 54 25.078 1 57.62 353 ARG A O 1
ATOM 2732 N N . PHE A 1 354 ? 0.674 52.125 24.703 1 56.31 354 PHE A N 1
ATOM 2733 C CA . PHE A 1 354 ? 1.026 52.031 26.109 1 56.31 354 PHE A CA 1
ATOM 2734 C C . PHE A 1 354 ? 2.002 53.125 26.5 1 56.31 354 PHE A C 1
ATOM 2736 O O . PHE A 1 354 ? 1.948 53.656 27.609 1 56.31 354 PHE A O 1
ATOM 2743 N N . LYS A 1 355 ? 3.01 53.438 25.703 1 56.06 355 LYS A N 1
ATOM 2744 C CA . LYS A 1 355 ? 3.887 54.594 25.969 1 56.06 355 LYS A CA 1
ATOM 2745 C C . LYS A 1 355 ? 3.1 55.875 26 1 56.06 355 LYS A C 1
ATOM 2747 O O . LYS A 1 355 ? 3.406 56.781 26.781 1 56.06 355 LYS A O 1
ATOM 2752 N N . ARG A 1 356 ? 2.168 55.969 25.203 1 54.69 356 ARG A N 1
ATOM 2753 C CA . ARG A 1 356 ? 1.383 57.188 25.219 1 54.69 356 ARG A CA 1
ATOM 2754 C C . ARG A 1 356 ? 0.565 57.281 26.5 1 54.69 356 ARG A C 1
ATOM 2756 O O . ARG A 1 356 ? 0.34 58.406 27 1 54.69 356 ARG A O 1
ATOM 2763 N N . LYS A 1 357 ? 0.251 56.156 27.062 1 60.62 357 LYS A N 1
ATOM 2764 C CA . LYS A 1 357 ? -0.515 56.25 28.312 1 60.62 357 LYS A CA 1
ATOM 2765 C C . LYS A 1 357 ? 0.4 56.469 29.5 1 60.62 357 LYS A C 1
ATOM 2767 O O . LYS A 1 357 ? 0.004 57.125 30.469 1 60.62 357 LYS A O 1
ATOM 2772 N N . ASN A 1 358 ? 1.591 55.75 29.562 1 49.88 358 ASN A N 1
ATOM 2773 C CA . ASN A 1 358 ? 2.488 56.031 30.688 1 49.88 358 ASN A CA 1
ATOM 2774 C C . ASN A 1 358 ? 3.807 56.625 30.203 1 49.88 358 ASN A C 1
ATOM 2776 O O . ASN A 1 358 ? 4.777 55.906 29.984 1 49.88 358 ASN A O 1
ATOM 2780 N N . PRO A 1 359 ? 3.871 57.906 29.859 1 45.81 359 PRO A N 1
ATOM 2781 C CA . PRO A 1 359 ? 5.102 58.562 29.406 1 45.81 359 PRO A CA 1
ATOM 2782 C C . PRO A 1 359 ? 6.23 58.469 30.422 1 45.81 359 PRO A C 1
ATOM 2784 O O . PRO A 1 359 ? 7.379 58.812 30.109 1 45.81 359 PRO A O 1
ATOM 2787 N N . LYS A 1 360 ? 5.758 58.281 31.703 1 52.16 360 LYS A N 1
ATOM 2788 C CA . LYS A 1 360 ? 6.77 58.531 32.75 1 52.16 360 LYS A CA 1
ATOM 2789 C C . LYS A 1 360 ? 7.781 57.375 32.781 1 52.16 360 LYS A C 1
ATOM 2791 O O . LYS A 1 360 ? 8.68 57.375 33.625 1 52.16 360 LYS A O 1
ATOM 2796 N N . ILE A 1 361 ? 7.492 56.219 32.25 1 39.88 361 ILE A N 1
ATOM 2797 C CA . ILE A 1 361 ? 8.469 55.156 32.5 1 39.88 361 ILE A CA 1
ATOM 2798 C C . ILE A 1 361 ? 9.703 55.375 31.609 1 39.88 361 ILE A C 1
ATOM 2800 O O . ILE A 1 361 ? 9.75 54.938 30.469 1 39.88 361 ILE A O 1
ATOM 2804 N N . VAL A 1 362 ? 10.109 56.438 31.203 1 40.88 362 VAL A N 1
ATOM 2805 C CA . VAL A 1 362 ? 11.469 56.719 30.75 1 40.88 362 VAL A CA 1
ATOM 2806 C C . VAL A 1 362 ? 12.477 56.094 31.703 1 40.88 362 VAL A C 1
ATOM 2808 O O . VAL A 1 362 ? 12.523 56.469 32.875 1 40.88 362 VAL A O 1
ATOM 2811 N N . LEU A 1 363 ? 12.742 54.719 31.562 1 37 363 LEU A N 1
ATOM 2812 C CA . LEU A 1 363 ? 13.797 54.031 32.312 1 37 363 LEU A CA 1
ATOM 2813 C C . LEU A 1 363 ? 15.062 54.875 32.344 1 37 363 LEU A C 1
ATOM 2815 O O . LEU A 1 363 ? 15.562 55.312 31.312 1 37 363 LEU A O 1
ATOM 2819 N N . ARG A 1 364 ? 15.219 55.656 33.438 1 36.5 364 ARG A N 1
ATOM 2820 C CA . ARG A 1 364 ? 16.438 56.312 33.938 1 36.5 364 ARG A CA 1
ATOM 2821 C C . ARG A 1 364 ? 17.609 55.312 33.906 1 36.5 364 ARG A C 1
ATOM 2823 O O . ARG A 1 364 ? 17.688 54.438 34.75 1 36.5 364 ARG A O 1
ATOM 2830 N N . SER A 1 365 ? 17.828 54.625 32.812 1 30.88 365 SER A N 1
ATOM 2831 C CA . SER A 1 365 ? 19.156 54 32.875 1 30.88 365 SER A CA 1
ATOM 2832 C C . SER A 1 365 ? 20.219 55.031 33.281 1 30.88 365 SER A C 1
ATOM 2834 O O . SER A 1 365 ? 20.453 56 32.594 1 30.88 365 SER A O 1
ATOM 2836 N N . LYS A 1 366 ? 20.203 55.312 34.625 1 29.83 366 LYS A N 1
ATOM 2837 C CA . LYS A 1 366 ? 21.484 55.719 35.188 1 29.83 366 LYS A CA 1
ATOM 2838 C C . LYS A 1 366 ? 22.531 54.594 35.062 1 29.83 366 LYS A C 1
ATOM 2840 O O . LYS A 1 366 ? 22.25 53.438 35.344 1 29.83 366 LYS A O 1
ATOM 2845 N N . MET B 1 1 ? -19.672 -8.367 -17.203 1 89.38 1 MET B N 1
ATOM 2846 C CA . MET B 1 1 ? -18.5 -8.797 -17.969 1 89.38 1 MET B CA 1
ATOM 2847 C C . MET B 1 1 ? -17.812 -7.605 -18.641 1 89.38 1 MET B C 1
ATOM 2849 O O . MET B 1 1 ? -16.578 -7.488 -18.594 1 89.38 1 MET B O 1
ATOM 2853 N N . ASP B 1 2 ? -18.484 -6.57 -19.031 1 92.38 2 ASP B N 1
ATOM 2854 C CA . ASP B 1 2 ? -17.906 -5.418 -19.719 1 92.38 2 ASP B CA 1
ATOM 2855 C C . ASP B 1 2 ? -17.016 -4.609 -18.766 1 92.38 2 ASP B C 1
ATOM 2857 O O . ASP B 1 2 ? -15.93 -4.176 -19.141 1 92.38 2 ASP B O 1
ATOM 2861 N N . SER B 1 3 ? -17.484 -4.512 -17.594 1 95.69 3 SER B N 1
ATOM 2862 C CA . SER B 1 3 ? -16.719 -3.75 -16.625 1 95.69 3 SER B CA 1
ATOM 2863 C C . SER B 1 3 ? -15.375 -4.43 -16.328 1 95.69 3 SER B C 1
ATOM 2865 O O . SER B 1 3 ? -14.359 -3.758 -16.156 1 95.69 3 SER B O 1
ATOM 2867 N N . PHE B 1 4 ? -15.391 -5.75 -16.297 1 97.06 4 PHE B N 1
ATOM 2868 C CA . PHE B 1 4 ? -14.164 -6.492 -16.031 1 97.06 4 PHE B CA 1
ATOM 2869 C C . PHE B 1 4 ? -13.18 -6.359 -17.188 1 97.06 4 PHE B C 1
ATOM 2871 O O . PHE B 1 4 ? -11.977 -6.223 -16.969 1 97.06 4 PHE B O 1
ATOM 2878 N N . ILE B 1 5 ? -13.727 -6.398 -18.375 1 97.69 5 ILE B N 1
ATOM 2879 C CA . ILE B 1 5 ? -12.898 -6.266 -19.562 1 97.69 5 ILE B CA 1
ATOM 2880 C C . ILE B 1 5 ? -12.273 -4.871 -19.609 1 97.69 5 ILE B C 1
ATOM 2882 O O . ILE B 1 5 ? -11.086 -4.723 -19.891 1 97.69 5 ILE B O 1
ATOM 2886 N N . ILE B 1 6 ? -13.047 -3.857 -19.328 1 98.06 6 ILE B N 1
ATOM 2887 C CA . ILE B 1 6 ? -12.555 -2.482 -19.297 1 98.06 6 ILE B CA 1
ATOM 2888 C C . ILE B 1 6 ? -11.469 -2.338 -18.234 1 98.06 6 ILE B C 1
ATOM 2890 O O . ILE B 1 6 ? -10.43 -1.719 -18.484 1 98.06 6 ILE B O 1
ATOM 2894 N N . ALA B 1 7 ? -11.727 -2.902 -17.078 1 98.25 7 ALA B N 1
ATOM 2895 C CA . ALA B 1 7 ? -10.734 -2.857 -16.016 1 98.25 7 ALA B CA 1
ATOM 2896 C C . ALA B 1 7 ? -9.43 -3.518 -16.453 1 98.25 7 ALA B C 1
ATOM 2898 O O . ALA B 1 7 ? -8.344 -3.023 -16.141 1 98.25 7 ALA B O 1
ATOM 2899 N N . SER B 1 8 ? -9.531 -4.625 -17.109 1 98.69 8 SER B N 1
ATOM 2900 C CA . SER B 1 8 ? -8.359 -5.32 -17.641 1 98.69 8 SER B CA 1
ATOM 2901 C C . SER B 1 8 ? -7.598 -4.445 -18.625 1 98.69 8 SER B C 1
ATOM 2903 O O . SER B 1 8 ? -6.367 -4.395 -18.609 1 98.69 8 SER B O 1
ATOM 2905 N N . LEU B 1 9 ? -8.297 -3.768 -19.484 1 98.69 9 LEU B N 1
ATOM 2906 C CA . LEU B 1 9 ? -7.68 -2.885 -20.469 1 98.69 9 LEU B CA 1
ATOM 2907 C C . LEU B 1 9 ? -7.012 -1.692 -19.781 1 98.69 9 LEU B C 1
ATOM 2909 O O . LEU B 1 9 ? -5.914 -1.286 -20.172 1 98.69 9 LEU B O 1
ATOM 2913 N N . ILE B 1 10 ? -7.648 -1.145 -18.812 1 98.38 10 ILE B N 1
ATOM 2914 C CA . ILE B 1 10 ? -7.07 -0.05 -18.031 1 98.38 10 ILE B CA 1
ATOM 2915 C C . ILE B 1 10 ? -5.754 -0.502 -17.406 1 98.38 10 ILE B C 1
ATOM 2917 O O . ILE B 1 10 ? -4.738 0.187 -17.516 1 98.38 10 ILE B O 1
ATOM 2921 N N . SER B 1 11 ? -5.801 -1.641 -16.766 1 98.69 11 SER B N 1
ATOM 2922 C CA . SER B 1 11 ? -4.598 -2.182 -16.141 1 98.69 11 SER B CA 1
ATOM 2923 C C . SER B 1 11 ? -3.498 -2.412 -17.172 1 98.69 11 SER B C 1
ATOM 2925 O O . SER B 1 11 ? -2.328 -2.123 -16.906 1 98.69 11 SER B O 1
ATOM 2927 N N . PHE B 1 12 ? -3.916 -2.941 -18.328 1 98.75 12 PHE B N 1
ATOM 2928 C CA . PHE B 1 12 ? -2.984 -3.221 -19.422 1 98.75 12 PHE B CA 1
ATOM 2929 C C . PHE B 1 12 ? -2.293 -1.944 -19.875 1 98.75 12 PHE B C 1
ATOM 2931 O O . PHE B 1 12 ? -1.064 -1.854 -19.844 1 98.75 12 PHE B O 1
ATOM 2938 N N . PHE B 1 13 ? -3.027 -0.921 -20.219 1 98.56 13 PHE B N 1
ATOM 2939 C CA . PHE B 1 13 ? -2.484 0.309 -20.781 1 98.56 13 PHE B CA 1
ATOM 2940 C C . PHE B 1 13 ? -1.747 1.114 -19.719 1 98.56 13 PHE B C 1
ATOM 2942 O O . PHE B 1 13 ? -0.712 1.723 -20 1 98.56 13 PHE B O 1
ATOM 2949 N N . PHE B 1 14 ? -2.275 1.115 -18.547 1 97.75 14 PHE B N 1
ATOM 2950 C CA . PHE B 1 14 ? -1.607 1.841 -17.469 1 97.75 14 PHE B CA 1
ATOM 2951 C C . PHE B 1 14 ? -0.24 1.235 -17.172 1 97.75 14 PHE B C 1
ATOM 2953 O O . PHE B 1 14 ? 0.727 1.96 -16.938 1 97.75 14 PHE B O 1
ATOM 2960 N N . THR B 1 15 ? -0.152 -0.078 -17.156 1 98.25 15 THR B N 1
ATOM 2961 C CA . THR B 1 15 ? 1.125 -0.747 -16.922 1 98.25 15 THR B CA 1
ATOM 2962 C C . THR B 1 15 ? 2.125 -0.393 -18.016 1 98.25 15 THR B C 1
ATOM 2964 O O . THR B 1 15 ? 3.283 -0.086 -17.734 1 98.25 15 THR B O 1
ATOM 2967 N N . ILE B 1 16 ? 1.684 -0.38 -19.25 1 98.06 16 ILE B N 1
ATOM 2968 C CA . ILE B 1 16 ? 2.547 -0.034 -20.375 1 98.06 16 ILE B CA 1
ATOM 2969 C C . ILE B 1 16 ? 3.041 1.402 -20.219 1 98.06 16 ILE B C 1
ATOM 2971 O O . ILE B 1 16 ? 4.211 1.691 -20.469 1 98.06 16 ILE B O 1
ATOM 2975 N N . LEU B 1 17 ? 2.209 2.254 -19.734 1 96.81 17 LEU B N 1
ATOM 2976 C CA . LEU B 1 17 ? 2.518 3.676 -19.641 1 96.81 17 LEU B CA 1
ATOM 2977 C C . LEU B 1 17 ? 3.469 3.941 -18.469 1 96.81 17 LEU B C 1
ATOM 2979 O O . LEU B 1 17 ? 4.363 4.785 -18.578 1 96.81 17 LEU B O 1
ATOM 2983 N N . VAL B 1 18 ? 3.291 3.273 -17.422 1 95.75 18 VAL B N 1
ATOM 2984 C CA . VAL B 1 18 ? 4.043 3.547 -16.203 1 95.75 18 VAL B CA 1
ATOM 2985 C C . VAL B 1 18 ? 5.418 2.881 -16.281 1 95.75 18 VAL B C 1
ATOM 2987 O O . VAL B 1 18 ? 6.367 3.322 -15.625 1 95.75 18 VAL B O 1
ATOM 2990 N N . THR B 1 19 ? 5.613 1.846 -17.047 1 97.12 19 THR B N 1
ATOM 2991 C CA . THR B 1 19 ? 6.797 0.99 -17.078 1 97.12 19 THR B CA 1
ATOM 2992 C C . THR B 1 19 ? 8.039 1.797 -17.438 1 97.12 19 THR B C 1
ATOM 2994 O O . THR B 1 19 ? 9.078 1.673 -16.781 1 97.12 19 THR B O 1
ATOM 2997 N N . PRO B 1 20 ? 8.016 2.695 -18.438 1 96.25 20 PRO B N 1
ATOM 2998 C CA . PRO B 1 20 ? 9.219 3.477 -18.719 1 96.25 20 PRO B CA 1
ATOM 2999 C C . PRO B 1 20 ? 9.664 4.34 -17.547 1 96.25 20 PRO B C 1
ATOM 3001 O O . PRO B 1 20 ? 10.867 4.523 -17.328 1 96.25 20 PRO B O 1
ATOM 3004 N N . PHE B 1 21 ? 8.75 4.816 -16.812 1 93.06 21 PHE B N 1
ATOM 3005 C CA . PHE B 1 21 ? 9.086 5.602 -15.633 1 93.06 21 PHE B CA 1
ATOM 3006 C C . PHE B 1 21 ? 9.711 4.723 -14.555 1 93.06 21 PHE B C 1
ATOM 3008 O O . PHE B 1 21 ? 10.648 5.141 -13.875 1 93.06 21 PHE B O 1
ATOM 3015 N N . MET B 1 22 ? 9.172 3.559 -14.461 1 93.81 22 MET B N 1
ATOM 3016 C CA . MET B 1 22 ? 9.703 2.621 -13.477 1 93.81 22 MET B CA 1
ATOM 3017 C C . MET B 1 22 ? 11.133 2.213 -13.836 1 93.81 22 MET B C 1
ATOM 3019 O O . MET B 1 22 ? 11.969 2.016 -12.953 1 93.81 22 MET B O 1
ATOM 3023 N N . ILE B 1 23 ? 11.391 2.066 -15.078 1 95.5 23 ILE B N 1
ATOM 3024 C CA . ILE B 1 23 ? 12.727 1.716 -15.539 1 95.5 23 ILE B CA 1
ATOM 3025 C C . ILE B 1 23 ? 13.711 2.818 -15.156 1 95.5 23 ILE B C 1
ATOM 3027 O O . ILE B 1 23 ? 14.789 2.537 -14.625 1 95.5 23 ILE B O 1
ATOM 3031 N N . ARG B 1 24 ? 13.383 4.059 -15.398 1 92.75 24 ARG B N 1
ATOM 3032 C CA . ARG B 1 24 ? 14.219 5.191 -15.008 1 92.75 24 ARG B CA 1
ATOM 3033 C C . ARG B 1 24 ? 14.422 5.219 -13.492 1 92.75 24 ARG B C 1
ATOM 3035 O O . ARG B 1 24 ? 15.531 5.469 -13.023 1 92.75 24 ARG B O 1
ATOM 3042 N N . PHE B 1 25 ? 13.336 4.895 -12.867 1 90.69 25 PHE B N 1
ATOM 3043 C CA . PHE B 1 25 ? 13.367 4.848 -11.406 1 90.69 25 PHE B CA 1
ATOM 3044 C C . PHE B 1 25 ? 14.328 3.771 -10.922 1 90.69 25 PHE B C 1
ATOM 3046 O O . PHE B 1 25 ? 15.102 3.996 -9.992 1 90.69 25 PHE B O 1
ATOM 3053 N N . ALA B 1 26 ? 14.266 2.697 -11.516 1 93.19 26 ALA B N 1
ATOM 3054 C CA . ALA B 1 26 ? 15.102 1.562 -11.133 1 93.19 26 ALA B CA 1
ATOM 3055 C C . ALA B 1 26 ? 16.578 1.89 -11.289 1 93.19 26 ALA B C 1
ATOM 3057 O O . ALA B 1 26 ? 17.391 1.576 -10.422 1 93.19 26 ALA B O 1
ATOM 3058 N N . HIS B 1 27 ? 16.906 2.521 -12.391 1 92.38 27 HIS B N 1
ATOM 3059 C CA . HIS B 1 27 ? 18.297 2.893 -12.641 1 92.38 27 HIS B CA 1
ATOM 3060 C C . HIS B 1 27 ? 18.766 3.967 -11.664 1 92.38 27 HIS B C 1
ATOM 3062 O O . HIS B 1 27 ? 19.906 3.922 -11.18 1 92.38 27 HIS B O 1
ATOM 3068 N N . ARG B 1 28 ? 17.922 4.766 -11.344 1 89.25 28 ARG B N 1
ATOM 3069 C CA . ARG B 1 28 ? 18.281 5.891 -10.484 1 89.25 28 ARG B CA 1
ATOM 3070 C C . ARG B 1 28 ? 18.484 5.438 -9.039 1 89.25 28 ARG B C 1
ATOM 3072 O O . ARG B 1 28 ? 19.375 5.934 -8.352 1 89.25 28 ARG B O 1
ATOM 3079 N N . PHE B 1 29 ? 17.703 4.465 -8.664 1 89.62 29 PHE B N 1
ATOM 3080 C CA . PHE B 1 29 ? 17.703 4.156 -7.242 1 89.62 29 PHE B CA 1
ATOM 3081 C C . PHE B 1 29 ? 18.328 2.783 -6.988 1 89.62 29 PHE B C 1
ATOM 3083 O O . PHE B 1 29 ? 18.344 2.312 -5.848 1 89.62 29 PHE B O 1
ATOM 3090 N N . GLY B 1 30 ? 18.719 2.104 -7.969 1 89.75 30 GLY B N 1
ATOM 3091 C CA . GLY B 1 30 ? 19.547 0.909 -7.816 1 89.75 30 GLY B CA 1
ATOM 3092 C C . GLY B 1 30 ? 18.719 -0.366 -7.746 1 89.75 30 GLY B C 1
ATOM 3093 O O . GLY B 1 30 ? 19.125 -1.337 -7.105 1 89.75 30 GLY B O 1
ATOM 3094 N N . PHE B 1 31 ? 17.625 -0.365 -8.258 1 91.88 31 PHE B N 1
ATOM 3095 C CA . PHE B 1 31 ? 16.828 -1.585 -8.398 1 91.88 31 PHE B CA 1
ATOM 3096 C C . PHE B 1 31 ? 17.172 -2.307 -9.695 1 91.88 31 PHE B C 1
ATOM 3098 O O . PHE B 1 31 ? 16.312 -2.482 -10.562 1 91.88 31 PHE B O 1
ATOM 3105 N N . VAL B 1 32 ? 18.391 -2.646 -9.805 1 92.44 32 VAL B N 1
ATOM 3106 C CA . VAL B 1 32 ? 18.922 -3.24 -11.031 1 92.44 32 VAL B CA 1
ATOM 3107 C C . VAL B 1 32 ? 19.688 -4.516 -10.703 1 92.44 32 VAL B C 1
ATOM 3109 O O . VAL B 1 32 ? 20.172 -4.688 -9.578 1 92.44 32 VAL B O 1
ATOM 3112 N N . ASP B 1 33 ? 19.625 -5.43 -11.594 1 86.44 33 ASP B N 1
ATOM 3113 C CA . ASP B 1 33 ? 20.484 -6.617 -11.547 1 86.44 33 ASP B CA 1
ATOM 3114 C C . ASP B 1 33 ? 21.828 -6.355 -12.211 1 86.44 33 ASP B C 1
ATOM 3116 O O . ASP B 1 33 ? 21.891 -6.164 -13.43 1 86.44 33 ASP B O 1
ATOM 3120 N N . LYS B 1 34 ? 22.922 -6.129 -11.352 1 74.19 34 LYS B N 1
ATOM 3121 C CA . LYS B 1 34 ? 24.234 -5.793 -11.883 1 74.19 34 LYS B CA 1
ATOM 3122 C C . LYS B 1 34 ? 24.844 -6.977 -12.641 1 74.19 34 LYS B C 1
ATOM 3124 O O . LYS B 1 34 ? 24.688 -8.125 -12.227 1 74.19 34 LYS B O 1
ATOM 3129 N N . PRO B 1 35 ? 25.406 -6.629 -13.836 1 63.16 35 PRO B N 1
ATOM 3130 C CA . PRO B 1 35 ? 26.031 -7.695 -14.617 1 63.16 35 PRO B CA 1
ATOM 3131 C C . PRO B 1 35 ? 27.141 -8.414 -13.852 1 63.16 35 PRO B C 1
ATOM 3133 O O . PRO B 1 35 ? 27.859 -7.789 -13.062 1 63.16 35 PRO B O 1
ATOM 3136 N N . ASN B 1 36 ? 26.938 -9.477 -13.289 1 53.16 36 ASN B N 1
ATOM 3137 C CA . ASN B 1 36 ? 28.078 -10.234 -12.781 1 53.16 36 ASN B CA 1
ATOM 3138 C C . ASN B 1 36 ? 28.859 -10.898 -13.914 1 53.16 36 ASN B C 1
ATOM 3140 O O . ASN B 1 36 ? 28.344 -11.039 -15.023 1 53.16 36 ASN B O 1
ATOM 3144 N N . GLU B 1 37 ? 30.25 -11.008 -13.703 1 48.56 37 GLU B N 1
ATOM 3145 C CA . GLU B 1 37 ? 31.125 -11.688 -14.648 1 48.56 37 GLU B CA 1
ATOM 3146 C C . GLU B 1 37 ? 30.391 -12.836 -15.344 1 48.56 37 GLU B C 1
ATOM 3148 O O . GLU B 1 37 ? 30.719 -13.188 -16.484 1 48.56 37 GLU B O 1
ATOM 3153 N N . ARG B 1 38 ? 29.516 -13.453 -14.734 1 41.91 38 ARG B N 1
ATOM 3154 C CA . ARG B 1 38 ? 28.922 -14.656 -15.289 1 41.91 38 ARG B CA 1
ATOM 3155 C C . ARG B 1 38 ? 27.672 -14.32 -16.109 1 41.91 38 ARG B C 1
ATOM 3157 O O . ARG B 1 38 ? 27.109 -15.188 -16.766 1 41.91 38 ARG B O 1
ATOM 3164 N N . LYS B 1 39 ? 27.156 -13.062 -15.891 1 50.06 39 LYS B N 1
ATOM 3165 C CA . LYS B 1 39 ? 25.875 -12.781 -16.547 1 50.06 39 LYS B CA 1
ATOM 3166 C C . LYS B 1 39 ? 26.109 -12.078 -17.891 1 50.06 39 LYS B C 1
ATOM 3168 O O . LYS B 1 39 ? 26.922 -11.164 -17.984 1 50.06 39 LYS B O 1
ATOM 3173 N N . VAL B 1 40 ? 25.531 -12.586 -18.875 1 46.75 40 VAL B N 1
ATOM 3174 C CA . VAL B 1 40 ? 25.609 -12.266 -20.297 1 46.75 40 VAL B CA 1
ATOM 3175 C C . VAL B 1 40 ? 25.078 -10.852 -20.547 1 46.75 40 VAL B C 1
ATOM 3177 O O . VAL B 1 40 ? 25.281 -10.281 -21.609 1 46.75 40 VAL B O 1
ATOM 3180 N N . HIS B 1 41 ? 24.312 -10.391 -19.703 1 48.44 41 HIS B N 1
ATOM 3181 C CA . HIS B 1 41 ? 23.766 -9.094 -20.062 1 48.44 41 HIS B CA 1
ATOM 3182 C C . HIS B 1 41 ? 24.781 -7.977 -19.828 1 48.44 41 HIS B C 1
ATOM 3184 O O . HIS B 1 41 ? 25.406 -7.918 -18.766 1 48.44 41 HIS B O 1
ATOM 3190 N N . ARG B 1 42 ? 25.156 -7.301 -20.812 1 54.97 42 ARG B N 1
ATOM 3191 C CA . ARG B 1 42 ? 26.109 -6.207 -20.828 1 54.97 42 ARG B CA 1
ATOM 3192 C C . ARG B 1 42 ? 25.594 -5.012 -20.031 1 54.97 42 ARG B C 1
ATOM 3194 O O . ARG B 1 42 ? 26.375 -4.176 -19.578 1 54.97 42 ARG B O 1
ATOM 3201 N N . THR B 1 43 ? 24.219 -4.848 -19.891 1 65.94 43 THR B N 1
ATOM 3202 C CA . THR B 1 43 ? 23.656 -3.662 -19.25 1 65.94 43 THR B CA 1
ATOM 3203 C C . THR B 1 43 ? 22.844 -4.047 -18.016 1 65.94 43 THR B C 1
ATOM 3205 O O . THR B 1 43 ? 22.312 -5.152 -17.938 1 65.94 43 THR B O 1
ATOM 3208 N N . ALA B 1 44 ? 22.891 -3.33 -16.984 1 86.19 44 ALA B N 1
ATOM 3209 C CA . ALA B 1 44 ? 22.156 -3.527 -15.734 1 86.19 44 ALA B CA 1
ATOM 3210 C C . ALA B 1 44 ? 20.641 -3.586 -15.984 1 86.19 44 ALA B C 1
ATOM 3212 O O . ALA B 1 44 ? 20.062 -2.658 -16.547 1 86.19 44 ALA B O 1
ATOM 3213 N N . MET B 1 45 ? 20.016 -4.758 -15.766 1 93 45 MET B N 1
ATOM 3214 C CA . MET B 1 45 ? 18.594 -4.984 -16.031 1 93 45 MET B CA 1
ATOM 3215 C C . MET B 1 45 ? 17.734 -4.5 -14.875 1 93 45 MET B C 1
ATOM 3217 O O . MET B 1 45 ? 17.938 -4.902 -13.734 1 93 45 MET B O 1
ATOM 3221 N N . PRO B 1 46 ? 16.797 -3.559 -15.172 1 95.44 46 PRO B N 1
ATOM 3222 C CA . PRO B 1 46 ? 15.906 -3.105 -14.102 1 95.44 46 PRO B CA 1
ATOM 3223 C C . PRO B 1 46 ? 15.078 -4.238 -13.508 1 95.44 46 PRO B C 1
ATOM 3225 O O . PRO B 1 46 ? 14.547 -5.074 -14.25 1 95.44 46 PRO B O 1
ATOM 3228 N N . ARG B 1 47 ? 15.039 -4.301 -12.188 1 94.25 47 ARG B N 1
ATOM 3229 C CA . ARG B 1 47 ? 14.266 -5.289 -11.445 1 94.25 47 ARG B CA 1
ATOM 3230 C C . ARG B 1 47 ? 13.102 -4.633 -10.711 1 94.25 47 ARG B C 1
ATOM 3232 O O . ARG B 1 47 ? 13.062 -4.629 -9.477 1 94.25 47 ARG B O 1
ATOM 3239 N N . ILE B 1 48 ? 12.164 -4.086 -11.422 1 93.44 48 ILE B N 1
ATOM 3240 C CA . ILE B 1 48 ? 11.109 -3.309 -10.781 1 93.44 48 ILE B CA 1
ATOM 3241 C C . ILE B 1 48 ? 9.789 -3.51 -11.531 1 93.44 48 ILE B C 1
ATOM 3243 O O . ILE B 1 48 ? 8.828 -2.768 -11.32 1 93.44 48 ILE B O 1
ATOM 3247 N N . GLY B 1 49 ? 9.711 -4.457 -12.383 1 96.38 49 GLY B N 1
ATOM 3248 C CA . GLY B 1 49 ? 8.523 -4.699 -13.188 1 96.38 49 GLY B CA 1
ATOM 3249 C C . GLY B 1 49 ? 7.305 -5.051 -12.352 1 96.38 49 GLY B C 1
ATOM 3250 O O . GLY B 1 49 ? 6.176 -4.723 -12.719 1 96.38 49 GLY B O 1
ATOM 3251 N N . GLY B 1 50 ? 7.52 -5.742 -11.25 1 97.56 50 GLY B N 1
ATOM 3252 C CA . GLY B 1 50 ? 6.434 -6.074 -10.344 1 97.56 50 GLY B CA 1
ATOM 3253 C C . GLY B 1 50 ? 5.676 -4.859 -9.852 1 97.56 50 GLY B C 1
ATOM 3254 O O . GLY B 1 50 ? 4.441 -4.852 -9.844 1 97.56 50 GLY B O 1
ATOM 3255 N N . VAL B 1 51 ? 6.387 -3.838 -9.523 1 95.88 51 VAL B N 1
ATOM 3256 C CA . VAL B 1 51 ? 5.766 -2.604 -9.047 1 95.88 51 VAL B CA 1
ATOM 3257 C C . VAL B 1 51 ? 4.914 -1.997 -10.164 1 95.88 51 VAL B C 1
ATOM 3259 O O . VAL B 1 51 ? 3.812 -1.506 -9.914 1 95.88 51 VAL B O 1
ATOM 3262 N N . ALA B 1 52 ? 5.406 -2.047 -11.359 1 96.88 52 ALA B N 1
ATOM 3263 C CA . ALA B 1 52 ? 4.699 -1.48 -12.508 1 96.88 52 ALA B CA 1
ATOM 3264 C C . ALA B 1 52 ? 3.346 -2.156 -12.703 1 96.88 52 ALA B C 1
ATOM 3266 O O . ALA B 1 52 ? 2.32 -1.481 -12.82 1 96.88 52 ALA B O 1
ATOM 3267 N N . PHE B 1 53 ? 3.346 -3.459 -12.664 1 98.19 53 PHE B N 1
ATOM 3268 C CA . PHE B 1 53 ? 2.068 -4.09 -12.977 1 98.19 53 PHE B CA 1
ATOM 3269 C C . PHE B 1 53 ? 1.169 -4.121 -11.742 1 98.19 53 PHE B C 1
ATOM 3271 O O . PHE B 1 53 ? -0.048 -4.285 -11.859 1 98.19 53 PHE B O 1
ATOM 3278 N N . ILE B 1 54 ? 1.698 -4.008 -10.531 1 97.81 54 ILE B N 1
ATOM 3279 C CA . ILE B 1 54 ? 0.864 -3.863 -9.344 1 97.81 54 ILE B CA 1
ATOM 3280 C C . ILE B 1 54 ? 0.123 -2.529 -9.398 1 97.81 54 ILE B C 1
ATOM 3282 O O . ILE B 1 54 ? -1.077 -2.467 -9.125 1 97.81 54 ILE B O 1
ATOM 3286 N N . ILE B 1 55 ? 0.818 -1.461 -9.789 1 95.94 55 ILE B N 1
ATOM 3287 C CA . ILE B 1 55 ? 0.199 -0.151 -9.953 1 95.94 55 ILE B CA 1
ATOM 3288 C C . ILE B 1 55 ? -0.885 -0.224 -11.031 1 95.94 55 ILE B C 1
ATOM 3290 O O . ILE B 1 55 ? -1.984 0.305 -10.844 1 95.94 55 ILE B O 1
ATOM 3294 N N . GLY B 1 56 ? -0.572 -0.897 -12.117 1 97.56 56 GLY B N 1
ATOM 3295 C CA . GLY B 1 56 ? -1.57 -1.097 -13.156 1 97.56 56 GLY B CA 1
ATOM 3296 C C . GLY B 1 56 ? -2.793 -1.854 -12.672 1 97.56 56 GLY B C 1
ATOM 3297 O O . GLY B 1 56 ? -3.922 -1.518 -13.031 1 97.56 56 GLY B O 1
ATOM 3298 N N . THR B 1 57 ? -2.57 -2.881 -11.883 1 98.19 57 THR B N 1
ATOM 3299 C CA . THR B 1 57 ? -3.668 -3.668 -11.328 1 98.19 57 THR B CA 1
ATOM 3300 C C . THR B 1 57 ? -4.562 -2.803 -10.445 1 98.19 57 THR B C 1
ATOM 3302 O O . THR B 1 57 ? -5.789 -2.877 -10.539 1 98.19 57 THR B O 1
ATOM 3305 N N . LEU B 1 58 ? -3.961 -1.997 -9.578 1 96.56 58 LEU B N 1
ATOM 3306 C CA . LEU B 1 58 ? -4.715 -1.119 -8.688 1 96.56 58 LEU B CA 1
ATOM 3307 C C . LEU B 1 58 ? -5.562 -0.133 -9.492 1 96.56 58 LEU B C 1
ATOM 3309 O O . LEU B 1 58 ? -6.691 0.178 -9.102 1 96.56 58 LEU B O 1
ATOM 3313 N N . ALA B 1 59 ? -5.02 0.366 -10.594 1 96.25 59 ALA B N 1
ATOM 3314 C CA . ALA B 1 59 ? -5.762 1.289 -11.445 1 96.25 59 ALA B CA 1
ATOM 3315 C C . ALA B 1 59 ? -7.027 0.632 -11.992 1 96.25 59 ALA B C 1
ATOM 3317 O O . ALA B 1 59 ? -8.094 1.246 -12.008 1 96.25 59 ALA B O 1
ATOM 3318 N N . GLY B 1 60 ? -6.855 -0.598 -12.469 1 97.38 60 GLY B N 1
ATOM 3319 C CA . GLY B 1 60 ? -8.023 -1.321 -12.938 1 97.38 60 GLY B CA 1
ATOM 3320 C C . GLY B 1 60 ? -9.031 -1.612 -11.836 1 97.38 60 GLY B C 1
ATOM 3321 O O . GLY B 1 60 ? -10.242 -1.542 -12.055 1 97.38 60 GLY B O 1
ATOM 3322 N N . MET B 1 61 ? -8.547 -1.945 -10.664 1 95.88 61 MET B N 1
ATOM 3323 C CA . MET B 1 61 ? -9.414 -2.24 -9.523 1 95.88 61 MET B CA 1
ATOM 3324 C C . MET B 1 61 ? -10.203 -1.003 -9.102 1 95.88 61 MET B C 1
ATOM 3326 O O . MET B 1 61 ? -11.336 -1.114 -8.641 1 95.88 61 MET B O 1
ATOM 3330 N N . LEU B 1 62 ? -9.594 0.199 -9.219 1 94.62 62 LEU B N 1
ATOM 3331 C CA . LEU B 1 62 ? -10.273 1.444 -8.891 1 94.62 62 LEU B CA 1
ATOM 3332 C C . LEU B 1 62 ? -11.516 1.635 -9.766 1 94.62 62 LEU B C 1
ATOM 3334 O O . LEU B 1 62 ? -12.508 2.209 -9.32 1 94.62 62 LEU B O 1
ATOM 3338 N N . PHE B 1 63 ? -11.453 1.107 -10.992 1 94.38 63 PHE B N 1
ATOM 3339 C CA . PHE B 1 63 ? -12.578 1.194 -11.906 1 94.38 63 PHE B CA 1
ATOM 3340 C C . PHE B 1 63 ? -13.703 0.26 -11.477 1 94.38 63 PHE B C 1
ATOM 3342 O O . PHE B 1 63 ? -14.875 0.509 -11.766 1 94.38 63 PHE B O 1
ATOM 3349 N N . LEU B 1 64 ? -13.344 -0.775 -10.695 1 94.12 64 LEU B N 1
ATOM 3350 C CA . LEU B 1 64 ? -14.305 -1.796 -10.297 1 94.12 64 LEU B CA 1
ATOM 3351 C C . LEU B 1 64 ? -14.742 -1.601 -8.852 1 94.12 64 LEU B C 1
ATOM 3353 O O . LEU B 1 64 ? -15.266 -2.523 -8.227 1 94.12 64 LEU B O 1
ATOM 3357 N N . THR B 1 65 ? -14.539 -0.47 -8.242 1 89.06 65 THR B N 1
ATOM 3358 C CA . THR B 1 65 ? -14.688 -0.256 -6.809 1 89.06 65 THR B CA 1
ATOM 3359 C C . THR B 1 65 ? -16.078 -0.669 -6.34 1 89.06 65 THR B C 1
ATOM 3361 O O . THR B 1 65 ? -16.234 -1.248 -5.262 1 89.06 65 THR B O 1
ATOM 3364 N N . ASP B 1 66 ? -17.094 -0.465 -7.109 1 84.38 66 ASP B N 1
ATOM 3365 C CA . ASP B 1 66 ? -18.469 -0.744 -6.715 1 84.38 66 ASP B CA 1
ATOM 3366 C C . ASP B 1 66 ? -18.703 -2.246 -6.559 1 84.38 66 ASP B C 1
ATOM 3368 O O . ASP B 1 66 ? -19.594 -2.666 -5.809 1 84.38 66 ASP B O 1
ATOM 3372 N N . LEU B 1 67 ? -17.875 -2.996 -7.246 1 83.94 67 LEU B N 1
ATOM 3373 C CA . LEU B 1 67 ? -18.062 -4.441 -7.238 1 83.94 67 LEU B CA 1
ATOM 3374 C C . LEU B 1 67 ? -17.5 -5.055 -5.961 1 83.94 67 LEU B C 1
ATOM 3376 O O . LEU B 1 67 ? -17.812 -6.199 -5.625 1 83.94 67 LEU B O 1
ATOM 3380 N N . PHE B 1 68 ? -16.641 -4.293 -5.234 1 86.25 68 PHE B N 1
ATOM 3381 C CA . PHE B 1 68 ? -16.016 -4.816 -4.027 1 86.25 68 PHE B CA 1
ATOM 3382 C C . PHE B 1 68 ? -16.922 -4.66 -2.822 1 86.25 68 PHE B C 1
ATOM 3384 O O . PHE B 1 68 ? -16.625 -5.152 -1.733 1 86.25 68 PHE B O 1
ATOM 3391 N N . GLU B 1 69 ? -18.109 -4.094 -3.039 1 80.88 69 GLU B N 1
ATOM 3392 C CA . GLU B 1 69 ? -19.062 -3.885 -1.953 1 80.88 69 GLU B CA 1
ATOM 3393 C C . GLU B 1 69 ? -19.578 -5.211 -1.414 1 80.88 69 GLU B C 1
ATOM 3395 O O . GLU B 1 69 ? -19.906 -5.32 -0.232 1 80.88 69 GLU B O 1
ATOM 3400 N N . ALA B 1 70 ? -19.609 -6.246 -2.262 1 79 70 ALA B N 1
ATOM 3401 C CA . ALA B 1 70 ? -20.219 -7.527 -1.905 1 79 70 ALA B CA 1
ATOM 3402 C C . ALA B 1 70 ? -19.375 -8.258 -0.859 1 79 70 ALA B C 1
ATOM 3404 O O . ALA B 1 70 ? -19.906 -9.023 -0.049 1 79 70 ALA B O 1
ATOM 3405 N N . ASP B 1 71 ? -18.062 -8.008 -0.816 1 87.06 71 ASP B N 1
ATOM 3406 C CA . ASP B 1 71 ? -17.172 -8.656 0.147 1 87.06 71 ASP B CA 1
ATOM 3407 C C . ASP B 1 71 ? -15.984 -7.762 0.485 1 87.06 71 ASP B C 1
ATOM 3409 O O . ASP B 1 71 ? -14.836 -8.109 0.207 1 87.06 71 ASP B O 1
ATOM 3413 N N . VAL B 1 72 ? -16.281 -6.758 1.21 1 88.88 72 VAL B N 1
ATOM 3414 C CA . VAL B 1 72 ? -15.305 -5.719 1.534 1 88.88 72 VAL B CA 1
ATOM 3415 C C . VAL B 1 72 ? -14.25 -6.273 2.49 1 88.88 72 VAL B C 1
ATOM 3417 O O . VAL B 1 72 ? -13.062 -5.984 2.35 1 88.88 72 VAL B O 1
ATOM 3420 N N . ARG B 1 73 ? -14.695 -7.094 3.389 1 90.44 73 ARG B N 1
ATOM 3421 C CA . ARG B 1 73 ? -13.789 -7.641 4.391 1 90.44 73 ARG B CA 1
ATOM 3422 C C . ARG B 1 73 ? -12.695 -8.484 3.738 1 90.44 73 ARG B C 1
ATOM 3424 O O . ARG B 1 73 ? -11.508 -8.227 3.943 1 90.44 73 ARG B O 1
ATOM 3431 N N . THR B 1 74 ? -13.102 -9.453 2.957 1 92.31 74 THR B N 1
ATOM 3432 C CA . THR B 1 74 ? -12.141 -10.32 2.293 1 92.31 74 THR B CA 1
ATOM 3433 C C . THR B 1 74 ? -11.211 -9.508 1.393 1 92.31 74 THR B C 1
ATOM 3435 O O . THR B 1 74 ? -10.008 -9.758 1.349 1 92.31 74 THR B O 1
ATOM 3438 N N . THR B 1 75 ? -11.812 -8.547 0.706 1 93.94 75 THR B N 1
ATOM 3439 C CA . THR B 1 75 ? -11.031 -7.688 -0.187 1 93.94 75 THR B CA 1
ATOM 3440 C C . THR B 1 75 ? -9.938 -6.957 0.581 1 93.94 75 THR B C 1
ATOM 3442 O O . THR B 1 75 ? -8.773 -6.957 0.167 1 93.94 75 THR B O 1
ATOM 3445 N N . PHE B 1 76 ? -10.211 -6.41 1.743 1 94.06 76 PHE B N 1
ATOM 3446 C CA . PHE B 1 76 ? -9.25 -5.656 2.537 1 94.06 76 PHE B CA 1
ATOM 3447 C C . PHE B 1 76 ? -8.148 -6.57 3.066 1 94.06 76 PHE B C 1
ATOM 3449 O O . PHE B 1 76 ? -6.977 -6.203 3.066 1 94.06 76 PHE B O 1
ATOM 3456 N N . PHE B 1 77 ? -8.523 -7.695 3.492 1 95.56 77 PHE B N 1
ATOM 3457 C CA . PHE B 1 77 ? -7.531 -8.625 4.027 1 95.56 77 PHE B CA 1
ATOM 3458 C C . PHE B 1 77 ? -6.578 -9.086 2.93 1 95.56 77 PHE B C 1
ATOM 3460 O O . PHE B 1 77 ? -5.387 -9.297 3.184 1 95.56 77 PHE B O 1
ATOM 3467 N N . ILE B 1 78 ? -7.133 -9.273 1.734 1 96.38 78 ILE B N 1
ATOM 3468 C CA . ILE B 1 78 ? -6.285 -9.648 0.605 1 96.38 78 ILE B CA 1
ATOM 3469 C C . ILE B 1 78 ? -5.316 -8.508 0.29 1 96.38 78 ILE B C 1
ATOM 3471 O O . ILE B 1 78 ? -4.113 -8.734 0.141 1 96.38 78 ILE B O 1
ATOM 3475 N N . LEU B 1 79 ? -5.828 -7.289 0.244 1 96 79 LEU B N 1
ATOM 3476 C CA . LEU B 1 79 ? -5.012 -6.137 -0.113 1 96 79 LEU B CA 1
ATOM 3477 C C . LEU B 1 79 ? -3.982 -5.844 0.975 1 96 79 LEU B C 1
ATOM 3479 O O . LEU B 1 79 ? -2.789 -5.711 0.689 1 96 79 LEU B O 1
ATOM 3483 N N . PHE B 1 80 ? -4.383 -5.812 2.207 1 94.69 80 PHE B N 1
ATOM 3484 C CA . PHE B 1 80 ? -3.477 -5.5 3.305 1 94.69 80 PHE B CA 1
ATOM 3485 C C . PHE B 1 80 ? -2.51 -6.652 3.553 1 94.69 80 PHE B C 1
ATOM 3487 O O . PHE B 1 80 ? -1.373 -6.434 3.979 1 94.69 80 PHE B O 1
ATOM 3494 N N . GLY B 1 81 ? -2.982 -7.863 3.277 1 96 81 GLY B N 1
ATOM 3495 C CA . GLY B 1 81 ? -2.119 -9.023 3.4 1 96 81 GLY B CA 1
ATOM 3496 C C . GLY B 1 81 ? -0.927 -8.984 2.463 1 96 81 GLY B C 1
ATOM 3497 O O . GLY B 1 81 ? 0.113 -9.586 2.748 1 96 81 GLY B O 1
ATOM 3498 N N . SER B 1 82 ? -1.054 -8.234 1.396 1 96.81 82 SER B N 1
ATOM 3499 C CA . SER B 1 82 ? 0.023 -8.188 0.412 1 96.81 82 SER B CA 1
ATOM 3500 C C . SER B 1 82 ? 1.134 -7.238 0.854 1 96.81 82 SER B C 1
ATOM 3502 O O . SER B 1 82 ? 2.232 -7.258 0.293 1 96.81 82 SER B O 1
ATOM 3504 N N . VAL B 1 83 ? 0.914 -6.449 1.858 1 93.62 83 VAL B N 1
ATOM 3505 C CA . VAL B 1 83 ? 1.812 -5.359 2.229 1 93.62 83 VAL B CA 1
ATOM 3506 C C . VAL B 1 83 ? 3.145 -5.93 2.709 1 93.62 83 VAL B C 1
ATOM 3508 O O . VAL B 1 83 ? 4.207 -5.527 2.229 1 93.62 83 VAL B O 1
ATOM 3511 N N . PRO B 1 84 ? 3.178 -6.926 3.635 1 93.88 84 PRO B N 1
ATOM 3512 C CA . PRO B 1 84 ? 4.473 -7.477 4.039 1 93.88 84 PRO B CA 1
ATOM 3513 C C . PRO B 1 84 ? 5.277 -8.023 2.863 1 93.88 84 PRO B C 1
ATOM 3515 O O . PRO B 1 84 ? 6.492 -7.84 2.801 1 93.88 84 PRO B O 1
ATOM 3518 N N . LEU B 1 85 ? 4.566 -8.594 1.975 1 95.62 85 LEU B N 1
ATOM 3519 C CA . LEU B 1 85 ? 5.215 -9.203 0.816 1 95.62 85 LEU B CA 1
ATOM 3520 C C . LEU B 1 85 ? 5.797 -8.133 -0.102 1 95.62 85 LEU B C 1
ATOM 3522 O O . LEU B 1 85 ? 6.871 -8.32 -0.675 1 95.62 85 LEU B O 1
ATOM 3526 N N . LEU B 1 86 ? 5.09 -7.082 -0.291 1 94.06 86 LEU B N 1
ATOM 3527 C CA . LEU B 1 86 ? 5.555 -5.996 -1.146 1 94.06 86 LEU B CA 1
ATOM 3528 C C . LEU B 1 86 ? 6.781 -5.316 -0.544 1 94.06 86 LEU B C 1
ATOM 3530 O O . LEU B 1 86 ? 7.719 -4.965 -1.263 1 94.06 86 LEU B O 1
ATOM 3534 N N . ILE B 1 87 ? 6.801 -5.211 0.742 1 89.25 87 ILE B N 1
ATOM 3535 C CA . ILE B 1 87 ? 7.93 -4.598 1.434 1 89.25 87 ILE B CA 1
ATOM 3536 C C . ILE B 1 87 ? 9.172 -5.473 1.278 1 89.25 87 ILE B C 1
ATOM 3538 O O . ILE B 1 87 ? 10.219 -5 0.838 1 89.25 87 ILE B O 1
ATOM 3542 N N . VAL B 1 88 ? 9.031 -6.734 1.568 1 92.62 88 VAL B N 1
ATOM 3543 C CA . VAL B 1 88 ? 10.188 -7.629 1.526 1 92.62 88 VAL B CA 1
ATOM 3544 C C . VAL B 1 88 ? 10.648 -7.809 0.082 1 92.62 88 VAL B C 1
ATOM 3546 O O . VAL B 1 88 ? 11.844 -7.918 -0.183 1 92.62 88 VAL B O 1
ATOM 3549 N N . GLY B 1 89 ? 9.68 -7.871 -0.847 1 94.31 89 GLY B N 1
ATOM 3550 C CA . GLY B 1 89 ? 10.039 -7.973 -2.254 1 94.31 89 GLY B CA 1
ATOM 3551 C C . GLY B 1 89 ? 10.859 -6.793 -2.746 1 94.31 89 GLY B C 1
ATOM 3552 O O . GLY B 1 89 ? 11.883 -6.98 -3.404 1 94.31 89 GLY B O 1
ATOM 3553 N N . LEU B 1 90 ? 10.445 -5.629 -2.408 1 91.75 90 LEU B N 1
ATOM 3554 C CA . LEU B 1 90 ? 11.148 -4.414 -2.809 1 91.75 90 LEU B CA 1
ATOM 3555 C C . LEU B 1 90 ? 12.547 -4.375 -2.205 1 91.75 90 LEU B C 1
ATOM 3557 O O . LEU B 1 90 ? 13.508 -3.994 -2.879 1 91.75 90 LEU B O 1
ATOM 3561 N N . LEU B 1 91 ? 12.648 -4.746 -0.988 1 90.25 91 LEU B N 1
ATOM 3562 C CA . LEU B 1 91 ? 13.945 -4.781 -0.325 1 90.25 91 LEU B CA 1
ATOM 3563 C C . LEU B 1 91 ? 14.859 -5.816 -0.972 1 90.25 91 LEU B C 1
ATOM 3565 O O . LEU B 1 91 ? 16.047 -5.566 -1.166 1 90.25 91 LEU B O 1
ATOM 3569 N N . ASP B 1 92 ? 14.273 -6.914 -1.259 1 93.25 92 ASP B N 1
ATOM 3570 C CA . ASP B 1 92 ? 15.055 -7.977 -1.888 1 93.25 92 ASP B CA 1
ATOM 3571 C C . ASP B 1 92 ? 15.523 -7.562 -3.281 1 93.25 92 ASP B C 1
ATOM 3573 O O . ASP B 1 92 ? 16.625 -7.93 -3.705 1 93.25 92 ASP B O 1
ATOM 3577 N N . ASP B 1 93 ? 14.711 -6.859 -3.979 1 93.69 93 ASP B N 1
ATOM 3578 C CA . ASP B 1 93 ? 15.039 -6.406 -5.328 1 93.69 93 ASP B CA 1
ATOM 3579 C C . ASP B 1 93 ? 16.203 -5.422 -5.309 1 93.69 93 ASP B C 1
ATOM 3581 O O . ASP B 1 93 ? 16.922 -5.285 -6.297 1 93.69 93 ASP B O 1
ATOM 3585 N N . ARG B 1 94 ? 16.422 -4.805 -4.188 1 90.12 94 ARG B N 1
ATOM 3586 C CA . ARG B 1 94 ? 17.484 -3.805 -4.098 1 90.12 94 ARG B CA 1
ATOM 3587 C C . ARG B 1 94 ? 18.703 -4.355 -3.359 1 90.12 94 ARG B C 1
ATOM 3589 O O . ARG B 1 94 ? 19.844 -4.062 -3.725 1 90.12 94 ARG B O 1
ATOM 3596 N N . PHE B 1 95 ? 18.516 -5.141 -2.277 1 89.06 95 PHE B N 1
ATOM 3597 C CA . PHE B 1 95 ? 19.625 -5.461 -1.371 1 89.06 95 PHE B CA 1
ATOM 3598 C C . PHE B 1 95 ? 19.875 -6.965 -1.347 1 89.06 95 PHE B C 1
ATOM 3600 O O . PHE B 1 95 ? 20.828 -7.422 -0.708 1 89.06 95 PHE B O 1
ATOM 3607 N N . ILE B 1 96 ? 19.188 -7.711 -2.029 1 87.62 96 ILE B N 1
ATOM 3608 C CA . ILE B 1 96 ? 19.281 -9.164 -1.982 1 87.62 96 ILE B CA 1
ATOM 3609 C C . ILE B 1 96 ? 19.188 -9.641 -0.535 1 87.62 96 ILE B C 1
ATOM 3611 O O . ILE B 1 96 ? 20.141 -9.523 0.231 1 87.62 96 ILE B O 1
ATOM 3615 N N . LEU B 1 97 ? 18.172 -10.148 -0.124 1 90.62 97 LEU B N 1
ATOM 3616 C CA . LEU B 1 97 ? 17.906 -10.57 1.248 1 90.62 97 LEU B CA 1
ATOM 3617 C C . LEU B 1 97 ? 18.094 -12.078 1.398 1 90.62 97 LEU B C 1
ATOM 3619 O O . LEU B 1 97 ? 18.016 -12.82 0.416 1 90.62 97 LEU B O 1
ATOM 3623 N N . LYS B 1 98 ? 18.359 -12.461 2.646 1 90.56 98 LYS B N 1
ATOM 3624 C CA . LYS B 1 98 ? 18.359 -13.883 2.957 1 90.56 98 LYS B CA 1
ATOM 3625 C C . LYS B 1 98 ? 16.953 -14.477 2.834 1 90.56 98 LYS B C 1
ATOM 3627 O O . LYS B 1 98 ? 15.961 -13.773 3.045 1 90.56 98 LYS B O 1
ATOM 3632 N N . ALA B 1 99 ? 16.859 -15.742 2.572 1 89.94 99 ALA B N 1
ATOM 3633 C CA . ALA B 1 99 ? 15.602 -16.453 2.326 1 89.94 99 ALA B CA 1
ATOM 3634 C C . ALA B 1 99 ? 14.695 -16.391 3.551 1 89.94 99 ALA B C 1
ATOM 3636 O O . ALA B 1 99 ? 13.469 -16.359 3.422 1 89.94 99 ALA B O 1
ATOM 3637 N N . ARG B 1 100 ? 15.281 -16.312 4.676 1 92.12 100 ARG B N 1
ATOM 3638 C CA . ARG B 1 100 ? 14.5 -16.344 5.91 1 92.12 100 ARG B CA 1
ATOM 3639 C C . ARG B 1 100 ? 13.609 -15.109 6.02 1 92.12 100 ARG B C 1
ATOM 3641 O O . ARG B 1 100 ? 12.492 -15.195 6.543 1 92.12 100 ARG B O 1
ATOM 3648 N N . TYR B 1 101 ? 14.031 -13.977 5.578 1 91.12 101 TYR B N 1
ATOM 3649 C CA . TYR B 1 101 ? 13.227 -12.758 5.637 1 91.12 101 TYR B CA 1
ATOM 3650 C C . TYR B 1 101 ? 12.023 -12.852 4.711 1 91.12 101 TYR B C 1
ATOM 3652 O O . TYR B 1 101 ? 10.93 -12.398 5.055 1 91.12 101 TYR B O 1
ATOM 3660 N N . LYS B 1 102 ? 12.234 -13.469 3.578 1 95.19 102 LYS B N 1
ATOM 3661 C CA . LYS B 1 102 ? 11.141 -13.672 2.637 1 95.19 102 LYS B CA 1
ATOM 3662 C C . LYS B 1 102 ? 10.109 -14.648 3.193 1 95.19 102 LYS B C 1
ATOM 3664 O O . LYS B 1 102 ? 8.898 -14.414 3.084 1 95.19 102 LYS B O 1
ATOM 3669 N N . LEU B 1 103 ? 10.609 -15.641 3.812 1 96 103 LEU B N 1
ATOM 3670 C CA . LEU B 1 103 ? 9.719 -16.641 4.398 1 96 103 LEU B CA 1
ATOM 3671 C C . LEU B 1 103 ? 8.867 -16.016 5.504 1 96 103 LEU B C 1
ATOM 3673 O O . LEU B 1 103 ? 7.668 -16.281 5.594 1 96 103 LEU B O 1
ATOM 3677 N N . VAL B 1 104 ? 9.43 -15.211 6.352 1 95.56 104 VAL B N 1
ATOM 3678 C CA . VAL B 1 104 ? 8.711 -14.555 7.438 1 95.56 104 VAL B CA 1
ATOM 3679 C C . VAL B 1 104 ? 7.609 -13.664 6.863 1 95.56 104 VAL B C 1
ATOM 3681 O O . VAL B 1 104 ? 6.477 -13.672 7.355 1 95.56 104 VAL B O 1
ATOM 3684 N N . ALA B 1 105 ? 7.949 -12.93 5.852 1 96 105 ALA B N 1
ATOM 3685 C CA . ALA B 1 105 ? 6.965 -12.055 5.223 1 96 105 ALA B CA 1
ATOM 3686 C C . ALA B 1 105 ? 5.828 -12.867 4.605 1 96 105 ALA B C 1
ATOM 3688 O O . ALA B 1 105 ? 4.66 -12.469 4.695 1 96 105 ALA B O 1
ATOM 3689 N N . GLN B 1 106 ? 6.156 -13.969 4.02 1 98.06 106 GLN B N 1
ATOM 3690 C CA . GLN B 1 106 ? 5.148 -14.844 3.426 1 98.06 106 GLN B CA 1
ATOM 3691 C C . GLN B 1 106 ? 4.219 -15.414 4.492 1 98.06 106 GLN B C 1
ATOM 3693 O O . GLN B 1 106 ? 3.004 -15.477 4.293 1 98.06 106 GLN B O 1
ATOM 3698 N N . LEU B 1 107 ? 4.801 -15.773 5.555 1 97.69 107 LEU B N 1
ATOM 3699 C CA . LEU B 1 107 ? 4.004 -16.312 6.648 1 97.69 107 LEU B CA 1
ATOM 3700 C C . LEU B 1 107 ? 3.076 -15.25 7.223 1 97.69 107 LEU B C 1
ATOM 3702 O O . LEU B 1 107 ? 1.9 -15.516 7.48 1 97.69 107 LEU B O 1
ATOM 3706 N N . LEU B 1 108 ? 3.586 -14.094 7.41 1 96.31 108 LEU B N 1
ATOM 3707 C CA . LEU B 1 108 ? 2.766 -12.992 7.906 1 96.31 108 LEU B CA 1
ATOM 3708 C C . LEU B 1 108 ? 1.619 -12.703 6.945 1 96.31 108 LEU B C 1
ATOM 3710 O O . LEU B 1 108 ? 0.479 -12.508 7.371 1 96.31 108 LEU B O 1
ATOM 3714 N N . THR B 1 109 ? 1.976 -12.648 5.703 1 98 109 THR B N 1
ATOM 3715 C CA . THR B 1 109 ? 0.979 -12.438 4.66 1 98 109 THR B CA 1
ATOM 3716 C C . THR B 1 109 ? -0.114 -13.5 4.73 1 98 109 THR B C 1
ATOM 3718 O O . THR B 1 109 ? -1.304 -13.18 4.719 1 98 109 THR B O 1
ATOM 3721 N N . ALA B 1 110 ? 0.299 -14.695 4.855 1 98 110 ALA B N 1
ATOM 3722 C CA . ALA B 1 110 ? -0.637 -15.812 4.914 1 98 110 ALA B CA 1
ATOM 3723 C C . ALA B 1 110 ? -1.528 -15.727 6.148 1 98 110 ALA B C 1
ATOM 3725 O O . ALA B 1 110 ? -2.738 -15.953 6.066 1 98 110 ALA B O 1
ATOM 3726 N N . LEU B 1 111 ? -0.98 -15.352 7.219 1 96.44 111 LEU B N 1
ATOM 3727 C CA . LEU B 1 111 ? -1.726 -15.266 8.469 1 96.44 111 LEU B CA 1
ATOM 3728 C C . LEU B 1 111 ? -2.756 -14.141 8.414 1 96.44 111 LEU B C 1
ATOM 3730 O O . LEU B 1 111 ? -3.861 -14.281 8.938 1 96.44 111 LEU B O 1
ATOM 3734 N N . ILE B 1 112 ? -2.406 -13.07 7.805 1 96.12 112 ILE B N 1
ATOM 3735 C CA . ILE B 1 112 ? -3.348 -11.969 7.656 1 96.12 112 ILE B CA 1
ATOM 3736 C C . ILE B 1 112 ? -4.543 -12.414 6.816 1 96.12 112 ILE B C 1
ATOM 3738 O O . ILE B 1 112 ? -5.695 -12.211 7.207 1 96.12 112 ILE B O 1
ATOM 3742 N N . VAL B 1 113 ? -4.32 -13.07 5.777 1 96.25 113 VAL B N 1
ATOM 3743 C CA . VAL B 1 113 ? -5.383 -13.461 4.855 1 96.25 113 VAL B CA 1
ATOM 3744 C C . VAL B 1 113 ? -6.285 -14.5 5.523 1 96.25 113 VAL B C 1
ATOM 3746 O O . VAL B 1 113 ? -7.512 -14.414 5.438 1 96.25 113 VAL B O 1
ATOM 3749 N N . VAL B 1 114 ? -5.719 -15.445 6.227 1 94.19 114 VAL B N 1
ATOM 3750 C CA . VAL B 1 114 ? -6.504 -16.516 6.832 1 94.19 114 VAL B CA 1
ATOM 3751 C C . VAL B 1 114 ? -7.359 -15.945 7.965 1 94.19 114 VAL B C 1
ATOM 3753 O O . VAL B 1 114 ? -8.422 -16.484 8.281 1 94.19 114 VAL B O 1
ATOM 3756 N N . SER B 1 115 ? -6.957 -14.852 8.555 1 92.25 115 SER B N 1
ATOM 3757 C CA . SER B 1 115 ? -7.707 -14.219 9.641 1 92.25 115 SER B CA 1
ATOM 3758 C C . SER B 1 115 ? -9.023 -13.633 9.125 1 92.25 115 SER B C 1
ATOM 3760 O O . SER B 1 115 ? -9.906 -13.305 9.914 1 92.25 115 SER B O 1
ATOM 3762 N N . SER B 1 116 ? -9.156 -13.477 7.824 1 91.25 116 SER B N 1
ATOM 3763 C CA . SER B 1 116 ? -10.414 -13.039 7.242 1 91.25 116 SER B CA 1
ATOM 3764 C C . SER B 1 116 ? -11.445 -14.156 7.234 1 91.25 116 SER B C 1
ATOM 3766 O O . SER B 1 116 ? -12.641 -13.914 7.051 1 91.25 116 SER B O 1
ATOM 3768 N N . GLY B 1 117 ? -10.992 -15.367 7.402 1 88.25 117 GLY B N 1
ATOM 3769 C CA . GLY B 1 117 ? -11.859 -16.531 7.27 1 88.25 117 GLY B CA 1
ATOM 3770 C C . GLY B 1 117 ? -11.672 -17.266 5.949 1 88.25 117 GLY B C 1
ATOM 3771 O O . GLY B 1 117 ? -12.289 -18.297 5.719 1 88.25 117 GLY B O 1
ATOM 3772 N N . LEU B 1 118 ? -10.82 -16.688 5.137 1 89.56 118 LEU B N 1
ATOM 3773 C CA . LEU B 1 118 ? -10.523 -17.344 3.865 1 89.56 118 LEU B CA 1
ATOM 3774 C C . LEU B 1 118 ? -9.625 -18.562 4.07 1 89.56 118 LEU B C 1
ATOM 3776 O O . LEU B 1 118 ? -8.406 -18.422 4.203 1 89.56 118 LEU B O 1
ATOM 3780 N N . THR B 1 119 ? -10.219 -19.719 4.156 1 88.25 119 THR B N 1
ATOM 3781 C CA . THR B 1 119 ? -9.5 -20.969 4.363 1 88.25 119 THR B CA 1
ATOM 3782 C C . THR B 1 119 ? -9.984 -22.047 3.402 1 88.25 119 THR B C 1
ATOM 3784 O O . THR B 1 119 ? -11.078 -21.922 2.838 1 88.25 119 THR B O 1
ATOM 3787 N N . ILE B 1 120 ? -9.094 -22.953 3.09 1 82.38 120 ILE B N 1
ATOM 3788 C CA . ILE B 1 120 ? -9.453 -24.141 2.309 1 82.38 120 ILE B CA 1
ATOM 3789 C C . ILE B 1 120 ? -10.336 -25.062 3.139 1 82.38 120 ILE B C 1
ATOM 3791 O O . ILE B 1 120 ? -9.961 -25.469 4.242 1 82.38 120 ILE B O 1
ATOM 3795 N N . ASP B 1 121 ? -11.633 -25.031 2.762 1 69.19 121 ASP B N 1
ATOM 3796 C CA . ASP B 1 121 ? -12.578 -25.859 3.488 1 69.19 121 ASP B CA 1
ATOM 3797 C C . ASP B 1 121 ? -12.375 -27.344 3.16 1 69.19 121 ASP B C 1
ATOM 3799 O O . ASP B 1 121 ? -12.148 -27.703 2.002 1 69.19 121 ASP B O 1
ATOM 3803 N N . PHE B 1 122 ? -11.797 -28.078 4.051 1 55.22 122 PHE B N 1
ATOM 3804 C CA . PHE B 1 122 ? -11.578 -29.5 3.809 1 55.22 122 PHE B CA 1
ATOM 3805 C C . PHE B 1 122 ? -12.898 -30.219 3.562 1 55.22 122 PHE B C 1
ATOM 3807 O O . PHE B 1 122 ? -13.945 -29.797 4.062 1 55.22 122 PHE B O 1
ATOM 3814 N N . ILE B 1 123 ? -12.883 -31.031 2.508 1 49.91 123 ILE B N 1
ATOM 3815 C CA . ILE B 1 123 ? -13.797 -31.906 1.793 1 49.91 123 ILE B CA 1
ATOM 3816 C C . ILE B 1 123 ? -14.68 -32.656 2.789 1 49.91 123 ILE B C 1
ATOM 3818 O O . ILE B 1 123 ? -14.203 -33.156 3.812 1 49.91 123 ILE B O 1
ATOM 3822 N N . SER B 1 124 ? -15.945 -32.25 2.682 1 46.38 124 SER B N 1
ATOM 3823 C CA . SER B 1 124 ? -16.922 -33.281 3.037 1 46.38 124 SER B CA 1
ATOM 3824 C C . SER B 1 124 ? -16.484 -34.656 2.539 1 46.38 124 SER B C 1
ATOM 3826 O O . SER B 1 124 ? -16.172 -34.812 1.359 1 46.38 124 SER B O 1
ATOM 3828 N N . ILE B 1 125 ? -15.797 -35.406 3.277 1 44.91 125 ILE B N 1
ATOM 3829 C CA . ILE B 1 125 ? -15.68 -36.812 2.854 1 44.91 125 ILE B CA 1
ATOM 3830 C C . ILE B 1 125 ? -17.031 -37.281 2.312 1 44.91 125 ILE B C 1
ATOM 3832 O O . ILE B 1 125 ? -18.078 -37.031 2.916 1 44.91 125 ILE B O 1
ATOM 3836 N N . PRO B 1 126 ? -17.109 -37.656 1.017 1 44.56 126 PRO B N 1
ATOM 3837 C CA . PRO B 1 126 ? -18.391 -38.094 0.49 1 44.56 126 PRO B CA 1
ATOM 3838 C C . PRO B 1 126 ? -19.328 -38.594 1.582 1 44.56 126 PRO B C 1
ATOM 3840 O O . PRO B 1 126 ? -20.531 -38.344 1.543 1 44.56 126 PRO B O 1
ATOM 3843 N N . PHE B 1 127 ? -19.062 -39.781 2.107 1 45.97 127 PHE B N 1
ATOM 3844 C CA . PHE B 1 127 ? -19.969 -40.594 2.902 1 45.97 127 PHE B CA 1
ATOM 3845 C C . PHE B 1 127 ? -20.094 -40.062 4.32 1 45.97 127 PHE B C 1
ATOM 3847 O O . PHE B 1 127 ? -20.797 -40.625 5.152 1 45.97 127 PHE B O 1
ATOM 3854 N N . GLY B 1 128 ? -19.312 -39.031 4.746 1 43.16 128 GLY B N 1
ATOM 3855 C CA . GLY B 1 128 ? -19.516 -38.625 6.117 1 43.16 128 GLY B CA 1
ATOM 3856 C C . GLY B 1 128 ? -19.594 -37.094 6.258 1 43.16 128 GLY B C 1
ATOM 3857 O O . GLY B 1 128 ? -19.641 -36.375 5.262 1 43.16 128 GLY B O 1
ATOM 3858 N N . LYS B 1 129 ? -19.609 -36.5 7.504 1 47.81 129 LYS B N 1
ATOM 3859 C CA . LYS B 1 129 ? -19.844 -35.156 8.062 1 47.81 129 LYS B CA 1
ATOM 3860 C C . LYS B 1 129 ? -18.75 -34.188 7.641 1 47.81 129 LYS B C 1
ATOM 3862 O O . LYS B 1 129 ? -17.594 -34.594 7.438 1 47.81 129 LYS B O 1
ATOM 3867 N N . GLU B 1 130 ? -19.094 -33.125 7.035 1 51.97 130 GLU B N 1
ATOM 3868 C CA . GLU B 1 130 ? -18.234 -31.969 6.77 1 51.97 130 GLU B CA 1
ATOM 3869 C C . GLU B 1 130 ? -17.141 -31.844 7.836 1 51.97 130 GLU B C 1
ATOM 3871 O O . GLU B 1 130 ? -17.438 -31.75 9.023 1 51.97 130 GLU B O 1
ATOM 3876 N N . LEU B 1 131 ? -16.062 -32.594 7.82 1 50.25 131 LEU B N 1
ATOM 3877 C CA . LEU B 1 131 ? -15.047 -32.438 8.852 1 50.25 131 LEU B CA 1
ATOM 3878 C C . LEU B 1 131 ? -14.445 -31.031 8.805 1 50.25 131 LEU B C 1
ATOM 3880 O O . LEU B 1 131 ? -13.891 -30.625 7.781 1 50.25 131 LEU B O 1
ATOM 3884 N N . ASP B 1 132 ? -15.086 -30.047 9.445 1 56.41 132 ASP B N 1
ATOM 3885 C CA . ASP B 1 132 ? -14.43 -28.766 9.695 1 56.41 132 ASP B CA 1
ATOM 3886 C C . ASP B 1 132 ? -13.07 -28.984 10.367 1 56.41 132 ASP B C 1
ATOM 3888 O O . ASP B 1 132 ? -13.008 -29.406 11.523 1 56.41 132 ASP B O 1
ATOM 3892 N N . PHE B 1 133 ? -12.016 -29.156 9.664 1 62.66 133 PHE B N 1
ATOM 3893 C CA . PHE B 1 133 ? -10.703 -29.484 10.211 1 62.66 133 PHE B CA 1
ATOM 3894 C C . PHE B 1 133 ? -10.133 -28.312 11 1 62.66 133 PHE B C 1
ATOM 3896 O O . PHE B 1 133 ? -9.008 -28.391 11.5 1 62.66 133 PHE B O 1
ATOM 3903 N N . GLY B 1 134 ? -11.031 -27.312 11.352 1 69.69 134 GLY B N 1
ATOM 3904 C CA . GLY B 1 134 ? -10.625 -26.234 12.25 1 69.69 134 GLY B CA 1
ATOM 3905 C C . GLY B 1 134 ? -9.219 -25.734 11.984 1 69.69 134 GLY B C 1
ATOM 3906 O O . GLY B 1 134 ? -8.953 -25.141 10.938 1 69.69 134 GLY B O 1
ATOM 3907 N N . ILE B 1 135 ? -8.266 -26.125 12.797 1 77 135 ILE B N 1
ATOM 3908 C CA . ILE B 1 135 ? -6.879 -25.672 12.828 1 77 135 ILE B CA 1
ATOM 3909 C C . ILE B 1 135 ? -6.109 -26.297 11.656 1 77 135 ILE B C 1
ATOM 3911 O O . ILE B 1 135 ? -5.203 -25.672 11.102 1 77 135 ILE B O 1
ATOM 3915 N N . LEU B 1 136 ? -6.488 -27.438 11.188 1 81.44 136 LEU B N 1
ATOM 3916 C CA . LEU B 1 136 ? -5.82 -28.094 10.07 1 81.44 136 LEU B CA 1
ATOM 3917 C C . LEU B 1 136 ? -6.094 -27.359 8.766 1 81.44 136 LEU B C 1
ATOM 3919 O O . LEU B 1 136 ? -5.211 -27.266 7.906 1 81.44 136 LEU B O 1
ATOM 3923 N N . SER B 1 137 ? -7.312 -26.766 8.656 1 85.31 137 SER B N 1
ATOM 3924 C CA . SER B 1 137 ? -7.656 -25.984 7.48 1 85.31 137 SER B CA 1
ATOM 3925 C C . SER B 1 137 ? -6.781 -24.734 7.379 1 85.31 137 SER B C 1
ATOM 3927 O O . SER B 1 137 ? -6.293 -24.406 6.297 1 85.31 137 SER B O 1
ATOM 3929 N N . THR B 1 138 ? -6.605 -24.172 8.523 1 89.56 138 THR B N 1
ATOM 3930 C CA . THR B 1 138 ? -5.773 -22.984 8.578 1 89.56 138 THR B CA 1
ATOM 3931 C C . THR B 1 138 ? -4.328 -23.312 8.219 1 89.56 138 THR B C 1
ATOM 3933 O O . THR B 1 138 ? -3.701 -22.609 7.422 1 89.56 138 THR B O 1
ATOM 3936 N N . GLY B 1 139 ? -3.809 -24.375 8.781 1 91.81 139 GLY B N 1
ATOM 3937 C CA . GLY B 1 139 ? -2.447 -24.797 8.492 1 91.81 139 GLY B CA 1
ATOM 3938 C C . GLY B 1 139 ? -2.217 -25.109 7.031 1 91.81 139 GLY B C 1
ATOM 3939 O O . GLY B 1 139 ? -1.225 -24.688 6.441 1 91.81 139 GLY B O 1
ATOM 3940 N N . PHE B 1 140 ? -3.146 -25.797 6.48 1 90.19 140 PHE B N 1
ATOM 3941 C CA . PHE B 1 140 ? -3.041 -26.172 5.078 1 90.19 140 PHE B CA 1
ATOM 3942 C C . PHE B 1 140 ? -3.123 -24.953 4.18 1 90.19 140 PHE B C 1
ATOM 3944 O O . PHE B 1 140 ? -2.441 -24.875 3.158 1 90.19 140 PHE B O 1
ATOM 3951 N N . THR B 1 141 ? -4.02 -24.047 4.562 1 93.81 141 THR B N 1
ATOM 3952 C CA . THR B 1 141 ? -4.168 -22.812 3.781 1 93.81 141 THR B CA 1
ATOM 3953 C C . THR B 1 141 ? -2.877 -22 3.803 1 93.81 141 THR B C 1
ATOM 3955 O O . THR B 1 141 ? -2.422 -21.531 2.762 1 93.81 141 THR B O 1
ATOM 3958 N N . VAL B 1 142 ? -2.314 -21.891 4.973 1 96.38 142 VAL B N 1
ATOM 3959 C CA . VAL B 1 142 ? -1.061 -21.156 5.117 1 96.38 142 VAL B CA 1
ATOM 3960 C C . VAL B 1 142 ? 0.029 -21.828 4.285 1 96.38 142 VAL B C 1
ATOM 3962 O O . VAL B 1 142 ? 0.77 -21.156 3.562 1 96.38 142 VAL B O 1
ATOM 3965 N N . PHE B 1 143 ? 0.097 -23.094 4.355 1 95.19 143 PHE B N 1
ATOM 3966 C CA . PHE B 1 143 ? 1.073 -23.859 3.586 1 95.19 143 PHE B CA 1
ATOM 3967 C C . PHE B 1 143 ? 0.88 -23.625 2.092 1 95.19 143 PHE B C 1
ATOM 3969 O O . PHE B 1 143 ? 1.848 -23.406 1.363 1 95.19 143 PHE B O 1
ATOM 3976 N N . TRP B 1 144 ? -0.328 -23.703 1.656 1 94.19 144 TRP B N 1
ATOM 3977 C CA . TRP B 1 144 ? -0.661 -23.5 0.248 1 94.19 144 TRP B CA 1
ATOM 3978 C C . TRP B 1 144 ? -0.211 -22.125 -0.235 1 94.19 144 TRP B C 1
ATOM 3980 O O . TRP B 1 144 ? 0.44 -22.016 -1.276 1 94.19 144 TRP B O 1
ATOM 3990 N N . LEU B 1 145 ? -0.535 -21.125 0.574 1 97.69 145 LEU B N 1
ATOM 3991 C CA . LEU B 1 145 ? -0.159 -19.75 0.219 1 97.69 145 LEU B CA 1
ATOM 3992 C C . LEU B 1 145 ? 1.355 -19.625 0.093 1 97.69 145 LEU B C 1
ATOM 3994 O O . LEU B 1 145 ? 1.857 -19.125 -0.918 1 97.69 145 LEU B O 1
ATOM 3998 N N . VAL B 1 146 ? 2.043 -20.141 1.025 1 97.56 146 VAL B N 1
ATOM 3999 C CA . VAL B 1 146 ? 3.498 -20.031 1.053 1 97.56 146 VAL B CA 1
ATOM 4000 C C . VAL B 1 146 ? 4.102 -20.844 -0.083 1 97.56 146 VAL B C 1
ATOM 4002 O O . VAL B 1 146 ? 5.016 -20.391 -0.771 1 97.56 146 VAL B O 1
ATOM 4005 N N . ALA B 1 147 ? 3.59 -22.016 -0.293 1 96.12 147 ALA B N 1
ATOM 4006 C CA . ALA B 1 147 ? 4.105 -22.922 -1.322 1 96.12 147 ALA B CA 1
ATOM 4007 C C . ALA B 1 147 ? 3.973 -22.297 -2.711 1 96.12 147 ALA B C 1
ATOM 4009 O O . ALA B 1 147 ? 4.918 -22.312 -3.5 1 96.12 147 ALA B O 1
ATOM 4010 N N . ILE B 1 148 ? 2.826 -21.719 -2.986 1 96.81 148 ILE B N 1
ATOM 4011 C CA . ILE B 1 148 ? 2.58 -21.172 -4.32 1 96.81 148 ILE B CA 1
ATOM 4012 C C . ILE B 1 148 ? 3.406 -19.906 -4.523 1 96.81 148 ILE B C 1
ATOM 4014 O O . ILE B 1 148 ? 3.951 -19.672 -5.605 1 96.81 148 ILE B O 1
ATOM 4018 N N . MET B 1 149 ? 3.496 -19.062 -3.494 1 97.81 149 MET B N 1
ATOM 4019 C CA . MET B 1 149 ? 4.352 -17.875 -3.592 1 97.81 149 MET B CA 1
ATOM 4020 C C . MET B 1 149 ? 5.777 -18.266 -3.967 1 97.81 149 MET B C 1
ATOM 4022 O O . MET B 1 149 ? 6.367 -17.688 -4.875 1 97.81 149 MET B O 1
ATOM 4026 N N . ASN B 1 150 ? 6.262 -19.281 -3.352 1 95.06 150 ASN B N 1
ATOM 4027 C CA . ASN B 1 150 ? 7.625 -19.719 -3.613 1 95.06 150 ASN B CA 1
ATOM 4028 C C . ASN B 1 150 ? 7.746 -20.391 -4.977 1 95.06 150 ASN B C 1
ATOM 4030 O O . ASN B 1 150 ? 8.758 -20.25 -5.66 1 95.06 150 ASN B O 1
ATOM 4034 N N . SER B 1 151 ? 6.777 -21.109 -5.348 1 95.5 151 SER B N 1
ATOM 4035 C CA . SER B 1 151 ? 6.809 -21.828 -6.625 1 95.5 151 SER B CA 1
ATOM 4036 C C . SER B 1 151 ? 6.887 -20.844 -7.793 1 95.5 151 SER B C 1
ATOM 4038 O O . SER B 1 151 ? 7.672 -21.047 -8.727 1 95.5 151 SER B O 1
ATOM 4040 N N . ILE B 1 152 ? 6.094 -19.812 -7.73 1 96.81 152 ILE B N 1
ATOM 4041 C CA . ILE B 1 152 ? 6.109 -18.828 -8.805 1 96.81 152 ILE B CA 1
ATOM 4042 C C . ILE B 1 152 ? 7.43 -18.062 -8.781 1 96.81 152 ILE B C 1
ATOM 4044 O O . ILE B 1 152 ? 8 -17.766 -9.836 1 96.81 152 ILE B O 1
ATOM 4048 N N . ASN B 1 153 ? 7.895 -17.781 -7.609 1 95.12 153 ASN B N 1
ATOM 4049 C CA . ASN B 1 153 ? 9.172 -17.094 -7.473 1 95.12 153 ASN B CA 1
ATOM 4050 C C . ASN B 1 153 ? 10.312 -17.906 -8.07 1 95.12 153 ASN B C 1
ATOM 4052 O O . ASN B 1 153 ? 11.211 -17.344 -8.711 1 95.12 153 ASN B O 1
ATOM 4056 N N . LEU B 1 154 ? 10.266 -19.188 -7.93 1 90.94 154 LEU B N 1
ATOM 4057 C CA . LEU B 1 154 ? 11.336 -20.078 -8.383 1 90.94 154 LEU B CA 1
ATOM 4058 C C . LEU B 1 154 ? 11.312 -20.219 -9.906 1 90.94 154 LEU B C 1
ATOM 4060 O O . LEU B 1 154 ? 12.352 -20.422 -10.531 1 90.94 154 LEU B O 1
ATOM 4064 N N . ILE B 1 155 ? 10.18 -20.094 -10.508 1 92.69 155 ILE B N 1
ATOM 4065 C CA . ILE B 1 155 ? 10.117 -20.328 -11.945 1 92.69 155 ILE B CA 1
ATOM 4066 C C . ILE B 1 155 ? 10.453 -19.031 -12.688 1 92.69 155 ILE B C 1
ATOM 4068 O O . ILE B 1 155 ? 10.648 -19.047 -13.906 1 92.69 155 ILE B O 1
ATOM 4072 N N . ASP B 1 156 ? 10.531 -17.906 -11.977 1 93.81 156 ASP B N 1
ATOM 4073 C CA . ASP B 1 156 ? 10.883 -16.625 -12.594 1 93.81 156 ASP B CA 1
ATOM 4074 C C . ASP B 1 156 ? 12.367 -16.578 -12.945 1 93.81 156 ASP B C 1
ATOM 4076 O O . ASP B 1 156 ? 13.109 -15.742 -12.422 1 93.81 156 ASP B O 1
ATOM 4080 N N . GLY B 1 157 ? 12.805 -17.344 -13.969 1 91.06 157 GLY B N 1
ATOM 4081 C CA . GLY B 1 157 ? 14.211 -17.453 -14.336 1 91.06 157 GLY B CA 1
ATOM 4082 C C . GLY B 1 157 ? 14.484 -17.062 -15.781 1 91.06 157 GLY B C 1
ATOM 4083 O O . GLY B 1 157 ? 15.625 -16.812 -16.156 1 91.06 157 GLY B O 1
ATOM 4084 N N . LEU B 1 158 ? 13.477 -17.062 -16.562 1 93.56 158 LEU B N 1
ATOM 4085 C CA . LEU B 1 158 ? 13.609 -16.672 -17.969 1 93.56 158 LEU B CA 1
ATOM 4086 C C . LEU B 1 158 ? 12.648 -15.539 -18.297 1 93.56 158 LEU B C 1
ATOM 4088 O O . LEU B 1 158 ? 11.609 -15.391 -17.656 1 93.56 158 LEU B O 1
ATOM 4092 N N . ASP B 1 159 ? 12.961 -14.859 -19.359 1 96.31 159 ASP B N 1
ATOM 4093 C CA . ASP B 1 159 ? 12.117 -13.766 -19.844 1 96.31 159 ASP B CA 1
ATOM 4094 C C . ASP B 1 159 ? 10.734 -14.266 -20.25 1 96.31 159 ASP B C 1
ATOM 4096 O O . ASP B 1 159 ? 10.617 -15.156 -21.094 1 96.31 159 ASP B O 1
ATOM 4100 N N . GLY B 1 160 ? 9.75 -13.719 -19.578 1 97.38 160 GLY B N 1
ATOM 4101 C CA . GLY B 1 160 ? 8.383 -13.992 -20 1 97.38 160 GLY B CA 1
ATOM 4102 C C . GLY B 1 160 ? 7.828 -15.281 -19.422 1 97.38 160 GLY B C 1
ATOM 4103 O O . GLY B 1 160 ? 6.652 -15.594 -19.625 1 97.38 160 GLY B O 1
ATOM 4104 N N . LEU B 1 161 ? 8.602 -16.047 -18.719 1 96.81 161 LEU B N 1
ATOM 4105 C CA . LEU B 1 161 ? 8.18 -17.375 -18.281 1 96.81 161 LEU B CA 1
ATOM 4106 C C . LEU B 1 161 ? 7.152 -17.281 -17.156 1 96.81 161 LEU B C 1
ATOM 4108 O O . LEU B 1 161 ? 6.023 -17.75 -17.312 1 96.81 161 LEU B O 1
ATOM 4112 N N . ALA B 1 162 ? 7.527 -16.641 -16.062 1 97.5 162 ALA B N 1
ATOM 4113 C CA . ALA B 1 162 ? 6.641 -16.562 -14.906 1 97.5 162 ALA B CA 1
ATOM 4114 C C . ALA B 1 162 ? 5.359 -15.797 -15.25 1 97.5 162 ALA B C 1
ATOM 4116 O O . ALA B 1 162 ? 4.266 -16.188 -14.844 1 97.5 162 ALA B O 1
ATOM 4117 N N . ALA B 1 163 ? 5.477 -14.727 -16.031 1 98.38 163 ALA B N 1
ATOM 4118 C CA . ALA B 1 163 ? 4.328 -13.914 -16.422 1 98.38 163 ALA B CA 1
ATOM 4119 C C . ALA B 1 163 ? 3.354 -14.727 -17.266 1 98.38 163 ALA B C 1
ATOM 4121 O O . ALA B 1 163 ? 2.15 -14.75 -17 1 98.38 163 ALA B O 1
ATOM 4122 N N . GLY B 1 164 ? 3.895 -15.391 -18.25 1 98.19 164 GLY B N 1
ATOM 4123 C CA . GLY B 1 164 ? 3.053 -16.172 -19.156 1 98.19 164 GLY B CA 1
ATOM 4124 C C . GLY B 1 164 ? 2.346 -17.312 -18.453 1 98.19 164 GLY B C 1
ATOM 4125 O O . GLY B 1 164 ? 1.142 -17.516 -18.625 1 98.19 164 GLY B O 1
ATOM 4126 N N . VAL B 1 165 ? 3.07 -18.047 -17.688 1 97.44 165 VAL B N 1
ATOM 4127 C CA . VAL B 1 165 ? 2.5 -19.172 -16.953 1 97.44 165 VAL B CA 1
ATOM 4128 C C . VAL B 1 165 ? 1.419 -18.672 -16 1 97.44 165 VAL B C 1
ATOM 4130 O O . VAL B 1 165 ? 0.369 -19.297 -15.859 1 97.44 165 VAL B O 1
ATOM 4133 N N . SER B 1 166 ? 1.645 -17.547 -15.375 1 98.5 166 SER B N 1
ATOM 4134 C CA . SER B 1 166 ? 0.685 -16.953 -14.445 1 98.5 166 SER B CA 1
ATOM 4135 C C . SER B 1 166 ? -0.586 -16.516 -15.164 1 98.5 166 SER B C 1
ATOM 4137 O O . SER B 1 166 ? -1.691 -16.688 -14.648 1 98.5 166 SER B O 1
ATOM 4139 N N . ILE B 1 167 ? -0.433 -15.922 -16.359 1 98.62 167 ILE B N 1
ATOM 4140 C CA . ILE B 1 167 ? -1.59 -15.5 -17.141 1 98.62 167 ILE B CA 1
ATOM 4141 C C . ILE B 1 167 ? -2.445 -16.719 -17.5 1 98.62 167 ILE B C 1
ATOM 4143 O O . ILE B 1 167 ? -3.674 -16.672 -17.391 1 98.62 167 ILE B O 1
ATOM 4147 N N . ILE B 1 168 ? -1.815 -17.812 -17.859 1 98.25 168 ILE B N 1
ATOM 4148 C CA . ILE B 1 168 ? -2.525 -19.031 -18.203 1 98.25 168 ILE B CA 1
ATOM 4149 C C . ILE B 1 168 ? -3.283 -19.547 -16.984 1 98.25 168 ILE B C 1
ATOM 4151 O O . ILE B 1 168 ? -4.461 -19.906 -17.078 1 98.25 168 ILE B O 1
ATOM 4155 N N . ALA B 1 169 ? -2.605 -19.578 -15.859 1 97.94 169 ALA B N 1
ATOM 4156 C CA . ALA B 1 169 ? -3.227 -20.031 -14.617 1 97.94 169 ALA B CA 1
ATOM 4157 C C . ALA B 1 169 ? -4.418 -19.156 -14.242 1 97.94 169 ALA B C 1
ATOM 4159 O O . ALA B 1 169 ? -5.5 -19.672 -13.945 1 97.94 169 ALA B O 1
ATOM 4160 N N . LEU B 1 170 ? -4.242 -17.891 -14.281 1 98.44 170 LEU B N 1
ATOM 4161 C CA . LEU B 1 170 ? -5.289 -16.938 -13.906 1 98.44 170 LEU B CA 1
ATOM 4162 C C . LEU B 1 170 ? -6.473 -17.031 -14.859 1 98.44 170 LEU B C 1
ATOM 4164 O O . LEU B 1 170 ? -7.625 -17 -14.43 1 98.44 170 LEU B O 1
ATOM 4168 N N . ALA B 1 171 ? -6.195 -17.109 -16.156 1 98.12 171 ALA B N 1
ATOM 4169 C CA . ALA B 1 171 ? -7.258 -17.234 -17.156 1 98.12 171 ALA B CA 1
ATOM 4170 C C . ALA B 1 171 ? -8.086 -18.484 -16.906 1 98.12 171 ALA B C 1
ATOM 4172 O O . ALA B 1 171 ? -9.312 -18.453 -17.031 1 98.12 171 ALA B O 1
ATOM 4173 N N . THR B 1 172 ? -7.391 -19.531 -16.625 1 96.94 172 THR B N 1
ATOM 4174 C CA . THR B 1 172 ? -8.086 -20.781 -16.344 1 96.94 172 THR B CA 1
ATOM 4175 C C . THR B 1 172 ? -8.992 -20.641 -15.125 1 96.94 172 THR B C 1
ATOM 4177 O O . THR B 1 172 ? -10.133 -21.125 -15.133 1 96.94 172 THR B O 1
ATOM 4180 N N . MET B 1 173 ? -8.531 -19.969 -14.117 1 95.5 173 MET B N 1
ATOM 4181 C CA . MET B 1 173 ? -9.32 -19.75 -12.906 1 95.5 173 MET B CA 1
ATOM 4182 C C . MET B 1 173 ? -10.555 -18.891 -13.203 1 95.5 173 MET B C 1
ATOM 4184 O O . MET B 1 173 ? -11.617 -19.094 -12.617 1 95.5 173 MET B O 1
ATOM 4188 N N . LEU B 1 174 ? -10.391 -17.906 -14.094 1 96.56 174 LEU B N 1
ATOM 4189 C CA . LEU B 1 174 ? -11.539 -17.078 -14.484 1 96.56 174 LEU B CA 1
ATOM 4190 C C . LEU B 1 174 ? -12.609 -17.938 -15.156 1 96.56 174 LEU B C 1
ATOM 4192 O O . LEU B 1 174 ? -13.797 -17.797 -14.852 1 96.56 174 LEU B O 1
ATOM 4196 N N . VAL B 1 175 ? -12.203 -18.812 -16.047 1 95.06 175 VAL B N 1
ATOM 4197 C CA . VAL B 1 175 ? -13.148 -19.672 -16.75 1 95.06 175 VAL B CA 1
ATOM 4198 C C . VAL B 1 175 ? -13.891 -20.547 -15.742 1 95.06 175 VAL B C 1
ATOM 4200 O O . VAL B 1 175 ? -15.117 -20.656 -15.789 1 95.06 175 VAL B O 1
ATOM 4203 N N . LEU B 1 176 ? -13.219 -21.125 -14.828 1 92 176 LEU B N 1
ATOM 4204 C CA . LEU B 1 176 ? -13.82 -22.016 -13.836 1 92 176 LEU B CA 1
ATOM 4205 C C . LEU B 1 176 ? -14.75 -21.234 -12.914 1 92 176 LEU B C 1
ATOM 4207 O O . LEU B 1 176 ? -15.773 -21.75 -12.469 1 92 176 LEU B O 1
ATOM 4211 N N . ALA B 1 177 ? -14.406 -19.984 -12.633 1 91.88 177 ALA B N 1
ATOM 4212 C CA . ALA B 1 177 ? -15.188 -19.156 -11.719 1 91.88 177 ALA B CA 1
ATOM 4213 C C . ALA B 1 177 ? -16.547 -18.797 -12.328 1 91.88 177 ALA B C 1
ATOM 4215 O O . ALA B 1 177 ? -17.484 -18.453 -11.609 1 91.88 177 ALA B O 1
ATOM 4216 N N . THR B 1 178 ? -16.656 -18.781 -13.672 1 91.19 178 THR B N 1
ATOM 4217 C CA . THR B 1 178 ? -17.938 -18.484 -14.312 1 91.19 178 THR B CA 1
ATOM 4218 C C . THR B 1 178 ? -19 -19.484 -13.891 1 91.19 178 THR B C 1
ATOM 4220 O O . THR B 1 178 ? -20.188 -19.172 -13.891 1 91.19 178 THR B O 1
ATOM 4223 N N . GLY B 1 179 ? -18.609 -20.672 -13.516 1 86.31 179 GLY B N 1
ATOM 4224 C CA . GLY B 1 179 ? -19.547 -21.703 -13.086 1 86.31 179 GLY B CA 1
ATOM 4225 C C . GLY B 1 179 ? -19.844 -21.656 -11.602 1 86.31 179 GLY B C 1
ATOM 4226 O O . GLY B 1 179 ? -20.641 -22.453 -11.102 1 86.31 179 GLY B O 1
ATOM 4227 N N . ASN B 1 180 ? -19.219 -20.766 -10.914 1 85.38 180 ASN B N 1
ATOM 4228 C CA . ASN B 1 180 ? -19.391 -20.594 -9.469 1 85.38 180 ASN B CA 1
ATOM 4229 C C . ASN B 1 180 ? -19.812 -19.172 -9.117 1 85.38 180 ASN B C 1
ATOM 4231 O O . ASN B 1 180 ? -18.953 -18.312 -8.867 1 85.38 180 ASN B O 1
ATOM 4235 N N . PRO B 1 181 ? -21.062 -18.953 -8.906 1 83.38 181 PRO B N 1
ATOM 4236 C CA . PRO B 1 181 ? -21.578 -17.594 -8.688 1 83.38 181 PRO B CA 1
ATOM 4237 C C . PRO B 1 181 ? -21.016 -16.953 -7.43 1 83.38 181 PRO B C 1
ATOM 4239 O O . PRO B 1 181 ? -20.812 -15.727 -7.395 1 83.38 181 PRO B O 1
ATOM 4242 N N . ALA B 1 182 ? -20.766 -17.797 -6.418 1 81.12 182 ALA B N 1
ATOM 4243 C CA . ALA B 1 182 ? -20.266 -17.25 -5.152 1 81.12 182 ALA B CA 1
ATOM 4244 C C . ALA B 1 182 ? -18.859 -16.703 -5.305 1 81.12 182 ALA B C 1
ATOM 4246 O O . ALA B 1 182 ? -18.484 -15.742 -4.617 1 81.12 182 ALA B O 1
ATOM 4247 N N . ALA B 1 183 ? -18.094 -17.25 -6.23 1 85.19 183 ALA B N 1
ATOM 4248 C CA . ALA B 1 183 ? -16.688 -16.891 -6.363 1 85.19 183 ALA B CA 1
ATOM 4249 C C . ALA B 1 183 ? -16.484 -15.938 -7.543 1 85.19 183 ALA B C 1
ATOM 4251 O O . ALA B 1 183 ? -15.453 -15.266 -7.637 1 85.19 183 ALA B O 1
ATOM 4252 N N . TYR B 1 184 ? -17.422 -15.836 -8.414 1 88.62 184 TYR B N 1
ATOM 4253 C CA . TYR B 1 184 ? -17.328 -15.109 -9.68 1 88.62 184 TYR B CA 1
ATOM 4254 C C . TYR B 1 184 ? -16.875 -13.672 -9.453 1 88.62 184 TYR B C 1
ATOM 4256 O O . TYR B 1 184 ? -15.883 -13.219 -10.031 1 88.62 184 TYR B O 1
ATOM 4264 N N . GLY B 1 185 ? -17.516 -12.977 -8.508 1 90.38 185 GLY B N 1
ATOM 4265 C CA . GLY B 1 185 ? -17.297 -11.555 -8.312 1 90.38 185 GLY B CA 1
ATOM 4266 C C . GLY B 1 185 ? -15.867 -11.227 -7.926 1 90.38 185 GLY B C 1
ATOM 4267 O O . GLY B 1 185 ? -15.18 -10.484 -8.633 1 90.38 185 GLY B O 1
ATOM 4268 N N . LEU B 1 186 ? -15.359 -11.859 -6.926 1 92.62 186 LEU B N 1
ATOM 4269 C CA . LEU B 1 186 ? -14.047 -11.539 -6.375 1 92.62 186 LEU B CA 1
ATOM 4270 C C . LEU B 1 186 ? -12.938 -12.047 -7.293 1 92.62 186 LEU B C 1
ATOM 4272 O O . LEU B 1 186 ? -11.945 -11.344 -7.512 1 92.62 186 LEU B O 1
ATOM 4276 N N . VAL B 1 187 ? -13.078 -13.258 -7.867 1 95.19 187 VAL B N 1
ATOM 4277 C CA . VAL B 1 187 ? -12.062 -13.836 -8.742 1 95.19 187 VAL B CA 1
ATOM 4278 C C . VAL B 1 187 ? -11.891 -12.961 -9.984 1 95.19 187 VAL B C 1
ATOM 4280 O O . VAL B 1 187 ? -10.766 -12.672 -10.398 1 95.19 187 VAL B O 1
ATOM 4283 N N . PHE B 1 188 ? -13.023 -12.477 -10.508 1 96.69 188 PHE B N 1
ATOM 4284 C CA . PHE B 1 188 ? -12.953 -11.625 -11.695 1 96.69 188 PHE B CA 1
ATOM 4285 C C . PHE B 1 188 ? -12.43 -10.242 -11.328 1 96.69 188 PHE B C 1
ATOM 4287 O O . PHE B 1 188 ? -11.664 -9.648 -12.086 1 96.69 188 PHE B O 1
ATOM 4294 N N . ALA B 1 189 ? -12.859 -9.742 -10.18 1 95.81 189 ALA B N 1
ATOM 4295 C CA . ALA B 1 189 ? -12.492 -8.383 -9.773 1 95.81 189 ALA B CA 1
ATOM 4296 C C . ALA B 1 189 ? -10.977 -8.266 -9.578 1 95.81 189 ALA B C 1
ATOM 4298 O O . ALA B 1 189 ? -10.398 -7.211 -9.844 1 95.81 189 ALA B O 1
ATOM 4299 N N . PHE B 1 190 ? -10.32 -9.297 -9.125 1 97.38 190 PHE B N 1
ATOM 4300 C CA . PHE B 1 190 ? -8.875 -9.289 -8.945 1 97.38 190 PHE B CA 1
ATOM 4301 C C . PHE B 1 190 ? -8.17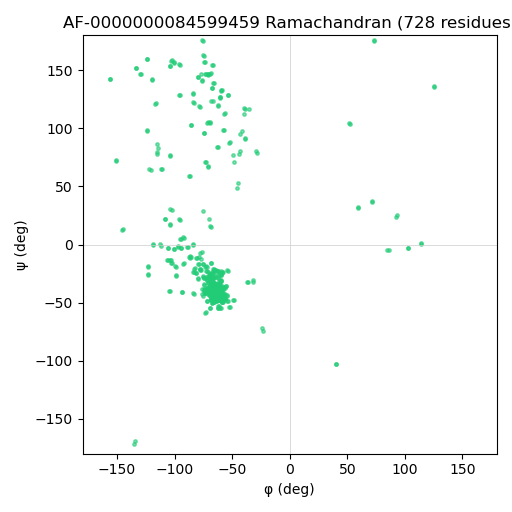2 -9.844 -10.18 1 97.38 190 PHE B C 1
ATOM 4303 O O . PHE B 1 190 ? -7.156 -9.297 -10.617 1 97.38 190 PHE B O 1
ATOM 4310 N N . GLY B 1 191 ? -8.75 -10.922 -10.766 1 98.12 191 GLY B N 1
ATOM 4311 C CA . GLY B 1 191 ? -8.102 -11.664 -11.836 1 98.12 191 GLY B CA 1
ATOM 4312 C C . GLY B 1 191 ? -7.996 -10.875 -13.125 1 98.12 191 GLY B C 1
ATOM 4313 O O . GLY B 1 191 ? -6.953 -10.883 -13.781 1 98.12 191 GLY B O 1
ATOM 4314 N N . MET B 1 192 ? -9.055 -10.211 -13.523 1 98.5 192 MET B N 1
ATOM 4315 C CA . MET B 1 192 ? -9.102 -9.516 -14.812 1 98.5 192 MET B CA 1
ATOM 4316 C C . MET B 1 192 ? -8.117 -8.352 -14.836 1 98.5 192 MET B C 1
ATOM 4318 O O . MET B 1 192 ? -7.309 -8.242 -15.758 1 98.5 192 MET B O 1
ATOM 4322 N N . PRO B 1 193 ? -8.117 -7.461 -13.789 1 98.69 193 PRO B N 1
ATOM 4323 C CA . PRO B 1 193 ? -7.094 -6.414 -13.781 1 98.69 193 PRO B CA 1
ATOM 4324 C C . PRO B 1 193 ? -5.676 -6.977 -13.742 1 98.69 193 PRO B C 1
ATOM 4326 O O . PRO B 1 193 ? -4.777 -6.438 -14.391 1 98.69 193 PRO B O 1
ATOM 4329 N N . LEU B 1 194 ? -5.48 -8.047 -13 1 98.81 194 LEU B N 1
ATOM 4330 C CA . LEU B 1 194 ? -4.156 -8.641 -12.867 1 98.81 194 LEU B CA 1
ATOM 4331 C C . LEU B 1 194 ? -3.682 -9.211 -14.203 1 98.81 194 LEU B C 1
ATOM 4333 O O . LEU B 1 194 ? -2.533 -9 -14.602 1 98.81 194 LEU B O 1
ATOM 4337 N N . ILE B 1 195 ? -4.57 -9.914 -14.898 1 98.81 195 ILE B N 1
ATOM 4338 C CA . ILE B 1 195 ? -4.238 -10.422 -16.219 1 98.81 195 ILE B CA 1
ATOM 4339 C C . ILE B 1 195 ? -3.877 -9.266 -17.141 1 98.81 195 ILE B C 1
ATOM 4341 O O . ILE B 1 195 ? -2.893 -9.336 -17.891 1 98.81 195 ILE B O 1
ATOM 4345 N N . GLY B 1 196 ? -4.664 -8.195 -17.078 1 98.88 196 GLY B N 1
ATOM 4346 C CA . GLY B 1 196 ? -4.379 -7.023 -17.891 1 98.88 196 GLY B CA 1
ATOM 4347 C C . GLY B 1 196 ? -3.014 -6.418 -17.609 1 98.88 196 GLY B C 1
ATOM 4348 O O . GLY B 1 196 ? -2.24 -6.16 -18.531 1 98.88 196 GLY B O 1
ATOM 4349 N N . SER B 1 197 ? -2.73 -6.234 -16.375 1 98.88 197 SER B N 1
ATOM 4350 C CA . SER B 1 197 ? -1.49 -5.566 -15.992 1 98.88 197 SER B CA 1
ATOM 4351 C C . SER B 1 197 ? -0.277 -6.441 -16.281 1 98.88 197 SER B C 1
ATOM 4353 O O . SER B 1 197 ? 0.75 -5.953 -16.766 1 98.88 197 SER B O 1
ATOM 4355 N N . VAL B 1 198 ? -0.336 -7.738 -16.016 1 98.81 198 VAL B N 1
ATOM 4356 C CA . VAL B 1 198 ? 0.769 -8.648 -16.281 1 98.81 198 VAL B CA 1
ATOM 4357 C C . VAL B 1 198 ? 0.992 -8.766 -17.781 1 98.81 198 VAL B C 1
ATOM 4359 O O . VAL B 1 198 ? 2.131 -8.898 -18.25 1 98.81 198 VAL B O 1
ATOM 4362 N N . SER B 1 199 ? -0.095 -8.719 -18.594 1 98.75 199 SER B N 1
ATOM 4363 C CA . SER B 1 199 ? 0.041 -8.703 -20.047 1 98.75 199 SER B CA 1
ATOM 4364 C C . SER B 1 199 ? 0.766 -7.445 -20.516 1 98.75 199 SER B C 1
ATOM 4366 O O . SER B 1 199 ? 1.593 -7.508 -21.422 1 98.75 199 SER B O 1
ATOM 4368 N N . GLY B 1 200 ? 0.434 -6.332 -19.922 1 98.75 200 GLY B N 1
ATOM 4369 C CA . GLY B 1 200 ? 1.168 -5.117 -20.234 1 98.75 200 GLY B CA 1
ATOM 4370 C C . GLY B 1 200 ? 2.643 -5.207 -19.891 1 98.75 200 GLY B C 1
ATOM 4371 O O . GLY B 1 200 ? 3.494 -4.75 -20.656 1 98.75 200 GLY B O 1
ATOM 4372 N N . PHE B 1 201 ? 2.92 -5.77 -18.781 1 98.56 201 PHE B N 1
ATOM 4373 C CA . PHE B 1 201 ? 4.293 -6.004 -18.344 1 98.56 201 PHE B CA 1
ATOM 4374 C C . PHE B 1 201 ? 5.012 -6.941 -19.312 1 98.56 201 PHE B C 1
ATOM 4376 O O . PHE B 1 201 ? 6.191 -6.738 -19.609 1 98.56 201 PHE B O 1
ATOM 4383 N N . LEU B 1 202 ? 4.301 -7.941 -19.797 1 97.94 202 LEU B N 1
ATOM 4384 C CA . LEU B 1 202 ? 4.867 -8.945 -20.688 1 97.94 202 LEU B CA 1
ATOM 4385 C C . LEU B 1 202 ? 5.363 -8.312 -21.984 1 97.94 202 LEU B C 1
ATOM 4387 O O . LEU B 1 202 ? 6.32 -8.797 -22.594 1 97.94 202 LEU B O 1
ATOM 4391 N N . PHE B 1 203 ? 4.812 -7.23 -22.328 1 95.94 203 PHE B N 1
ATOM 4392 C CA . PHE B 1 203 ? 5.254 -6.492 -23.516 1 95.94 203 PHE B CA 1
ATOM 4393 C C . PHE B 1 203 ? 6.715 -6.074 -23.375 1 95.94 203 PHE B C 1
ATOM 4395 O O . PHE B 1 203 ? 7.445 -6.012 -24.359 1 95.94 203 PHE B O 1
ATOM 4402 N N . TYR B 1 204 ? 7.148 -5.828 -22.219 1 97.31 204 TYR B N 1
ATOM 4403 C CA . TYR B 1 204 ? 8.508 -5.383 -21.938 1 97.31 204 TYR B CA 1
ATOM 4404 C C . TYR B 1 204 ? 9.375 -6.547 -21.469 1 97.31 204 TYR B C 1
ATOM 4406 O O . TYR B 1 204 ? 10.609 -6.465 -21.516 1 97.31 204 TYR B O 1
ATOM 4414 N N . ASN B 1 205 ? 8.711 -7.59 -21.047 1 97.69 205 ASN B N 1
ATOM 4415 C CA . ASN B 1 205 ? 9.445 -8.656 -20.375 1 97.69 205 ASN B CA 1
ATOM 4416 C C . ASN B 1 205 ? 9.641 -9.867 -21.281 1 97.69 205 ASN B C 1
ATOM 4418 O O . ASN B 1 205 ? 10.477 -10.727 -21.016 1 97.69 205 ASN B O 1
ATOM 4422 N N . PHE B 1 206 ? 8.93 -9.891 -22.375 1 95.56 206 PHE B N 1
ATOM 4423 C CA . PHE B 1 206 ? 9.133 -11 -23.297 1 95.56 206 PHE B CA 1
ATOM 4424 C C . PHE B 1 206 ? 10.5 -10.906 -23.969 1 95.56 206 PHE B C 1
ATOM 4426 O O . PHE B 1 206 ? 10.992 -9.812 -24.234 1 95.56 206 PHE B O 1
ATOM 4433 N N . HIS B 1 207 ? 11.125 -12.047 -24.266 1 93.69 207 HIS B N 1
ATOM 4434 C CA . HIS B 1 207 ? 12.5 -12.117 -24.75 1 93.69 207 HIS B CA 1
ATOM 4435 C C . HIS B 1 207 ? 12.648 -11.367 -26.078 1 93.69 207 HIS B C 1
ATOM 4437 O O . HIS B 1 207 ? 11.93 -11.641 -27.031 1 93.69 207 HIS B O 1
ATOM 4443 N N . PRO B 1 208 ? 13.648 -10.414 -26.109 1 95 208 PRO B N 1
ATOM 4444 C CA . PRO B 1 208 ? 14.578 -10.031 -25.047 1 95 208 PRO B CA 1
ATOM 4445 C C . PRO B 1 208 ? 13.984 -9.008 -24.078 1 95 208 PRO B C 1
ATOM 4447 O O . PRO B 1 208 ? 13.477 -7.969 -24.516 1 95 208 PRO B O 1
ATOM 4450 N N . ALA B 1 209 ? 14.109 -9.336 -22.875 1 95.56 209 ALA B N 1
ATOM 4451 C CA . ALA B 1 209 ? 13.453 -8.539 -21.844 1 95.56 209 ALA B CA 1
ATOM 4452 C C . ALA B 1 209 ? 14.125 -7.18 -21.672 1 95.56 209 ALA B C 1
ATOM 4454 O O . ALA B 1 209 ? 15.352 -7.07 -21.797 1 95.56 209 ALA B O 1
ATOM 4455 N N . LYS B 1 210 ? 13.391 -6.199 -21.375 1 95.62 210 LYS B N 1
ATOM 4456 C CA . LYS B 1 210 ? 13.867 -4.863 -21.047 1 95.62 210 LYS B CA 1
ATOM 4457 C C . LYS B 1 210 ? 13.75 -4.59 -19.562 1 95.62 210 LYS B C 1
ATOM 4459 O O . LYS B 1 210 ? 14.336 -3.627 -19.047 1 95.62 210 LYS B O 1
ATOM 4464 N N . LEU B 1 211 ? 13 -5.5 -19 1 94.94 211 LEU B N 1
ATOM 4465 C CA . LEU B 1 211 ? 12.688 -5.34 -17.594 1 94.94 211 LEU B CA 1
ATOM 4466 C C . LEU B 1 211 ? 12.344 -6.68 -16.953 1 94.94 211 LEU B C 1
ATOM 4468 O O . LEU B 1 211 ? 11.719 -7.531 -17.594 1 94.94 211 LEU B O 1
ATOM 4472 N N . PHE B 1 212 ? 12.789 -6.867 -15.688 1 96.94 212 PHE B N 1
ATOM 4473 C CA . PHE B 1 212 ? 12.414 -8.055 -14.93 1 96.94 212 PHE B CA 1
ATOM 4474 C C . PHE B 1 212 ? 11.352 -7.719 -13.891 1 96.94 212 PHE B C 1
ATOM 4476 O O . PHE B 1 212 ? 11.234 -6.57 -13.469 1 96.94 212 PHE B O 1
ATOM 4483 N N . MET B 1 213 ? 10.555 -8.664 -13.516 1 96.44 213 MET B N 1
ATOM 4484 C CA . MET B 1 213 ? 9.477 -8.367 -12.578 1 96.44 213 MET B CA 1
ATOM 4485 C C . MET B 1 213 ? 10.016 -8.266 -11.148 1 96.44 213 MET B C 1
ATOM 4487 O O . MET B 1 213 ? 9.422 -7.578 -10.312 1 96.44 213 MET B O 1
ATOM 4491 N N . GLY B 1 214 ? 11.18 -8.844 -10.891 1 95.88 214 GLY B N 1
ATOM 4492 C CA . GLY B 1 214 ? 11.742 -8.82 -9.547 1 95.88 214 GLY B CA 1
ATOM 4493 C C . GLY B 1 214 ? 11.016 -9.742 -8.586 1 95.88 214 GLY B C 1
ATOM 4494 O O . GLY B 1 214 ? 10.008 -10.352 -8.938 1 95.88 214 GLY B O 1
ATOM 4495 N N . ASP B 1 215 ? 11.562 -9.82 -7.363 1 96.5 215 ASP B N 1
ATOM 4496 C CA . ASP B 1 215 ? 10.922 -10.609 -6.316 1 96.5 215 ASP B CA 1
ATOM 4497 C C . ASP B 1 215 ? 9.586 -10 -5.898 1 96.5 215 ASP B C 1
ATOM 4499 O O . ASP B 1 215 ? 8.664 -10.727 -5.52 1 96.5 215 ASP B O 1
ATOM 4503 N N . THR B 1 216 ? 9.484 -8.727 -6.027 1 96.88 216 THR B N 1
ATOM 4504 C CA . THR B 1 216 ? 8.211 -8.055 -5.754 1 96.88 216 THR B CA 1
ATOM 4505 C C . THR B 1 216 ? 7.098 -8.633 -6.625 1 96.88 216 THR B C 1
ATOM 4507 O O . THR B 1 216 ? 6.039 -9 -6.121 1 96.88 216 THR B O 1
ATOM 4510 N N . GLY B 1 217 ? 7.406 -8.742 -7.848 1 98 217 GLY B N 1
ATOM 4511 C CA . GLY B 1 217 ? 6.414 -9.203 -8.805 1 98 217 GLY B CA 1
ATOM 4512 C C . GLY B 1 217 ? 6.105 -10.68 -8.672 1 98 217 GLY B C 1
ATOM 4513 O O . GLY B 1 217 ? 4.938 -11.078 -8.617 1 98 217 GLY B O 1
ATOM 4514 N N . SER B 1 218 ? 7.137 -11.477 -8.617 1 98.06 218 SER B N 1
ATOM 4515 C CA . SER B 1 218 ? 6.934 -12.922 -8.602 1 98.06 218 SER B CA 1
ATOM 4516 C C . SER B 1 218 ? 6.234 -13.375 -7.324 1 98.06 218 SER B C 1
ATOM 4518 O O . SER B 1 218 ? 5.332 -14.219 -7.367 1 98.06 218 SER B O 1
ATOM 4520 N N . LEU B 1 219 ? 6.59 -12.773 -6.199 1 98 219 LEU B N 1
ATOM 4521 C CA . LEU B 1 219 ? 5.934 -13.117 -4.941 1 98 219 LEU B CA 1
ATOM 4522 C C . LEU B 1 219 ? 4.48 -12.656 -4.945 1 98 219 LEU B C 1
ATOM 4524 O O . LEU B 1 219 ? 3.592 -13.375 -4.484 1 98 219 LEU B O 1
ATOM 4528 N N . PHE B 1 220 ? 4.266 -11.484 -5.477 1 98.56 220 PHE B N 1
ATOM 4529 C CA . PHE B 1 220 ? 2.906 -10.961 -5.531 1 98.56 220 PHE B CA 1
ATOM 4530 C C . PHE B 1 220 ? 2.031 -11.805 -6.449 1 98.56 220 PHE B C 1
ATOM 4532 O O . PHE B 1 220 ? 0.878 -12.094 -6.121 1 98.56 220 PHE B O 1
ATOM 4539 N N . LEU B 1 221 ? 2.555 -12.164 -7.59 1 98.44 221 LEU B N 1
ATOM 4540 C CA . LEU B 1 221 ? 1.815 -13.023 -8.508 1 98.44 221 LEU B CA 1
ATOM 4541 C C . LEU B 1 221 ? 1.458 -14.352 -7.844 1 98.44 221 LEU B C 1
ATOM 4543 O O . LEU B 1 221 ? 0.311 -14.797 -7.922 1 98.44 221 LEU B O 1
ATOM 4547 N N . GLY B 1 222 ? 2.471 -14.922 -7.227 1 98.38 222 GLY B N 1
ATOM 4548 C CA . GLY B 1 222 ? 2.205 -16.156 -6.508 1 98.38 222 GLY B CA 1
ATOM 4549 C C . GLY B 1 222 ? 1.137 -16 -5.441 1 98.38 222 GLY B C 1
ATOM 4550 O O . GLY B 1 222 ? 0.266 -16.859 -5.297 1 98.38 222 GLY B O 1
ATOM 4551 N N . TYR B 1 223 ? 1.202 -14.945 -4.699 1 98.62 223 TYR B N 1
ATOM 4552 C CA . TYR B 1 223 ? 0.241 -14.641 -3.643 1 98.62 223 TYR B CA 1
ATOM 4553 C C . TYR B 1 223 ? -1.171 -14.531 -4.203 1 98.62 223 TYR B C 1
ATOM 4555 O O . TYR B 1 223 ? -2.098 -15.164 -3.699 1 98.62 223 TYR B O 1
ATOM 4563 N N . MET B 1 224 ? -1.337 -13.766 -5.258 1 98.56 224 MET B N 1
ATOM 4564 C CA . MET B 1 224 ? -2.65 -13.539 -5.852 1 98.56 224 MET B CA 1
ATOM 4565 C C . MET B 1 224 ? -3.219 -14.828 -6.434 1 98.56 224 MET B C 1
ATOM 4567 O O . MET B 1 224 ? -4.406 -15.117 -6.277 1 98.56 224 MET B O 1
ATOM 4571 N N . ILE B 1 225 ? -2.365 -15.562 -7.109 1 98.12 225 ILE B N 1
ATOM 4572 C CA . ILE B 1 225 ? -2.797 -16.828 -7.691 1 98.12 225 ILE B CA 1
ATOM 4573 C C . ILE B 1 225 ? -3.266 -17.766 -6.582 1 98.12 225 ILE B C 1
ATOM 4575 O O . ILE B 1 225 ? -4.32 -18.406 -6.703 1 98.12 225 ILE B O 1
ATOM 4579 N N . ALA B 1 226 ? -2.492 -17.828 -5.52 1 97.56 226 ALA B N 1
ATOM 4580 C CA . ALA B 1 226 ? -2.859 -18.672 -4.391 1 97.56 226 ALA B CA 1
ATOM 4581 C C . ALA B 1 226 ? -4.191 -18.25 -3.789 1 97.56 226 ALA B C 1
ATOM 4583 O O . ALA B 1 226 ? -5.078 -19.078 -3.57 1 97.56 226 ALA B O 1
ATOM 4584 N N . VAL B 1 227 ? -4.352 -17.016 -3.568 1 97.06 227 VAL B N 1
ATOM 4585 C CA . VAL B 1 227 ? -5.551 -16.469 -2.939 1 97.06 227 VAL B CA 1
ATOM 4586 C C . VAL B 1 227 ? -6.762 -16.719 -3.834 1 97.06 227 VAL B C 1
ATOM 4588 O O . VAL B 1 227 ? -7.805 -17.172 -3.363 1 97.06 227 VAL B O 1
ATOM 4591 N N . LEU B 1 228 ? -6.641 -16.453 -5.129 1 95.81 228 LEU B N 1
ATOM 4592 C CA . LEU B 1 228 ? -7.762 -16.594 -6.051 1 95.81 228 LEU B CA 1
ATOM 4593 C C . LEU B 1 228 ? -8.125 -18.062 -6.238 1 95.81 228 LEU B C 1
ATOM 4595 O O . LEU B 1 228 ? -9.297 -18.391 -6.461 1 95.81 228 LEU B O 1
ATOM 4599 N N . SER B 1 229 ? -7.113 -18.891 -6.125 1 93.88 229 SER B N 1
ATOM 4600 C CA . SER B 1 229 ? -7.418 -20.328 -6.18 1 93.88 229 SER B CA 1
ATOM 4601 C C . SER B 1 229 ? -8.25 -20.75 -4.98 1 93.88 229 SER B C 1
ATOM 4603 O O . SER B 1 229 ? -9.125 -21.609 -5.105 1 93.88 229 SER B O 1
ATOM 4605 N N . ILE B 1 230 ? -8.016 -20.203 -3.803 1 91.81 230 ILE B N 1
ATOM 4606 C CA . ILE B 1 230 ? -8.773 -20.531 -2.602 1 91.81 230 ILE B CA 1
ATOM 4607 C C . ILE B 1 230 ? -10.195 -19.984 -2.721 1 91.81 230 ILE B C 1
ATOM 4609 O O . ILE B 1 230 ? -11.164 -20.672 -2.406 1 91.81 230 ILE B O 1
ATOM 4613 N N . VAL B 1 231 ? -10.32 -18.797 -3.217 1 90.31 231 VAL B N 1
ATOM 4614 C CA . VAL B 1 231 ? -11.617 -18.141 -3.352 1 90.31 231 VAL B CA 1
ATOM 4615 C C . VAL B 1 231 ? -12.461 -18.859 -4.391 1 90.31 231 VAL B C 1
ATOM 4617 O O . VAL B 1 231 ? -13.664 -19.047 -4.199 1 90.31 231 VAL B O 1
ATOM 4620 N N . GLY B 1 232 ? -11.883 -19.297 -5.438 1 85.94 232 GLY B N 1
ATOM 4621 C CA . GLY B 1 232 ? -12.625 -19.734 -6.602 1 85.94 232 GLY B CA 1
ATOM 4622 C C . GLY B 1 232 ? -12.797 -21.25 -6.66 1 85.94 232 GLY B C 1
ATOM 4623 O O . GLY B 1 232 ? -13.734 -21.75 -7.281 1 85.94 232 GLY B O 1
ATOM 4624 N N . LEU B 1 233 ? -11.898 -21.953 -6.07 1 78.69 233 LEU B N 1
ATOM 4625 C CA . LEU B 1 233 ? -11.852 -23.375 -6.426 1 78.69 233 LEU B CA 1
ATOM 4626 C C . LEU B 1 233 ? -12.016 -24.25 -5.188 1 78.69 233 LEU B C 1
ATOM 4628 O O . LEU B 1 233 ? -12.461 -25.391 -5.285 1 78.69 233 LEU B O 1
ATOM 4632 N N . PHE B 1 234 ? -11.695 -23.844 -4.02 1 66.56 234 PHE B N 1
ATOM 4633 C CA . PHE B 1 234 ? -11.625 -24.719 -2.857 1 66.56 234 PHE B CA 1
ATOM 4634 C C . PHE B 1 234 ? -12.906 -24.656 -2.045 1 66.56 234 PHE B C 1
ATOM 4636 O O . PHE B 1 234 ? -13.047 -25.328 -1.026 1 66.56 234 PHE B O 1
ATOM 4643 N N . LYS B 1 235 ? -13.789 -23.938 -2.352 1 61.75 235 LYS B N 1
ATOM 4644 C CA . LYS B 1 235 ? -14.953 -23.812 -1.483 1 61.75 235 LYS B CA 1
ATOM 4645 C C . LYS B 1 235 ? -15.906 -24.984 -1.675 1 61.75 235 LYS B C 1
ATOM 4647 O O . LYS B 1 235 ? -16.703 -25.297 -0.787 1 61.75 235 LYS B O 1
ATOM 4652 N N . SER B 1 236 ? -15.969 -25.625 -2.887 1 56.06 236 SER B N 1
ATOM 4653 C CA . SER B 1 236 ? -16.844 -26.797 -3.004 1 56.06 236 SER B CA 1
ATOM 4654 C C . SER B 1 236 ? -16.047 -28.094 -2.992 1 56.06 236 SER B C 1
ATOM 4656 O O . SER B 1 236 ? -15.156 -28.281 -3.824 1 56.06 236 SER B O 1
ATOM 4658 N N . VAL B 1 237 ? -15.625 -28.438 -1.761 1 53.12 237 VAL B N 1
ATOM 4659 C CA . VAL B 1 237 ? -14.523 -29.359 -1.527 1 53.12 237 VAL B CA 1
ATOM 4660 C C . VAL B 1 237 ? -14.961 -30.781 -1.9 1 53.12 237 VAL B C 1
ATOM 4662 O O . VAL B 1 237 ? -15.82 -31.359 -1.246 1 53.12 237 VAL B O 1
ATOM 4665 N N . THR B 1 238 ? -15.234 -31.125 -3.191 1 60.5 238 THR B N 1
ATOM 4666 C CA . THR B 1 238 ? -14.992 -32.531 -3.465 1 60.5 238 THR B CA 1
ATOM 4667 C C . THR B 1 238 ? -13.5 -32.812 -3.611 1 60.5 238 THR B C 1
ATOM 4669 O O . THR B 1 238 ? -12.703 -31.891 -3.773 1 60.5 238 THR B O 1
ATOM 4672 N N . MET B 1 239 ? -13.055 -33.938 -3.098 1 61.31 239 MET B N 1
ATOM 4673 C CA . MET B 1 239 ? -11.664 -34.344 -3.252 1 61.31 239 MET B CA 1
ATOM 4674 C C . MET B 1 239 ? -11.125 -33.969 -4.629 1 61.31 239 MET B C 1
ATOM 4676 O O . MET B 1 239 ? -9.977 -33.562 -4.758 1 61.31 239 MET B O 1
ATOM 4680 N N . ILE B 1 240 ? -12.008 -34 -5.582 1 64.75 240 ILE B N 1
ATOM 4681 C CA . ILE B 1 240 ? -11.617 -33.719 -6.961 1 64.75 240 ILE B CA 1
ATOM 4682 C C . ILE B 1 240 ? -11.32 -32.219 -7.121 1 64.75 240 ILE B C 1
ATOM 4684 O O . ILE B 1 240 ? -10.414 -31.859 -7.863 1 64.75 240 ILE B O 1
ATOM 4688 N N . SER B 1 241 ? -11.969 -31.453 -6.336 1 73.62 241 SER B N 1
ATOM 4689 C CA . SER B 1 241 ? -11.797 -30 -6.465 1 73.62 241 SER B CA 1
ATOM 4690 C C . SER B 1 241 ? -10.43 -29.562 -5.961 1 73.62 241 SER B C 1
ATOM 4692 O O . SER B 1 241 ? -9.906 -28.531 -6.391 1 73.62 241 SER B O 1
ATOM 4694 N N . LEU B 1 242 ? -9.828 -30.438 -5.164 1 76.38 242 LEU B N 1
ATOM 4695 C CA . LEU B 1 242 ? -8.516 -30.109 -4.613 1 76.38 242 LEU B CA 1
ATOM 4696 C C . LEU B 1 242 ? -7.422 -30.297 -5.656 1 76.38 242 LEU B C 1
ATOM 4698 O O . LEU B 1 242 ? -6.359 -29.672 -5.566 1 76.38 242 LEU B O 1
ATOM 4702 N N . ILE B 1 243 ? -7.695 -31.094 -6.645 1 85.19 243 ILE B N 1
ATOM 4703 C CA . ILE B 1 243 ? -6.703 -31.438 -7.656 1 85.19 243 ILE B CA 1
ATOM 4704 C C . ILE B 1 243 ? -6.656 -30.359 -8.734 1 85.19 243 ILE B C 1
ATOM 4706 O O . ILE B 1 243 ? -5.613 -30.141 -9.352 1 85.19 243 ILE B O 1
ATOM 4710 N N . ILE B 1 244 ? -7.738 -29.641 -8.852 1 87.81 244 ILE B N 1
ATOM 4711 C CA . ILE B 1 244 ? -7.883 -28.672 -9.945 1 87.81 244 ILE B CA 1
ATOM 4712 C C . ILE B 1 244 ? -6.84 -27.578 -9.805 1 87.81 244 ILE B C 1
ATOM 4714 O O . ILE B 1 244 ? -6.109 -27.281 -10.75 1 87.81 244 ILE B O 1
ATOM 4718 N N . PRO B 1 245 ? -6.648 -27.031 -8.648 1 89.69 245 PRO B N 1
ATOM 4719 C CA . PRO B 1 245 ? -5.605 -26.016 -8.516 1 89.69 245 PRO B CA 1
ATOM 4720 C C . PRO B 1 245 ? -4.199 -26.578 -8.719 1 89.69 245 PRO B C 1
ATOM 4722 O O . PRO B 1 245 ? -3.316 -25.891 -9.219 1 89.69 245 PRO B O 1
ATOM 4725 N N . LEU B 1 246 ? -4.051 -27.797 -8.352 1 89.88 246 LEU B N 1
ATOM 4726 C CA . LEU B 1 246 ? -2.756 -28.438 -8.539 1 89.88 246 LEU B CA 1
ATOM 4727 C C . LEU B 1 246 ? -2.434 -28.594 -10.016 1 89.88 246 LEU B C 1
ATOM 4729 O O . LEU B 1 246 ? -1.283 -28.422 -10.43 1 89.88 246 LEU B O 1
ATOM 4733 N N . LEU B 1 247 ? -3.479 -28.906 -10.75 1 91.5 247 LEU B N 1
ATOM 4734 C CA . LEU B 1 247 ? -3.299 -29.047 -12.195 1 91.5 247 LEU B CA 1
ATOM 4735 C C . LEU B 1 247 ? -3.045 -27.703 -12.852 1 91.5 247 LEU B C 1
ATOM 4737 O O . LEU B 1 247 ? -2.135 -27.562 -13.672 1 91.5 247 LEU B O 1
ATOM 4741 N N . ILE B 1 248 ? -3.801 -26.719 -12.453 1 93.44 248 ILE B N 1
ATOM 4742 C CA . ILE B 1 248 ? -3.674 -25.391 -13.023 1 93.44 248 ILE B CA 1
ATOM 4743 C C . ILE B 1 248 ? -2.25 -24.875 -12.82 1 93.44 248 ILE B C 1
ATOM 4745 O O . ILE B 1 248 ? -1.669 -24.266 -13.727 1 93.44 248 ILE B O 1
ATOM 4749 N N . LEU B 1 249 ? -1.741 -25.172 -11.672 1 94.44 249 LEU B N 1
ATOM 4750 C CA . LEU B 1 249 ? -0.403 -24.719 -11.312 1 94.44 249 LEU B CA 1
ATOM 4751 C C . LEU B 1 249 ? 0.614 -25.844 -11.453 1 94.44 249 LEU B C 1
ATOM 4753 O O . LEU B 1 249 ? 1.64 -25.859 -10.773 1 94.44 249 LEU B O 1
ATOM 4757 N N . GLY B 1 250 ? 0.361 -26.734 -12.352 1 92 250 GLY B N 1
ATOM 4758 C CA . GLY B 1 250 ? 1.142 -27.953 -12.5 1 92 250 GLY B CA 1
ATOM 4759 C C . GLY B 1 250 ? 2.615 -27.688 -12.742 1 92 250 GLY B C 1
ATOM 4760 O O . GLY B 1 250 ? 3.473 -28.281 -12.086 1 92 250 GLY B O 1
ATOM 4761 N N . VAL B 1 251 ? 2.924 -26.766 -13.578 1 90.62 251 VAL B N 1
ATOM 4762 C CA . VAL B 1 251 ? 4.305 -26.516 -13.977 1 90.62 251 VAL B CA 1
ATOM 4763 C C . VAL B 1 251 ? 5.086 -25.938 -12.805 1 90.62 251 VAL B C 1
ATOM 4765 O O . VAL B 1 251 ? 6.113 -26.484 -12.398 1 90.62 251 VAL B O 1
ATOM 4768 N N . PRO B 1 252 ? 4.625 -24.859 -12.211 1 92.56 252 PRO B N 1
ATOM 4769 C CA . PRO B 1 252 ? 5.391 -24.312 -11.086 1 92.56 252 PRO B CA 1
ATOM 4770 C C . PRO B 1 252 ? 5.488 -25.297 -9.914 1 92.56 252 PRO B C 1
ATOM 4772 O O . PRO B 1 252 ? 6.539 -25.391 -9.266 1 92.56 252 PRO B O 1
ATOM 4775 N N . ILE B 1 253 ? 4.449 -25.953 -9.617 1 91.44 253 ILE B N 1
ATOM 4776 C CA . ILE B 1 253 ? 4.426 -26.859 -8.469 1 91.44 253 ILE B CA 1
ATOM 4777 C C . ILE B 1 253 ? 5.363 -28.047 -8.734 1 91.44 253 ILE B C 1
ATOM 4779 O O . ILE 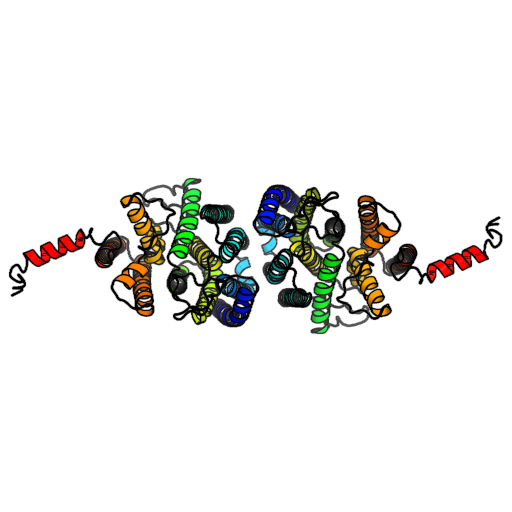B 1 253 ? 6.156 -28.422 -7.863 1 91.44 253 ILE B O 1
ATOM 4783 N N . MET B 1 254 ? 5.328 -28.594 -9.883 1 87.5 254 MET B N 1
ATOM 4784 C CA . MET B 1 254 ? 6.18 -29.734 -10.227 1 87.5 254 MET B CA 1
ATOM 4785 C C . MET B 1 254 ? 7.648 -29.328 -10.219 1 87.5 254 MET B C 1
ATOM 4787 O O . MET B 1 254 ? 8.5 -30.094 -9.766 1 87.5 254 MET B O 1
ATOM 4791 N N . ASP B 1 255 ? 7.895 -28.203 -10.773 1 88.62 255 ASP B N 1
ATOM 4792 C CA . ASP B 1 255 ? 9.273 -27.703 -10.781 1 88.62 255 ASP B CA 1
ATOM 4793 C C . ASP B 1 255 ? 9.82 -27.578 -9.367 1 88.62 255 ASP B C 1
ATOM 4795 O O . ASP B 1 255 ? 10.961 -27.969 -9.094 1 88.62 255 ASP B O 1
ATOM 4799 N N . THR B 1 256 ? 9.055 -27.016 -8.477 1 86.75 256 THR B N 1
ATOM 4800 C CA . THR B 1 256 ? 9.453 -26.859 -7.082 1 86.75 256 THR B CA 1
ATOM 4801 C C . THR B 1 256 ? 9.609 -28.219 -6.402 1 86.75 256 THR B C 1
ATOM 4803 O O . THR B 1 256 ? 10.57 -28.438 -5.656 1 86.75 256 THR B O 1
ATOM 4806 N N . PHE B 1 257 ? 8.695 -29.078 -6.68 1 85.88 257 PHE B N 1
ATOM 4807 C CA . PHE B 1 257 ? 8.703 -30.406 -6.082 1 85.88 257 PHE B CA 1
ATOM 4808 C C . PHE B 1 257 ? 9.945 -31.188 -6.508 1 85.88 257 PHE B C 1
ATOM 4810 O O . PHE B 1 257 ? 10.641 -31.766 -5.672 1 85.88 257 PHE B O 1
ATOM 4817 N N . PHE B 1 258 ? 10.281 -31.203 -7.742 1 82.75 258 PHE B N 1
ATOM 4818 C CA . PHE B 1 258 ? 11.445 -31.922 -8.25 1 82.75 258 PHE B CA 1
ATOM 4819 C C . PHE B 1 258 ? 12.734 -31.266 -7.758 1 82.75 258 PHE B C 1
ATOM 4821 O O . PHE B 1 258 ? 13.734 -31.953 -7.52 1 82.75 258 PHE B O 1
ATOM 4828 N N . ALA B 1 259 ? 12.703 -29.938 -7.613 1 81.75 259 ALA B N 1
ATOM 4829 C CA . ALA B 1 259 ? 13.852 -29.25 -7.051 1 81.75 259 ALA B CA 1
ATOM 4830 C C . ALA B 1 259 ? 14.117 -29.688 -5.617 1 81.75 259 ALA B C 1
ATOM 4832 O O . ALA B 1 259 ? 15.273 -29.891 -5.227 1 81.75 259 ALA B O 1
ATOM 4833 N N . ILE B 1 260 ? 13.133 -29.859 -4.906 1 82.56 260 ILE B N 1
ATOM 4834 C CA . ILE B 1 260 ? 13.258 -30.297 -3.52 1 82.56 260 ILE B CA 1
ATOM 4835 C C . ILE B 1 260 ? 13.805 -31.719 -3.477 1 82.56 260 ILE B C 1
ATOM 4837 O O . ILE B 1 260 ? 14.719 -32.031 -2.709 1 82.56 260 ILE B O 1
ATOM 4841 N N . ILE B 1 261 ? 13.281 -32.594 -4.297 1 82.88 261 ILE B N 1
ATOM 4842 C CA . ILE B 1 261 ? 13.695 -33.969 -4.348 1 82.88 261 ILE B CA 1
ATOM 4843 C C . ILE B 1 261 ? 15.164 -34.062 -4.758 1 82.88 261 ILE B C 1
ATOM 4845 O O . ILE B 1 261 ? 15.945 -34.812 -4.156 1 82.88 261 ILE B O 1
ATOM 4849 N N . ARG B 1 262 ? 15.531 -33.344 -5.703 1 81.12 262 ARG B N 1
ATOM 4850 C CA . ARG B 1 262 ? 16.906 -33.312 -6.18 1 81.12 262 ARG B CA 1
ATOM 4851 C C . ARG B 1 262 ? 17.875 -32.875 -5.082 1 81.12 262 ARG B C 1
ATOM 4853 O O . ARG B 1 262 ? 18.938 -33.469 -4.902 1 81.12 262 ARG B O 1
ATOM 4860 N N . ARG B 1 263 ? 17.516 -31.891 -4.402 1 81 263 ARG B N 1
ATOM 4861 C CA . ARG B 1 263 ? 18.359 -31.375 -3.328 1 81 263 ARG B CA 1
ATOM 4862 C C . ARG B 1 263 ? 18.484 -32.375 -2.193 1 81 263 ARG B C 1
ATOM 4864 O O . ARG B 1 263 ? 19.562 -32.531 -1.592 1 81 263 ARG B O 1
ATOM 4871 N N . LYS B 1 264 ? 17.438 -33.031 -1.931 1 82.06 264 LYS B N 1
ATOM 4872 C CA . LYS B 1 264 ? 17.469 -34.062 -0.894 1 82.06 264 LYS B CA 1
ATOM 4873 C C . LYS B 1 264 ? 18.328 -35.25 -1.312 1 82.06 264 LYS B C 1
ATOM 4875 O O . LYS B 1 264 ? 19.109 -35.781 -0.505 1 82.06 264 LYS B O 1
ATOM 4880 N N . LEU B 1 265 ? 18.188 -35.594 -2.521 1 81.44 265 LEU B N 1
ATOM 4881 C CA . LEU B 1 265 ? 18.953 -36.719 -3.047 1 81.44 265 LEU B CA 1
ATOM 4882 C C . LEU B 1 265 ? 20.438 -36.375 -3.109 1 81.44 265 LEU B C 1
ATOM 4884 O O . LEU B 1 265 ? 21.281 -37.25 -2.928 1 81.44 265 LEU B O 1
ATOM 4888 N N . ASN B 1 266 ? 20.719 -35.156 -3.346 1 80.56 266 ASN B N 1
ATOM 4889 C CA . ASN B 1 266 ? 22.109 -34.719 -3.434 1 80.56 266 ASN B CA 1
ATOM 4890 C C . ASN B 1 266 ? 22.625 -34.219 -2.084 1 80.56 266 ASN B C 1
ATOM 4892 O O . ASN B 1 266 ? 23.734 -33.688 -1.993 1 80.56 266 ASN B O 1
ATOM 4896 N N . LYS B 1 267 ? 21.844 -34.344 -0.95 1 82.31 267 LYS B N 1
ATOM 4897 C CA . LYS B 1 267 ? 22.188 -33.969 0.42 1 82.31 267 LYS B CA 1
ATOM 4898 C C . LYS B 1 267 ? 22.516 -32.5 0.531 1 82.31 267 LYS B C 1
ATOM 4900 O O . LYS B 1 267 ? 23.5 -32.125 1.185 1 82.31 267 LYS B O 1
ATOM 4905 N N . GLN B 1 268 ? 21.891 -31.812 -0.267 1 76.5 268 GLN B N 1
ATOM 4906 C CA . GLN B 1 268 ? 22.047 -30.359 -0.229 1 76.5 268 GLN B CA 1
ATOM 4907 C C . GLN B 1 268 ? 20.953 -29.688 0.595 1 76.5 268 GLN B C 1
ATOM 4909 O O . GLN B 1 268 ? 19.891 -30.281 0.798 1 76.5 268 GLN B O 1
ATOM 4914 N N . ASN B 1 269 ? 21.344 -28.531 1.076 1 73.5 269 ASN B N 1
ATOM 4915 C CA . ASN B 1 269 ? 20.344 -27.75 1.799 1 73.5 269 ASN B CA 1
ATOM 4916 C C . ASN B 1 269 ? 19.219 -27.281 0.872 1 73.5 269 ASN B C 1
ATOM 4918 O O . ASN B 1 269 ? 19.484 -26.891 -0.267 1 73.5 269 ASN B O 1
ATOM 4922 N N . ILE B 1 270 ? 18.062 -27.344 1.335 1 68.75 270 ILE B N 1
ATOM 4923 C CA . ILE B 1 270 ? 16.875 -27.016 0.564 1 68.75 270 ILE B CA 1
ATOM 4924 C C . ILE B 1 270 ? 16.938 -25.578 0.073 1 68.75 270 ILE B C 1
ATOM 4926 O O . ILE B 1 270 ? 16.438 -25.25 -1.003 1 68.75 270 ILE B O 1
ATOM 4930 N N . GLY B 1 271 ? 17.672 -24.75 0.686 1 66.06 271 GLY B N 1
ATOM 4931 C CA . GLY B 1 271 ? 17.734 -23.328 0.332 1 66.06 271 GLY B CA 1
ATOM 4932 C C . GLY B 1 271 ? 18.891 -23.016 -0.595 1 66.06 271 GLY B C 1
ATOM 4933 O O . GLY B 1 271 ? 19.047 -21.859 -1.025 1 66.06 271 GLY B O 1
ATOM 4934 N N . SER B 1 272 ? 19.625 -23.984 -1.043 1 68 272 SER B N 1
ATOM 4935 C CA . SER B 1 272 ? 20.797 -23.766 -1.877 1 68 272 SER B CA 1
ATOM 4936 C C . SER B 1 272 ? 20.406 -23.5 -3.328 1 68 272 SER B C 1
ATOM 4938 O O . SER B 1 272 ? 19.359 -23.953 -3.783 1 68 272 SER B O 1
ATOM 4940 N N . PRO B 1 273 ? 21.109 -22.641 -4.039 1 67.69 273 PRO B N 1
ATOM 4941 C CA . PRO B 1 273 ? 20.828 -22.391 -5.453 1 67.69 273 PRO B CA 1
ATOM 4942 C C . PRO B 1 273 ? 20.812 -23.656 -6.285 1 67.69 273 PRO B C 1
ATOM 4944 O O . PRO B 1 273 ? 21.578 -24.594 -6.02 1 67.69 273 PRO B O 1
ATOM 4947 N N . ASP B 1 274 ? 19.719 -23.828 -7.055 1 68.5 274 ASP B N 1
ATOM 4948 C CA . ASP B 1 274 ? 19.5 -25.016 -7.867 1 68.5 274 ASP B CA 1
ATOM 4949 C C . ASP B 1 274 ? 19.469 -24.672 -9.352 1 68.5 274 ASP B C 1
ATOM 4951 O O . ASP B 1 274 ? 18.734 -23.781 -9.773 1 68.5 274 ASP B O 1
ATOM 4955 N N . LYS B 1 275 ? 20.359 -25.281 -10.109 1 69.31 275 LYS B N 1
ATOM 4956 C CA . LYS B 1 275 ? 20.359 -25.094 -11.562 1 69.31 275 LYS B CA 1
ATOM 4957 C C . LYS B 1 275 ? 19.609 -26.203 -12.266 1 69.31 275 LYS B C 1
ATOM 4959 O O . LYS B 1 275 ? 19.797 -26.438 -13.461 1 69.31 275 LYS B O 1
ATOM 4964 N N . GLY B 1 276 ? 18.812 -26.797 -11.562 1 78.94 276 GLY B N 1
ATOM 4965 C CA . GLY B 1 276 ? 18.141 -27.953 -12.117 1 78.94 276 GLY B CA 1
ATOM 4966 C C . GLY B 1 276 ? 16.672 -27.719 -12.414 1 78.94 276 GLY B C 1
ATOM 4967 O O . GLY B 1 276 ? 15.906 -28.672 -12.547 1 78.94 276 GLY B O 1
ATOM 4968 N N . HIS B 1 277 ? 16.328 -26.5 -12.555 1 84.81 277 HIS B N 1
ATOM 4969 C CA . HIS B 1 277 ? 14.938 -26.203 -12.867 1 84.81 277 HIS B CA 1
ATOM 4970 C C . HIS B 1 277 ? 14.609 -26.562 -14.312 1 84.81 277 HIS B C 1
ATOM 4972 O O . HIS B 1 277 ? 15.508 -26.688 -15.148 1 84.81 277 HIS B O 1
ATOM 4978 N N . LEU B 1 278 ? 13.375 -26.781 -14.594 1 83.56 278 LEU B N 1
ATOM 4979 C CA . LEU B 1 278 ? 12.859 -27.219 -15.883 1 83.56 278 LEU B CA 1
ATOM 4980 C C . LEU B 1 278 ? 13.43 -26.359 -17.016 1 83.56 278 LEU B C 1
ATOM 4982 O O . LEU B 1 278 ? 13.891 -26.891 -18.031 1 83.56 278 LEU B O 1
ATOM 4986 N N . HIS B 1 279 ? 13.398 -25.031 -16.844 1 88.25 279 HIS B N 1
ATOM 4987 C CA . HIS B 1 279 ? 13.859 -24.156 -17.922 1 88.25 279 HIS B CA 1
ATOM 4988 C C . HIS B 1 279 ? 15.359 -24.312 -18.141 1 88.25 279 HIS B C 1
ATOM 4990 O O . HIS B 1 279 ? 15.828 -24.25 -19.281 1 88.25 279 HIS B O 1
ATOM 4996 N N . HIS B 1 280 ? 16.094 -24.578 -17.125 1 85.94 280 HIS B N 1
ATOM 4997 C CA . HIS B 1 280 ? 17.531 -24.797 -17.266 1 85.94 280 HIS B CA 1
ATOM 4998 C C . HIS B 1 280 ? 17.812 -26.125 -17.969 1 85.94 280 HIS B C 1
ATOM 5000 O O . HIS B 1 280 ? 18.734 -26.203 -18.781 1 85.94 280 HIS B O 1
ATOM 5006 N N . CYS B 1 281 ? 17.094 -27.078 -17.641 1 85.38 281 CYS B N 1
ATOM 5007 C CA . CYS B 1 281 ? 17.266 -28.391 -18.266 1 85.38 281 CYS B CA 1
ATOM 5008 C C . CYS B 1 281 ? 16.984 -28.312 -19.766 1 85.38 281 CYS B C 1
ATOM 5010 O O . CYS B 1 281 ? 17.703 -28.906 -20.562 1 85.38 281 CYS B O 1
ATOM 5012 N N . LEU B 1 282 ? 15.984 -27.641 -20.141 1 87.81 282 LEU B N 1
ATOM 5013 C CA . LEU B 1 282 ? 15.633 -27.5 -21.547 1 87.81 282 LEU B CA 1
ATOM 5014 C C . LEU B 1 282 ? 16.688 -26.688 -22.297 1 87.81 282 LEU B C 1
ATOM 5016 O O . LEU B 1 282 ? 17.016 -27 -23.438 1 87.81 282 LEU B O 1
ATOM 5020 N N . LEU B 1 283 ? 17.219 -25.703 -21.625 1 88.69 283 LEU B N 1
ATOM 5021 C CA . LEU B 1 283 ? 18.297 -24.906 -22.219 1 88.69 283 LEU B CA 1
ATOM 5022 C C . LEU B 1 283 ? 19.531 -25.766 -22.422 1 88.69 283 LEU B C 1
ATOM 5024 O O . LEU B 1 283 ? 20.188 -25.688 -23.469 1 88.69 283 LEU B O 1
ATOM 5028 N N . LYS B 1 284 ? 19.828 -26.578 -21.469 1 87.62 284 LYS B N 1
ATOM 5029 C CA . LYS B 1 284 ? 20.984 -27.469 -21.547 1 87.62 284 LYS B CA 1
ATOM 5030 C C . LYS B 1 284 ? 20.844 -28.484 -22.672 1 87.62 284 LYS B C 1
ATOM 5032 O O . LYS B 1 284 ? 21.828 -28.922 -23.25 1 87.62 284 LYS B O 1
ATOM 5037 N N . LYS B 1 285 ? 19.672 -28.812 -23 1 88.69 285 LYS B N 1
ATOM 5038 C CA . LYS B 1 285 ? 19.406 -29.75 -24.094 1 88.69 285 LYS B CA 1
ATOM 5039 C C . LYS B 1 285 ? 19.531 -29.078 -25.453 1 88.69 285 LYS B C 1
ATOM 5041 O O . LYS B 1 285 ? 19.438 -29.75 -26.484 1 88.69 285 LYS B O 1
ATOM 5046 N N . GLY B 1 286 ? 19.625 -27.734 -25.469 1 90.38 286 GLY B N 1
ATOM 5047 C CA . GLY B 1 286 ? 19.953 -27.047 -26.703 1 90.38 286 GLY B CA 1
ATOM 5048 C C . GLY B 1 286 ? 18.812 -26.172 -27.219 1 90.38 286 GLY B C 1
ATOM 5049 O O . GLY B 1 286 ? 18.938 -25.531 -28.266 1 90.38 286 GLY B O 1
ATOM 5050 N N . TYR B 1 287 ? 17.75 -26.125 -26.531 1 92.56 287 TYR B N 1
ATOM 5051 C CA . TYR B 1 287 ? 16.641 -25.281 -26.969 1 92.56 287 TYR B CA 1
ATOM 5052 C C . TYR B 1 287 ? 16.969 -23.812 -26.75 1 92.56 287 TYR B C 1
ATOM 5054 O O . TYR B 1 287 ? 17.672 -23.453 -25.812 1 92.56 287 TYR B O 1
ATOM 5062 N N . GLY B 1 288 ? 16.453 -22.984 -27.641 1 93.81 288 GLY B N 1
ATOM 5063 C CA . GLY B 1 288 ? 16.609 -21.547 -27.484 1 93.81 288 GLY B CA 1
ATOM 5064 C C . GLY B 1 288 ? 15.727 -20.969 -26.406 1 93.81 288 GLY B C 1
ATOM 5065 O O . GLY B 1 288 ? 14.773 -21.609 -25.953 1 93.81 288 GLY B O 1
ATOM 5066 N N . HIS B 1 289 ? 16.078 -19.812 -25.984 1 94.19 289 HIS B N 1
ATOM 5067 C CA . HIS B 1 289 ? 15.375 -19.109 -24.906 1 94.19 289 HIS B CA 1
ATOM 5068 C C . HIS B 1 289 ? 13.875 -19.047 -25.188 1 94.19 289 HIS B C 1
ATOM 5070 O O . HIS B 1 289 ? 13.07 -19.516 -24.375 1 94.19 289 HIS B O 1
ATOM 5076 N N . ARG B 1 290 ? 13.453 -18.578 -26.297 1 95.62 290 ARG B N 1
ATOM 5077 C CA . ARG B 1 290 ? 12.047 -18.438 -26.672 1 95.62 290 ARG B CA 1
ATOM 5078 C C . ARG B 1 290 ? 11.375 -19.797 -26.797 1 95.62 290 ARG B C 1
ATOM 5080 O O . ARG B 1 290 ? 10.211 -19.969 -26.422 1 95.62 290 ARG B O 1
ATOM 5087 N N . GLN B 1 291 ? 12.086 -20.703 -27.312 1 95.38 291 GLN B N 1
ATOM 5088 C CA . GLN B 1 291 ? 11.547 -22.047 -27.484 1 95.38 291 GLN B CA 1
ATOM 5089 C C . GLN B 1 291 ? 11.211 -22.672 -26.141 1 95.38 291 GLN B C 1
ATOM 5091 O O . GLN B 1 291 ? 10.164 -23.312 -25.984 1 95.38 291 GLN B O 1
ATOM 5096 N N . VAL B 1 292 ? 12.07 -22.469 -25.234 1 94.69 292 VAL B N 1
ATOM 5097 C CA . VAL B 1 292 ? 11.867 -23.031 -23.891 1 94.69 292 VAL B CA 1
ATOM 5098 C C . VAL B 1 292 ? 10.609 -22.438 -23.266 1 94.69 292 VAL B C 1
ATOM 5100 O O . VAL B 1 292 ? 9.758 -23.172 -22.766 1 94.69 292 VAL B O 1
ATOM 5103 N N . VAL B 1 293 ? 10.469 -21.172 -23.359 1 96.38 293 VAL B N 1
ATOM 5104 C CA . VAL B 1 293 ? 9.359 -20.469 -22.734 1 96.38 293 VAL B CA 1
ATOM 5105 C C . VAL B 1 293 ? 8.047 -20.891 -23.391 1 96.38 293 VAL B C 1
ATOM 5107 O O . VAL B 1 293 ? 7.07 -21.188 -22.703 1 96.38 293 VAL B O 1
ATOM 5110 N N . LEU B 1 294 ? 8.039 -21.016 -24.688 1 96 294 LEU B N 1
ATOM 5111 C CA . LEU B 1 294 ? 6.836 -21.391 -25.422 1 96 294 LEU B CA 1
ATOM 5112 C C . LEU B 1 294 ? 6.473 -22.844 -25.141 1 96 294 LEU B C 1
ATOM 5114 O O . LEU B 1 294 ? 5.289 -23.203 -25.094 1 96 294 LEU B O 1
ATOM 5118 N N . THR B 1 295 ? 7.508 -23.656 -25.016 1 93.19 295 THR B N 1
ATOM 5119 C CA . THR B 1 295 ? 7.266 -25.062 -24.672 1 93.19 295 THR B CA 1
ATOM 5120 C C . THR B 1 295 ? 6.598 -25.172 -23.297 1 93.19 295 THR B C 1
ATOM 5122 O O . THR B 1 295 ? 5.625 -25.906 -23.125 1 93.19 295 THR B O 1
ATOM 5125 N N . ILE B 1 296 ? 7.047 -24.406 -22.359 1 94 296 ILE B N 1
ATOM 5126 C CA . ILE B 1 296 ? 6.5 -24.438 -21.016 1 94 296 ILE B CA 1
ATOM 5127 C C . ILE B 1 296 ? 5.09 -23.844 -21.016 1 94 296 ILE B C 1
ATOM 5129 O O . ILE B 1 296 ? 4.207 -24.328 -20.297 1 94 296 ILE B O 1
ATOM 5133 N N . TYR B 1 297 ? 4.859 -22.797 -21.844 1 96.56 297 TYR B N 1
ATOM 5134 C CA . TYR B 1 297 ? 3.502 -22.297 -22.031 1 96.56 297 TYR B CA 1
ATOM 5135 C C . TYR B 1 297 ? 2.57 -23.391 -22.516 1 96.56 297 TYR B C 1
ATOM 5137 O O . TYR B 1 297 ? 1.454 -23.547 -22 1 96.56 297 TYR B O 1
ATOM 5145 N N . GLY B 1 298 ? 3.119 -24.141 -23.484 1 94.88 298 GLY B N 1
ATOM 5146 C CA . GLY B 1 298 ? 2.336 -25.234 -24.031 1 94.88 298 GLY B CA 1
ATOM 5147 C C . GLY B 1 298 ? 1.972 -26.281 -22.984 1 94.88 298 GLY B C 1
ATOM 5148 O O . GLY B 1 298 ? 0.819 -26.719 -22.906 1 94.88 298 GLY B O 1
ATOM 5149 N N . VAL B 1 299 ? 2.926 -26.672 -22.203 1 92.06 299 VAL B N 1
ATOM 5150 C CA . VAL B 1 299 ? 2.688 -27.641 -21.141 1 92.06 299 VAL B CA 1
ATOM 5151 C C . VAL B 1 299 ? 1.688 -27.078 -20.125 1 92.06 299 VAL B C 1
ATOM 5153 O O . VAL B 1 299 ? 0.801 -27.797 -19.656 1 92.06 299 VAL B O 1
ATOM 5156 N N . SER B 1 300 ? 1.813 -25.797 -19.75 1 95.5 300 SER B N 1
ATOM 5157 C CA . SER B 1 300 ? 0.889 -25.141 -18.828 1 95.5 300 SER B CA 1
ATOM 5158 C C . SER B 1 300 ? -0.533 -25.141 -19.391 1 95.5 300 SER B C 1
ATOM 5160 O O . SER B 1 300 ? -1.493 -25.359 -18.641 1 95.5 300 SER B O 1
ATOM 5162 N N . ILE B 1 301 ? -0.658 -24.906 -20.703 1 96.19 301 ILE B N 1
ATOM 5163 C CA . ILE B 1 301 ? -1.967 -24.906 -21.344 1 96.19 301 ILE B CA 1
ATOM 5164 C C . ILE B 1 301 ? -2.568 -26.312 -21.297 1 96.19 301 ILE B C 1
ATOM 5166 O O . ILE B 1 301 ? -3.771 -26.469 -21.078 1 96.19 301 ILE B O 1
ATOM 5170 N N . LEU B 1 302 ? -1.738 -27.297 -21.484 1 92.56 302 LEU B N 1
ATOM 5171 C CA . LEU B 1 302 ? -2.209 -28.688 -21.391 1 92.56 302 LEU B CA 1
ATOM 5172 C C . LEU B 1 302 ? -2.738 -28.984 -20 1 92.56 302 LEU B C 1
ATOM 5174 O O . LEU B 1 302 ? -3.793 -29.609 -19.859 1 92.56 302 LEU B O 1
ATOM 5178 N N . PHE B 1 303 ? -2.029 -28.594 -19.016 1 93.94 303 PHE B N 1
ATOM 5179 C CA . PHE B 1 303 ? -2.482 -28.766 -17.641 1 93.94 303 PHE B CA 1
ATOM 5180 C C . PHE B 1 303 ? -3.787 -28.016 -17.406 1 93.94 303 PHE B C 1
ATOM 5182 O O . PHE B 1 303 ? -4.688 -28.516 -16.719 1 93.94 303 PHE B O 1
ATOM 5189 N N . ALA B 1 304 ? -3.83 -26.812 -17.922 1 95.62 304 ALA B N 1
ATOM 5190 C CA . ALA B 1 304 ? -5.035 -26 -17.797 1 95.62 304 ALA B CA 1
ATOM 5191 C C . ALA B 1 304 ? -6.238 -26.688 -18.438 1 95.62 304 ALA B C 1
ATOM 5193 O O . ALA B 1 304 ? -7.324 -26.719 -17.859 1 95.62 304 ALA B O 1
ATOM 5194 N N . CYS B 1 305 ? -6.043 -27.281 -19.594 1 94.25 305 CYS B N 1
ATOM 5195 C CA . CYS B 1 305 ? -7.102 -28.016 -20.281 1 94.25 305 CYS B CA 1
ATOM 5196 C C . CYS B 1 305 ? -7.539 -29.219 -19.469 1 94.25 305 CYS B C 1
ATOM 5198 O O . CYS B 1 305 ? -8.734 -29.516 -19.391 1 94.25 305 CYS B O 1
ATOM 5200 N N . ALA B 1 306 ? -6.566 -29.922 -18.953 1 92.06 306 ALA B N 1
ATOM 5201 C CA . ALA B 1 306 ? -6.883 -31.062 -18.094 1 92.06 306 ALA B CA 1
ATOM 5202 C C . ALA B 1 306 ? -7.719 -30.641 -16.891 1 92.06 306 ALA B C 1
ATOM 5204 O O . ALA B 1 306 ? -8.664 -31.328 -16.516 1 92.06 306 ALA B O 1
ATOM 5205 N N . ALA B 1 307 ? -7.352 -29.516 -16.297 1 92.75 307 ALA B N 1
ATOM 5206 C CA . ALA B 1 307 ? -8.094 -28.984 -15.148 1 92.75 307 ALA B CA 1
ATOM 5207 C C . ALA B 1 307 ? -9.531 -28.656 -15.539 1 92.75 307 ALA B C 1
ATOM 5209 O O . ALA B 1 307 ? -10.469 -28.969 -14.805 1 92.75 307 ALA B O 1
ATOM 5210 N N . LEU B 1 308 ? -9.727 -28.031 -16.672 1 92.25 308 LEU B N 1
ATOM 5211 C CA . LEU B 1 308 ? -11.055 -27.672 -17.156 1 92.25 308 LEU B CA 1
ATOM 5212 C C . LEU B 1 308 ? -11.883 -28.906 -17.438 1 92.25 308 LEU B C 1
ATOM 5214 O O . LEU B 1 308 ? -13.062 -28.969 -17.094 1 92.25 308 LEU B O 1
ATOM 5218 N N . LEU B 1 309 ? -11.242 -29.906 -18.047 1 90.5 309 LEU B N 1
ATOM 5219 C CA . LEU B 1 309 ? -11.938 -31.156 -18.344 1 90.5 309 LEU B CA 1
ATOM 5220 C C . LEU B 1 309 ? -12.344 -31.875 -17.062 1 90.5 309 LEU B C 1
ATOM 5222 O O . LEU B 1 309 ? -13.438 -32.438 -16.984 1 90.5 309 LEU B O 1
ATOM 5226 N N . MET B 1 310 ? -11.5 -31.844 -16.188 1 88.06 310 MET B N 1
ATOM 5227 C CA . MET B 1 310 ? -11.781 -32.5 -14.914 1 88.06 310 MET B CA 1
ATOM 5228 C C . MET B 1 310 ? -12.953 -31.828 -14.203 1 88.06 310 MET B C 1
ATOM 5230 O O . MET B 1 310 ? -13.742 -32.5 -13.531 1 88.06 310 MET B O 1
ATOM 5234 N N . SER B 1 311 ? -13.062 -30.5 -14.297 1 84.94 311 SER B N 1
ATOM 5235 C CA . SER B 1 311 ? -14.117 -29.75 -13.625 1 84.94 311 SER B CA 1
ATOM 5236 C C . SER B 1 311 ? -15.492 -30.094 -14.195 1 84.94 311 SER B C 1
ATOM 5238 O O . SER B 1 311 ? -16.516 -29.922 -13.531 1 84.94 311 SER B O 1
ATOM 5240 N N . MET B 1 312 ? -15.547 -30.641 -15.438 1 84.56 312 MET B N 1
ATOM 5241 C CA . MET B 1 312 ? -16.797 -30.938 -16.125 1 84.56 312 MET B CA 1
ATOM 5242 C C . MET B 1 312 ? -17.062 -32.438 -16.125 1 84.56 312 MET B C 1
ATOM 5244 O O . MET B 1 312 ? -18.078 -32.906 -16.656 1 84.56 312 MET B O 1
ATOM 5248 N N . SER B 1 313 ? -16.172 -33.156 -15.617 1 80.38 313 SER B N 1
ATOM 5249 C CA . SER B 1 313 ? -16.234 -34.625 -15.781 1 80.38 313 SER B CA 1
ATOM 5250 C C . SER B 1 313 ? -16.734 -35.312 -14.516 1 80.38 313 SER B C 1
ATOM 5252 O O . SER B 1 313 ? -16.797 -34.688 -13.453 1 80.38 313 SER B O 1
ATOM 5254 N N . ASN B 1 314 ? -17.234 -36.531 -14.773 1 80.69 314 ASN B N 1
ATOM 5255 C CA . ASN B 1 314 ? -17.609 -37.344 -13.625 1 80.69 314 ASN B CA 1
ATOM 5256 C C . ASN B 1 314 ? -16.391 -37.938 -12.93 1 80.69 314 ASN B C 1
ATOM 5258 O O . ASN B 1 314 ? -15.258 -37.719 -13.375 1 80.69 314 ASN B O 1
ATOM 5262 N N . LEU B 1 315 ? -16.594 -38.594 -11.867 1 78.06 315 LEU B N 1
ATOM 5263 C CA . LEU B 1 315 ? -15.523 -39.062 -11.008 1 78.06 315 LEU B CA 1
ATOM 5264 C C . LEU B 1 315 ? -14.594 -40 -11.773 1 78.06 315 LEU B C 1
ATOM 5266 O O . LEU B 1 315 ? -13.367 -39.875 -11.695 1 78.06 315 LEU B O 1
ATOM 5270 N N . TRP B 1 316 ? -15.148 -40.906 -12.539 1 78.44 316 TRP B N 1
ATOM 5271 C CA . TRP B 1 316 ? -14.352 -41.906 -13.227 1 78.44 316 TRP B CA 1
ATOM 5272 C C . TRP B 1 316 ? -13.484 -41.281 -14.305 1 78.44 316 TRP B C 1
ATOM 5274 O O . TRP B 1 316 ? -12.305 -41.625 -14.438 1 78.44 316 TRP B O 1
ATOM 5284 N N . LEU B 1 317 ? -14.055 -40.438 -15 1 81.69 317 LEU B N 1
ATOM 5285 C CA . LEU B 1 317 ? -13.305 -39.719 -16.031 1 81.69 317 LEU B CA 1
ATOM 5286 C C . LEU B 1 317 ? -12.211 -38.844 -15.414 1 81.69 317 LEU B C 1
ATOM 5288 O O . LEU B 1 317 ? -11.125 -38.719 -15.977 1 81.69 317 LEU B O 1
ATOM 5292 N N . SER B 1 318 ? -12.492 -38.344 -14.297 1 83.94 318 SER B N 1
ATOM 5293 C CA . SER B 1 318 ? -11.516 -37.5 -13.594 1 83.94 318 SER B CA 1
ATOM 5294 C C . SER B 1 318 ? -10.32 -38.344 -13.133 1 83.94 318 SER B C 1
ATOM 5296 O O . SER B 1 318 ? -9.18 -37.875 -13.227 1 83.94 318 SER B O 1
ATOM 5298 N N . LEU B 1 319 ? -10.617 -39.469 -12.672 1 83.88 319 LEU B N 1
ATOM 5299 C CA . LEU B 1 319 ? -9.547 -40.344 -12.219 1 83.88 319 LEU B CA 1
ATOM 5300 C C . LEU B 1 319 ? -8.672 -40.781 -13.391 1 83.88 319 LEU B C 1
ATOM 5302 O O . LEU B 1 319 ? -7.445 -40.875 -13.258 1 83.88 319 LEU B O 1
ATOM 5306 N N . LEU B 1 320 ? -9.312 -41.094 -14.445 1 86.12 320 LEU B N 1
ATOM 5307 C CA . LEU B 1 320 ? -8.57 -41.438 -15.648 1 86.12 320 LEU B CA 1
ATOM 5308 C C . LEU B 1 320 ? -7.672 -40.312 -16.094 1 86.12 320 LEU B C 1
ATOM 5310 O O . LEU B 1 320 ? -6.508 -40.531 -16.453 1 86.12 320 LEU B O 1
ATOM 5314 N N . LEU B 1 321 ? -8.242 -39.156 -16.062 1 86.31 321 LEU B N 1
ATOM 5315 C CA . LEU B 1 321 ? -7.477 -37.969 -16.453 1 86.31 321 LEU B CA 1
ATOM 5316 C C . LEU B 1 321 ? -6.289 -37.75 -15.523 1 86.31 321 LEU B C 1
ATOM 5318 O O . LEU B 1 321 ? -5.195 -37.406 -15.977 1 86.31 321 LEU B O 1
ATOM 5322 N N . LEU B 1 322 ? -6.527 -37.969 -14.359 1 85.94 322 LEU B N 1
ATOM 5323 C CA . LEU B 1 322 ? -5.457 -37.812 -13.375 1 85.94 322 LEU B CA 1
ATOM 5324 C C . LEU B 1 322 ? -4.332 -38.812 -13.648 1 85.94 322 LEU B C 1
ATOM 5326 O O . LEU B 1 322 ? -3.152 -38.469 -13.539 1 85.94 322 LEU B O 1
ATOM 5330 N N . LEU B 1 323 ? -4.688 -39.969 -13.953 1 86.5 323 LEU B N 1
ATOM 5331 C CA . LEU B 1 323 ? -3.705 -41 -14.273 1 86.5 323 LEU B CA 1
ATOM 5332 C C . LEU B 1 323 ? -2.889 -40.625 -15.5 1 86.5 323 LEU B C 1
ATOM 5334 O O . LEU B 1 323 ? -1.661 -40.719 -15.492 1 86.5 323 LEU B O 1
ATOM 5338 N N . ILE B 1 324 ? -3.535 -40.156 -16.469 1 86.38 324 ILE B N 1
ATOM 5339 C CA . ILE B 1 324 ? -2.881 -39.781 -17.719 1 86.38 324 ILE B CA 1
ATOM 5340 C C . ILE B 1 324 ? -1.898 -38.625 -17.438 1 86.38 324 ILE B C 1
ATOM 5342 O O . ILE B 1 324 ? -0.75 -38.688 -17.891 1 86.38 324 ILE B O 1
ATOM 5346 N N . VAL B 1 325 ? -2.361 -37.656 -16.719 1 86.81 325 VAL B N 1
ATOM 5347 C CA . VAL B 1 325 ? -1.536 -36.5 -16.422 1 86.81 325 VAL B CA 1
ATOM 5348 C C . VAL B 1 325 ? -0.313 -36.906 -15.617 1 86.81 325 VAL B C 1
ATOM 5350 O O . VAL B 1 325 ? 0.797 -36.438 -15.859 1 86.81 325 VAL B O 1
ATOM 5353 N N . THR B 1 326 ? -0.517 -37.781 -14.695 1 84.81 326 THR B N 1
ATOM 5354 C CA . THR B 1 326 ? 0.585 -38.281 -13.867 1 84.81 326 THR B CA 1
ATOM 5355 C C . THR B 1 326 ? 1.63 -39 -14.711 1 84.81 326 THR B C 1
ATOM 5357 O O . THR B 1 326 ? 2.832 -38.781 -14.531 1 84.81 326 THR B O 1
ATOM 5360 N N . VAL B 1 327 ? 1.217 -39.75 -15.602 1 81.88 327 VAL B N 1
ATOM 5361 C CA . VAL B 1 327 ? 2.113 -40.5 -16.484 1 81.88 327 VAL B CA 1
ATOM 5362 C C . VAL B 1 327 ? 2.867 -39.531 -17.391 1 81.88 327 VAL B C 1
ATOM 5364 O O . VAL B 1 327 ? 4.074 -39.656 -17.594 1 81.88 327 VAL B O 1
ATOM 5367 N N . LEU B 1 328 ? 2.18 -38.594 -17.859 1 80.75 328 LEU B N 1
ATOM 5368 C CA . LEU B 1 328 ? 2.789 -37.594 -18.734 1 80.75 328 LEU B CA 1
ATOM 5369 C C . LEU B 1 328 ? 3.836 -36.781 -17.984 1 80.75 328 LEU B C 1
ATOM 5371 O O . LEU B 1 328 ? 4.898 -36.469 -18.531 1 80.75 328 LEU B O 1
ATOM 5375 N N . ILE B 1 329 ? 3.529 -36.438 -16.797 1 81.94 329 ILE B N 1
ATOM 5376 C CA . ILE B 1 329 ? 4.465 -35.688 -15.969 1 81.94 329 ILE B CA 1
ATOM 5377 C C . ILE B 1 329 ? 5.734 -36.5 -15.75 1 81.94 329 ILE B C 1
ATOM 5379 O O . ILE B 1 329 ? 6.844 -36 -15.867 1 81.94 329 ILE B O 1
ATOM 5383 N N . GLN B 1 330 ? 5.551 -37.781 -15.461 1 77.88 330 GLN B N 1
ATOM 5384 C CA . GLN B 1 330 ? 6.68 -38.688 -15.227 1 77.88 330 GLN B CA 1
ATOM 5385 C C . GLN B 1 330 ? 7.535 -38.844 -16.484 1 77.88 330 GLN B C 1
ATOM 5387 O O . GLN B 1 330 ? 8.766 -38.781 -16.406 1 77.88 330 GLN B O 1
ATOM 5392 N N . LEU B 1 331 ? 6.902 -39 -17.531 1 75.94 331 LEU B N 1
ATOM 5393 C CA . LEU B 1 331 ? 7.609 -39.125 -18.797 1 75.94 331 LEU B CA 1
ATOM 5394 C C . LEU B 1 331 ? 8.375 -37.844 -19.125 1 75.94 331 LEU B C 1
ATOM 5396 O O . LEU B 1 331 ? 9.547 -37.906 -19.516 1 75.94 331 LEU B O 1
ATOM 5400 N N . PHE B 1 332 ? 7.711 -36.812 -18.938 1 77.56 332 PHE B N 1
ATOM 5401 C CA . PHE B 1 332 ? 8.328 -35.531 -19.203 1 77.56 332 PHE B CA 1
ATOM 5402 C C . PHE B 1 332 ? 9.516 -35.281 -18.297 1 77.56 332 PHE B C 1
ATOM 5404 O O . PHE B 1 332 ? 10.562 -34.812 -18.734 1 77.56 332 PHE B O 1
ATOM 5411 N N . ALA B 1 333 ? 9.375 -35.594 -17.062 1 77.56 333 ALA B N 1
ATOM 5412 C CA . ALA B 1 333 ? 10.438 -35.438 -16.078 1 77.56 333 ALA B CA 1
ATOM 5413 C C . ALA B 1 333 ? 11.664 -36.25 -16.453 1 77.56 333 ALA B C 1
ATOM 5415 O O . ALA B 1 333 ? 12.797 -35.812 -16.312 1 77.56 333 ALA B O 1
ATOM 5416 N N . GLU B 1 334 ? 11.477 -37.406 -16.938 1 76.06 334 GLU B N 1
ATOM 5417 C CA . GLU B 1 334 ? 12.57 -38.312 -17.297 1 76.06 334 GLU B CA 1
ATOM 5418 C C . GLU B 1 334 ? 13.266 -37.844 -18.578 1 76.06 334 GLU B C 1
ATOM 5420 O O . GLU B 1 334 ? 14.492 -37.906 -18.688 1 76.06 334 GLU B O 1
ATOM 5425 N N . VAL B 1 335 ? 12.477 -37.406 -19.453 1 73.44 335 VAL B N 1
ATOM 5426 C CA . VAL B 1 335 ? 13.023 -36.969 -20.734 1 73.44 335 VAL B CA 1
ATOM 5427 C C . VAL B 1 335 ? 13.891 -35.75 -20.531 1 73.44 335 VAL B C 1
ATOM 5429 O O . VAL B 1 335 ? 14.961 -35.625 -21.141 1 73.44 335 VAL B O 1
ATOM 5432 N N . ILE B 1 336 ? 13.469 -34.875 -19.703 1 75.19 336 ILE B N 1
ATOM 5433 C CA . ILE B 1 336 ? 14.148 -33.594 -19.516 1 75.19 336 ILE B CA 1
ATOM 5434 C C . ILE B 1 336 ? 15.25 -33.75 -18.469 1 75.19 336 ILE B C 1
ATOM 5436 O O . ILE B 1 336 ? 16.172 -32.906 -18.406 1 75.19 336 ILE B O 1
ATOM 5440 N N . GLY B 1 337 ? 15.281 -34.844 -17.781 1 69 337 GLY B N 1
ATOM 5441 C CA . GLY B 1 337 ? 16.312 -35.062 -16.766 1 69 337 GLY B CA 1
ATOM 5442 C C . GLY B 1 337 ? 16.141 -34.219 -15.523 1 69 337 GLY B C 1
ATOM 5443 O O . GLY B 1 337 ? 17.109 -33.719 -14.969 1 69 337 GLY B O 1
ATOM 5444 N N . LEU B 1 338 ? 14.914 -34.062 -15.195 1 70.25 338 LEU B N 1
ATOM 5445 C CA . LEU B 1 338 ? 14.617 -33.188 -14.086 1 70.25 338 LEU B CA 1
ATOM 5446 C C . LEU B 1 338 ? 15.102 -33.781 -12.766 1 70.25 338 LEU B C 1
ATOM 5448 O O . LEU B 1 338 ? 15.453 -33.031 -11.836 1 70.25 338 LEU B O 1
ATOM 5452 N N . ILE B 1 339 ? 15.07 -35.062 -12.602 1 67.88 339 ILE B N 1
ATOM 5453 C CA . ILE B 1 339 ? 15.5 -35.719 -11.375 1 67.88 339 ILE B CA 1
ATOM 5454 C C . ILE B 1 339 ? 16.953 -36.156 -11.508 1 67.88 339 ILE B C 1
ATOM 5456 O O . ILE B 1 339 ? 17.609 -36.469 -10.508 1 67.88 339 ILE B O 1
ATOM 5460 N N . GLY B 1 340 ? 17.594 -36 -12.547 1 64.31 340 GLY B N 1
ATOM 5461 C CA . GLY B 1 340 ? 18.953 -36.438 -12.836 1 64.31 340 GLY B CA 1
ATOM 5462 C C . GLY B 1 340 ? 19.031 -37.281 -14.094 1 64.31 340 GLY B C 1
ATOM 5463 O O . GLY B 1 340 ? 18.109 -38.031 -14.406 1 64.31 340 GLY B O 1
ATOM 5464 N N . ALA B 1 341 ? 20 -37 -14.867 1 59.59 341 ALA B N 1
ATOM 5465 C CA . ALA B 1 341 ? 20.219 -37.656 -16.141 1 59.59 341 ALA B CA 1
ATOM 5466 C C . ALA B 1 341 ? 20.266 -39.188 -15.969 1 59.59 341 ALA B C 1
ATOM 5468 O O . ALA B 1 341 ? 19.875 -39.938 -16.875 1 59.59 341 ALA B O 1
ATOM 5469 N N . GLN B 1 342 ? 20.547 -39.562 -14.836 1 56.22 342 GLN B N 1
ATOM 5470 C CA . GLN B 1 342 ? 20.812 -41 -14.688 1 56.22 342 GLN B CA 1
ATOM 5471 C C . GLN B 1 342 ? 19.594 -41.719 -14.125 1 56.22 342 GLN B C 1
ATOM 5473 O O . GLN B 1 342 ? 19.547 -42.969 -14.148 1 56.22 342 GLN B O 1
ATOM 5478 N N . ARG B 1 343 ? 18.594 -41.062 -13.789 1 59.75 343 ARG B N 1
ATOM 5479 C CA . ARG B 1 343 ? 17.469 -41.75 -13.148 1 59.75 343 ARG B CA 1
ATOM 5480 C C . ARG B 1 343 ? 16.234 -41.688 -14.039 1 59.75 343 ARG B C 1
ATOM 5482 O O . ARG B 1 343 ? 15.453 -40.75 -13.977 1 59.75 343 ARG B O 1
ATOM 5489 N N . GLN B 1 344 ? 16.156 -42.688 -14.961 1 63.31 344 GLN B N 1
ATOM 5490 C CA . GLN B 1 344 ? 15.07 -42.719 -15.945 1 63.31 344 GLN B CA 1
ATOM 5491 C C . GLN B 1 344 ? 14.289 -44.031 -15.844 1 63.31 344 GLN B C 1
ATOM 5493 O O . GLN B 1 344 ? 14.297 -44.844 -16.766 1 63.31 344 GLN B O 1
ATOM 5498 N N . PRO B 1 345 ? 13.617 -44.25 -14.719 1 58.88 345 PRO B N 1
ATOM 5499 C CA . PRO B 1 345 ? 12.977 -45.562 -14.531 1 58.88 345 PRO B CA 1
ATOM 5500 C C . PRO B 1 345 ? 11.938 -45.844 -15.609 1 58.88 345 PRO B C 1
ATOM 5502 O O . PRO B 1 345 ? 11.914 -46.969 -16.156 1 58.88 345 PRO B O 1
ATOM 5505 N N . LEU B 1 346 ? 11.164 -44.906 -15.906 1 61.47 346 LEU B N 1
ATOM 5506 C CA . LEU B 1 346 ? 10.094 -45.188 -16.875 1 61.47 346 LEU B CA 1
ATOM 5507 C C . LEU B 1 346 ? 10.656 -45.312 -18.281 1 61.47 346 LEU B C 1
ATOM 5509 O O . LEU B 1 346 ? 10.25 -46.188 -19.047 1 61.47 346 LEU B O 1
ATOM 5513 N N . LEU B 1 347 ? 11.531 -44.469 -18.594 1 62.16 347 LEU B N 1
ATOM 5514 C CA . LEU B 1 347 ? 12.148 -44.531 -19.906 1 62.16 347 LEU B CA 1
ATOM 5515 C C . LEU B 1 347 ? 12.875 -45.875 -20.078 1 62.16 347 LEU B C 1
ATOM 5517 O O . LEU B 1 347 ? 12.844 -46.469 -21.172 1 62.16 347 LEU B O 1
ATOM 5521 N N . ASN B 1 348 ? 13.438 -46.219 -19 1 60.47 348 ASN B N 1
ATOM 5522 C CA . ASN B 1 348 ? 14.133 -47.5 -19.031 1 60.47 348 ASN B CA 1
ATOM 5523 C C . ASN B 1 348 ? 13.148 -48.656 -19.203 1 60.47 348 ASN B C 1
ATOM 5525 O O . ASN B 1 348 ? 13.445 -49.625 -19.906 1 60.47 348 ASN B O 1
ATOM 5529 N N . LEU B 1 349 ? 12.031 -48.438 -18.609 1 59.72 349 LEU B N 1
ATOM 5530 C CA . LEU B 1 349 ? 11 -49.469 -18.75 1 59.72 349 LEU B CA 1
ATOM 5531 C C . LEU B 1 349 ? 10.461 -49.5 -20.172 1 59.72 349 LEU B C 1
ATOM 5533 O O . LEU B 1 349 ? 10.242 -50.594 -20.734 1 59.72 349 LEU B O 1
ATOM 5537 N N . ILE B 1 350 ? 10.266 -48.375 -20.719 1 60.78 350 ILE B N 1
ATOM 5538 C CA . ILE B 1 350 ? 9.758 -48.281 -22.078 1 60.78 350 ILE B CA 1
ATOM 5539 C C . ILE B 1 350 ? 10.805 -48.781 -23.062 1 60.78 350 ILE B C 1
ATOM 5541 O O . ILE B 1 350 ? 10.477 -49.531 -23.984 1 60.78 350 ILE B O 1
ATOM 5545 N N . LYS B 1 351 ? 12.055 -48.312 -22.891 1 60.19 351 LYS B N 1
ATOM 5546 C CA . LYS B 1 351 ? 13.141 -48.812 -23.734 1 60.19 351 LYS B CA 1
ATOM 5547 C C . LYS B 1 351 ? 13.281 -50.312 -23.656 1 60.19 351 LYS B C 1
ATOM 5549 O O . LYS B 1 351 ? 13.523 -51 -24.656 1 60.19 351 LYS B O 1
ATOM 5554 N N . ARG B 1 352 ? 13.078 -50.75 -22.516 1 57.88 352 ARG B N 1
ATOM 5555 C CA . ARG B 1 352 ? 13.164 -52.219 -22.312 1 57.88 352 ARG B CA 1
ATOM 5556 C C . ARG B 1 352 ? 12.031 -52.938 -23.031 1 57.88 352 ARG B C 1
ATOM 5558 O O . ARG B 1 352 ? 12.242 -54 -23.625 1 57.88 352 ARG B O 1
ATOM 5565 N N . ARG B 1 353 ? 11.016 -52.219 -22.953 1 58.12 353 ARG B N 1
ATOM 5566 C CA . ARG B 1 353 ? 9.867 -52.844 -23.609 1 58.12 353 ARG B CA 1
ATOM 5567 C C . ARG B 1 353 ? 9.977 -52.75 -25.125 1 58.12 353 ARG B C 1
ATOM 5569 O O . ARG B 1 353 ? 9.609 -53.688 -25.828 1 58.12 353 ARG B O 1
ATOM 5576 N N . PHE B 1 354 ? 10.367 -51.562 -25.547 1 56.62 354 PHE B N 1
ATOM 5577 C CA . PHE B 1 354 ? 10.562 -51.406 -26.984 1 56.62 354 PHE B CA 1
ATOM 5578 C C . PHE B 1 354 ? 11.727 -52.281 -27.469 1 56.62 354 PHE B C 1
ATOM 5580 O O . PHE B 1 354 ? 11.688 -52.844 -28.562 1 56.62 354 PHE B O 1
ATOM 5587 N N . LYS B 1 355 ? 12.828 -52.312 -26.766 1 56.12 355 LYS B N 1
ATOM 5588 C CA . LYS B 1 355 ? 13.914 -53.219 -27.094 1 56.12 355 LYS B CA 1
ATOM 5589 C C . LYS B 1 355 ? 13.445 -54.688 -27.062 1 56.12 355 LYS B C 1
ATOM 5591 O O . LYS B 1 355 ? 13.883 -55.5 -27.875 1 56.12 355 LYS B O 1
ATOM 5596 N N . ARG B 1 356 ? 12.602 -54.938 -26.188 1 54.97 356 ARG B N 1
ATOM 5597 C CA . ARG B 1 356 ? 12.117 -56.312 -26.141 1 54.97 356 ARG B CA 1
ATOM 5598 C C . ARG B 1 356 ? 11.227 -56.594 -27.344 1 54.97 356 ARG B C 1
ATOM 5600 O O . ARG B 1 356 ? 11.203 -57.75 -27.828 1 54.97 356 ARG B O 1
ATOM 5607 N N . LYS B 1 357 ? 10.617 -55.594 -27.859 1 60.47 357 LYS B N 1
ATOM 5608 C CA . LYS B 1 357 ? 9.766 -55.844 -29.016 1 60.47 357 LYS B CA 1
ATOM 5609 C C . LYS B 1 357 ? 10.586 -55.875 -30.297 1 60.47 357 LYS B C 1
ATOM 5611 O O . LYS B 1 357 ? 10.258 -56.594 -31.234 1 60.47 357 LYS B O 1
ATOM 5616 N N . ASN B 1 358 ? 11.602 -54.875 -30.469 1 49.91 358 ASN B N 1
ATOM 5617 C CA . 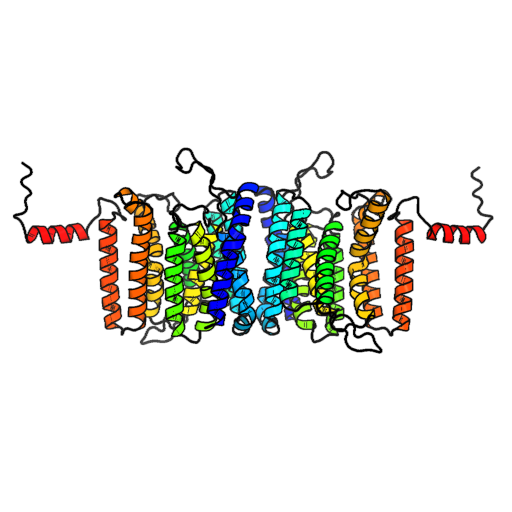ASN B 1 358 ? 12.43 -54.969 -31.656 1 49.91 358 ASN B CA 1
ATOM 5618 C C . ASN B 1 358 ? 13.891 -55.25 -31.312 1 49.91 358 ASN B C 1
ATOM 5620 O O . ASN B 1 358 ? 14.688 -54.312 -31.172 1 49.91 358 ASN B O 1
ATOM 5624 N N . PRO B 1 359 ? 14.297 -56.469 -31.016 1 45.97 359 PRO B N 1
ATOM 5625 C CA . PRO B 1 359 ? 15.68 -56.812 -30.688 1 45.97 359 PRO B CA 1
ATOM 5626 C C . PRO B 1 359 ? 16.656 -56.469 -31.797 1 45.97 359 PRO B C 1
ATOM 5628 O O . PRO B 1 359 ? 17.875 -56.562 -31.609 1 45.97 359 PRO B O 1
ATOM 5631 N N . LYS B 1 360 ? 16.016 -56.406 -33.031 1 51.78 360 LYS B N 1
ATOM 5632 C CA . LYS B 1 360 ? 16.969 -56.375 -34.156 1 51.78 360 LYS B CA 1
ATOM 5633 C C . LYS B 1 360 ? 17.688 -55.031 -34.219 1 51.78 360 LYS B C 1
ATOM 5635 O O . LYS B 1 360 ? 18.5 -54.812 -35.125 1 51.78 360 LYS B O 1
ATOM 5640 N N . ILE B 1 361 ? 17.141 -54 -33.688 1 39.5 361 ILE B N 1
ATOM 5641 C CA . ILE B 1 361 ? 17.812 -52.719 -33.938 1 39.5 361 ILE B CA 1
ATOM 5642 C C . ILE B 1 361 ? 19.125 -52.656 -33.188 1 39.5 361 ILE B C 1
ATOM 5644 O O . ILE B 1 361 ? 19.156 -52.219 -32.031 1 39.5 361 ILE B O 1
ATOM 5648 N N . VAL B 1 362 ? 19.797 -53.594 -32.781 1 40.81 362 VAL B N 1
ATOM 5649 C CA . VAL B 1 362 ? 21.219 -53.531 -32.438 1 40.81 362 VAL B CA 1
ATOM 5650 C C . VAL B 1 362 ? 21.969 -52.75 -33.5 1 40.81 362 VAL B C 1
ATOM 5652 O O . VAL B 1 362 ? 22.031 -53.156 -34.656 1 40.81 362 VAL B O 1
ATOM 5655 N N . LEU B 1 363 ? 21.859 -51.344 -33.438 1 36.84 363 LEU B N 1
ATOM 5656 C CA . LEU B 1 363 ? 22.641 -50.469 -34.281 1 36.84 363 LEU B CA 1
ATOM 5657 C C . LEU B 1 363 ? 24.094 -50.938 -34.406 1 36.84 363 LEU B C 1
ATOM 5659 O O . LEU B 1 363 ? 24.734 -51.219 -33.375 1 36.84 363 LEU B O 1
ATOM 5663 N N . ARG B 1 364 ? 24.375 -51.656 -35.531 1 35.91 364 ARG B N 1
ATOM 5664 C CA . ARG B 1 364 ? 25.688 -52 -36.125 1 35.91 364 ARG B CA 1
ATOM 5665 C C . ARG B 1 364 ? 26.594 -50.781 -36.125 1 35.91 364 ARG B C 1
ATOM 5667 O O . ARG B 1 364 ? 26.406 -49.844 -36.906 1 35.91 364 ARG B O 1
ATOM 5674 N N . SER B 1 365 ? 26.781 -50.125 -34.969 1 29.88 365 SER B N 1
ATOM 5675 C CA . SER B 1 365 ? 27.938 -49.25 -35.031 1 29.88 365 SER B CA 1
ATOM 5676 C C . SER B 1 365 ? 29.156 -49.969 -35.594 1 29.88 365 SER B C 1
ATOM 5678 O O . SER B 1 365 ? 29.641 -50.938 -34.969 1 29.88 365 SER B O 1
ATOM 5680 N N . LYS B 1 366 ? 29.156 -50.281 -36.938 1 26.36 366 LYS B N 1
ATOM 5681 C CA . LYS B 1 366 ? 30.469 -50.344 -37.594 1 26.36 366 LYS B CA 1
ATOM 5682 C C . LYS B 1 366 ? 31.188 -49 -37.5 1 26.36 366 LYS B C 1
ATOM 5684 O O . LYS B 1 366 ? 30.578 -47.938 -37.688 1 26.36 366 LYS B O 1
#

Radius of gyration: 30.78 Å; Cα contacts (8 Å, |Δi|>4): 1112; chains: 2; bounding box: 60×115×73 Å

Solvent-accessible surface area (backbone atoms only — not comparable to full-atom values): 36548 Å² total; per-residue (Å²): 111,64,67,44,52,50,18,12,50,45,0,16,53,44,10,50,65,45,36,64,57,46,46,55,47,15,66,73,72,47,20,38,49,70,56,41,99,85,44,84,50,89,60,63,40,24,27,46,40,18,58,31,22,50,52,8,19,52,56,8,35,62,74,45,29,78,68,45,49,84,47,38,46,56,51,48,26,52,57,60,20,43,46,48,41,46,52,48,15,51,46,33,32,54,65,62,63,63,69,66,60,52,49,51,26,40,51,52,21,32,52,43,31,41,73,62,66,62,50,40,50,55,35,37,47,89,93,54,68,66,45,77,51,65,68,55,22,49,52,51,35,37,48,48,33,44,50,35,17,50,18,36,41,67,50,56,77,52,57,38,33,39,56,50,50,47,42,54,35,48,52,47,49,50,59,58,14,72,80,31,77,90,22,29,62,63,38,40,56,52,42,33,9,40,45,19,0,46,52,26,43,38,72,41,14,33,78,81,51,70,38,35,39,34,49,31,22,28,36,49,50,13,40,51,52,34,51,41,44,44,59,45,42,26,71,63,32,44,74,68,35,63,48,34,59,50,29,36,40,35,59,40,49,48,41,47,52,40,49,49,50,40,25,56,75,68,72,41,62,82,86,53,92,72,80,56,40,64,70,48,35,43,42,72,74,66,46,50,75,68,55,43,39,51,50,52,44,51,53,37,48,52,29,34,50,50,28,55,50,40,75,75,43,56,71,68,59,29,52,52,49,50,50,53,51,52,51,50,50,52,50,49,37,42,74,56,29,47,72,34,84,80,57,36,69,64,58,48,50,49,49,48,50,49,42,68,71,49,68,76,72,63,80,75,79,120,111,68,66,44,53,51,18,11,49,46,0,18,53,44,9,50,63,45,34,64,56,43,45,54,47,14,66,73,71,47,19,38,47,70,56,40,99,85,46,83,48,91,58,64,40,25,26,44,40,19,59,30,22,51,53,9,19,51,56,8,36,63,73,44,29,77,67,44,49,85,46,39,47,55,50,47,27,52,58,60,20,44,46,48,40,48,52,50,15,51,47,34,32,54,65,63,65,62,68,65,61,52,50,51,26,41,49,52,20,31,51,44,30,41,71,62,66,62,49,40,49,56,36,38,46,89,93,52,69,64,45,77,52,65,68,55,23,50,52,51,34,36,48,47,35,44,50,36,17,49,20,35,42,68,49,55,76,52,56,38,32,40,57,50,48,47,43,52,34,47,51,49,52,49,62,58,14,72,80,32,76,90,23,29,60,62,39,40,56,52,41,33,10,41,44,19,0,45,54,26,44,36,73,42,13,33,75,80,51,68,38,36,39,34,50,30,22,28,37,48,51,14,41,52,52,33,52,41,44,42,60,47,42,26,71,62,31,43,74,67,35,63,48,35,59,50,30,35,42,35,59,40,50,49,43,46,50,41,49,51,51,39,25,56,74,67,73,42,62,81,84,52,93,73,80,55,40,65,70,48,36,43,43,72,74,66,46,50,75,66,54,44,41,51,51,51,44,49,53,38,50,52,30,34,50,51,27,55,50,41,74,75,44,54,71,68,58,31,50,52,49,49,50,52,52,52,51,49,51,52,52,49,37,41,73,55,29,45,71,33,83,82,59,37,68,64,58,49,50,49,49,48,49,49,41,67,71,47,66,75,72,62,78,76,80,121

InterPro domains:
  IPR000715 Glycosyl transferase, family 4 [PF00953] (77-232)
  IPR000715 Glycosyl transferase, family 4 [PTHR22926] (5-314)
  IPR018480 Phospho-N-acetylmuramoyl-pentapeptide transferase, conserved site [PS01348] (150-161)

pLDDT: mean 85.25, std 15.56, range [26.36, 98.88]